Protein 7ESI (pdb70)

Secondary structure (DSSP, 8-state):
--GGGGG-S-HHHHHHHHHHH-HHHHGGGGTS-HHHHHHHT-HHHHHHHHHHHHHHHHH--SS--HHHHHHHHHHHHHHHHHHH-TT----TTHHHHHHHHHHHHHSSTTTT--SHHHHHHHHHHHHHHHHTT-TTT-HHHHHHHHHH--TTGGG-HHHHHHHHHHHHHHHHGGG-HHHHHHGGG-HHHHHHHHHHHT-GGGTTSTTHHHHHHHHHHHHHGGGS-STTHHHHHHHHHHHHHHS-SSSTTHHHHHHHHHHHHHHS-GGGTT-TTHHHHHHHHHS-EEEEEETTEEEEESS--HHHHHHHHHHHHHHHHHHHHHHT-TTPPPTT----SEEEEEESSHHHIIIIIHHHHT---SSS-EEE---TTSTT---EEEEEB-TTS-TTTTBTTHHHHHHHHHHHHHTS-SSTT--SS--HHHHHHHHHHHHHTT--HHHHHHHHTS----HHHHHT--STT--HIIIIIIHHHHHHHHHHH-HHHHHHHHHHHHHT-HHHHHHHHHHHHHHSHHHHHHHHHHHHHHH-/-PPPS---SSPPP-/------PPPPP-

Radius of gyration: 26.91 Å; Cα contacts (8 Å, |Δi|>4): 945; chains: 3; bounding box: 72×44×68 Å

InterPro domains:
  IPR000601 PKD domain [PF18911] (609-691)
  IPR000601 PKD domain [PS50093] (609-697)
  IPR002169 Peptidase M9A/M9B, collagenase, bacterial [PF01752] (318-600)
  IPR002169 Peptidase M9A/M9B, collagenase, bacterial [PR00931] (144-162)
  IPR002169 Peptidase M9A/M9B, collagenase, bacterial [PR00931] (415-429)
  IPR002169 Peptidase M9A/M9B, collagenase, bacterial [PR00931] (433-449)
  IPR002169 Peptidase M9A/M9B, collagenase, bacterial [PR00931] (476-494)
  IPR002169 Peptidase M9A/M9B, collagenase, bacterial [PR00931] (498-513)
  IPR013661 Peptidase M9, collagenase, N-terminal domain [PF08453] (78-258)
  IPR013783 Immunoglobulin-like fold [G3DSA:2.60.40.10] (613-691)
  IPR022409 PKD/Chitinase domain [SM00089] (611-693)
  IPR035986 PKD domain superfamily [SSF49299] (609-691)

Organism: Vibrio harveyi (NCBI:txid669)

B-factor: mean 21.67, std 7.65, range [10.56, 53.51]

Sequence (558 aa):
CDVEAFTSNSSNDVLNAIKTQGASCVNALFSAESRIQEAAFESGHMYNIAKHTTDLAKAYAGGGSDELEALFLYLRAGYYAEFYNSKVSFLSWVTPAVKEAVDAFVNNANFYENSDPHGKVLSEVIITMDSAGLQHAYLPQVTQWLTRWDSQYAQNWYMRNAVNGVFTILFGGQWNEQFVQTIGNQTELAKALGDFALRSSAIGASDEFMAANAGRELGRLTKYSGSASSTVKSKLTEIFAQYEMYGRGDAIWLGAADTVSYYADCSDYGICNFESQLKGLVLSQSYTCSPTIRILSQNMTQDQHVAACSKMGYEEGYFHTSLETGRQPVADDYNTQLQVNIFDSSDDYGKYAGPIFNISTNNGGMYLEGDPATPGNIPNFVAYEAPYANPDHFVWNLEHEYVHYLDGRFDLYGGFGHPTERIVWWSEGIAEYVSKENDNQAAIDTIKDGSTFTLSEIFETSYDGFDVDRIYRWGYLAVRFMFERHKDDVNQMLIETRQGNWANYKATINQWAILYQSEFEQWQQALVLEHHEPSQQVTEIYQHHADYAPTKLLPQQP

Foldseek 3Di:
DDLVQLQDPDLVSNLVCLQVVFQVVLVVLLPDDPNSLLRNQAQVNLLVLLQVLLVVLLVDDDDADRSLLSSLSNNLSNLSCCVVPVSRPHDPVRLVSNVSNLVSNCPHPHNPPQDQRSLSNLQSSLLSCLSSLVLLPQLVVLLCLLQVDDPSSLVHPSSLSNNLSNLVSLVSCVVRVNSLVCVQACQSSLLSLLVSLVPLVLWVGSNLVSSLSSLLSLLLSCLHHHPNNVSSLVSLLVLPVVDDCPDTSNSSVQSNVVSNVVRHPVVSNVCPPVLVVLQCQQQVDWAALDQAEIERERDFDPQLSVVLSVLLVVLLVLVCVLLVQVPDWFPLAPQRHEYEYEYADLVRCCRRVCSNPVDHSPDAWAWFRDWRNDPPDYTYTHWYADPPDDPPNRTHCSQLRSVLNVCDTRFAPTGPPLAPAQCLLPSQQVSQCSSQPLNDVLLLVVVVVVDDDALVRLRRDDPVVPPVCSRHNVSVLVVNCCSVPPVVLVNVLRVCRSHSVNVVNVVSSVVVRVPCRVVSVVVSVVSNVVVD/DDDDPDDDDDDDDD/DDDDDDDDDDDD

Nearest PDB structures (foldseek):
  7vlz-assembly1_A  TM=1.001E+00  e=5.757E-75  Vibrio harveyi VHJR7
  7xeb-assembly2_B  TM=9.608E-01  e=9.419E-58  Grimontia hollisae
  4are-assembly1_A  TM=6.124E-01  e=8.012E-16  Hathewaya histolytica
  2y6i-assembly1_A  TM=5.891E-01  e=4.489E-15  Hathewaya histolytica
  7ue2-assembly1_A  TM=4.596E-01  e=5.151E-01  synthetic construct

Structure (mmCIF, N/CA/C/O backbone):
data_7ESI
#
_entry.id   7ESI
#
_cell.length_a   74.444
_cell.length_b   50.068
_cell.length_c   90.681
_cell.angle_alpha   90.000
_cell.angle_beta   104.720
_cell.angle_gamma   90.000
#
_symmetry.space_group_name_H-M   'P 1 21 1'
#
loop_
_entity.id
_entity.type
_entity.pdbx_description
1 polymer 'Collagenase unit (CU)'
2 polymer 'Peptide P1'
3 polymer 'Peptide P2'
4 non-polymer 'ZINC ION'
5 non-polymer 'CALCIUM ION'
6 water water
#
loop_
_atom_site.group_PDB
_atom_site.id
_atom_site.type_symbol
_atom_site.label_atom_id
_atom_site.label_alt_id
_atom_site.label_comp_id
_atom_site.label_asym_id
_atom_site.label_entity_id
_atom_site.label_seq_id
_atom_site.pdbx_PDB_ins_code
_atom_site.Cartn_x
_atom_site.Cartn_y
_atom_site.Cartn_z
_atom_site.occupancy
_atom_site.B_iso_or_equiv
_atom_site.auth_seq_id
_atom_site.auth_comp_id
_atom_site.auth_asym_id
_atom_site.auth_atom_id
_atom_site.pdbx_PDB_model_num
ATOM 1 N N . CYS A 1 78 ? -9.925 22.016 134.936 1.00 36.44 78 CYS A N 1
ATOM 2 C CA . CYS A 1 78 ? -9.876 20.571 135.115 1.00 29.57 78 CYS A CA 1
ATOM 3 C C . CYS A 1 78 ? -8.807 20.184 136.125 1.00 33.03 78 CYS A C 1
ATOM 4 O O . CYS A 1 78 ? -7.741 20.791 136.178 1.00 37.15 78 CYS A O 1
ATOM 7 N N . ASP A 1 79 ? -9.093 19.159 136.922 1.00 30.50 79 ASP A N 1
ATOM 8 C CA . ASP A 1 79 ? -8.109 18.569 137.834 1.00 31.27 79 ASP A CA 1
ATOM 9 C C . ASP A 1 79 ? -8.342 17.060 137.805 1.00 27.41 79 ASP A C 1
ATOM 10 O O . ASP A 1 79 ? -9.183 16.537 138.540 1.00 29.08 79 ASP A O 1
ATOM 15 N N . VAL A 1 80 ? -7.580 16.371 136.954 1.00 28.67 80 VAL A N 1
ATOM 16 C CA . VAL A 1 80 ? -7.778 14.938 136.761 1.00 28.37 80 VAL A CA 1
ATOM 17 C C . VAL A 1 80 ? -7.497 14.167 138.042 1.00 30.05 80 VAL A C 1
ATOM 18 O O . VAL A 1 80 ? -8.040 13.075 138.248 1.00 29.95 80 VAL A O 1
ATOM 22 N N . GLU A 1 81 ? -6.660 14.713 138.927 1.00 28.57 81 GLU A N 1
ATOM 23 C CA . GLU A 1 81 ? -6.340 13.994 140.157 1.00 28.50 81 GLU A CA 1
ATOM 24 C C . GLU A 1 81 ? -7.544 13.893 141.083 1.00 25.95 81 GLU A C 1
ATOM 25 O O . GLU A 1 81 ? -7.606 12.977 141.908 1.00 27.00 81 GLU A O 1
ATOM 31 N N . ALA A 1 82 ? -8.505 14.816 140.970 1.00 24.88 82 ALA A N 1
ATOM 32 C CA . ALA A 1 82 ? -9.671 14.765 141.849 1.00 26.69 82 ALA A CA 1
ATOM 33 C C . ALA A 1 82 ? -10.489 13.494 141.632 1.00 29.65 82 ALA A C 1
ATOM 34 O O . ALA A 1 82 ? -11.177 13.037 142.554 1.00 27.04 82 ALA A O 1
ATOM 36 N N . PHE A 1 83 ? -10.417 12.904 140.435 1.00 27.79 83 PHE A N 1
ATOM 37 C CA . PHE A 1 83 ? -11.154 11.682 140.135 1.00 26.73 83 PHE A CA 1
ATOM 38 C C . PHE A 1 83 ? -10.539 10.435 140.762 1.00 26.98 83 PHE A C 1
ATOM 39 O O . PHE A 1 83 ? -11.096 9.344 140.588 1.00 24.75 83 PHE A O 1
ATOM 47 N N . THR A 1 84 ? -9.419 10.556 141.480 1.00 26.56 84 THR A N 1
ATOM 48 C CA . THR A 1 84 ? -8.701 9.400 142.005 1.00 26.34 84 THR A CA 1
ATOM 49 C C . THR A 1 84 ? -8.975 9.121 143.478 1.00 23.64 84 THR A C 1
ATOM 50 O O . THR A 1 84 ? -8.375 8.198 144.037 1.00 26.17 84 THR A O 1
ATOM 54 N N . SER A 1 85 ? -9.862 9.880 144.114 1.00 23.90 85 SER A N 1
ATOM 55 C CA . SER A 1 85 ? -10.134 9.693 145.532 1.00 23.52 85 SER A CA 1
ATOM 56 C C . SER A 1 85 ? -10.743 8.317 145.794 1.00 24.43 85 SER A C 1
ATOM 57 O O . SER A 1 85 ? -11.404 7.733 144.932 1.00 24.61 85 SER A O 1
ATOM 60 N N . ASN A 1 86 ? -10.497 7.784 146.999 1.00 22.46 86 ASN A N 1
ATOM 61 C CA . ASN A 1 86 ? -11.179 6.562 147.424 1.00 23.25 86 ASN A CA 1
ATOM 62 C C .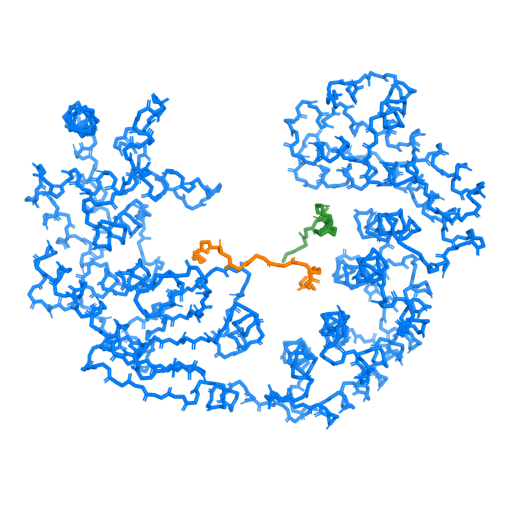 ASN A 1 86 ? -12.654 6.797 147.700 1.00 22.44 86 ASN A C 1
ATOM 63 O O . ASN A 1 86 ? -13.435 5.839 147.712 1.00 21.91 86 ASN A O 1
ATOM 68 N N . SER A 1 87 ? -13.047 8.039 147.964 1.00 20.22 87 SER A N 1
ATOM 69 C CA . SER A 1 87 ? -14.433 8.347 148.280 1.00 21.06 87 SER A CA 1
ATOM 70 C C . SER A 1 87 ? -15.222 8.497 146.987 1.00 21.17 87 SER A C 1
ATOM 71 O O . SER A 1 87 ? -14.889 9.346 146.157 1.00 22.28 87 SER A O 1
ATOM 74 N N . SER A 1 88 ? -16.278 7.696 146.822 1.00 20.17 88 SER A N 1
ATOM 75 C CA . SER A 1 88 ? -17.128 7.855 145.643 1.00 21.29 88 SER A CA 1
ATOM 76 C C . SER A 1 88 ? -17.810 9.217 145.609 1.00 22.06 88 SER A C 1
ATOM 77 O O . SER A 1 88 ? -18.000 9.791 144.530 1.00 20.48 88 SER A O 1
ATOM 80 N N . ASN A 1 89 ? -18.165 9.769 146.766 1.00 23.11 89 ASN A N 1
ATOM 81 C CA . ASN A 1 89 ? -18.763 11.102 146.763 1.00 22.64 89 ASN A CA 1
ATOM 82 C C . ASN A 1 89 ? -17.787 12.148 146.236 1.00 23.85 89 ASN A C 1
ATOM 83 O O . ASN A 1 89 ? -18.178 13.043 145.473 1.00 24.11 89 ASN A O 1
ATOM 88 N N . ASP A 1 90 ? -16.509 12.048 146.615 1.00 24.03 90 ASP A N 1
ATOM 89 C CA . ASP A 1 90 ? -15.489 12.929 146.045 1.00 21.61 90 ASP A CA 1
ATOM 90 C C . ASP A 1 90 ? -15.472 12.830 144.522 1.00 23.16 90 ASP A C 1
ATOM 91 O O . ASP A 1 90 ? -15.377 13.841 143.817 1.00 22.14 90 ASP A O 1
ATOM 96 N N . VAL A 1 91 ? -15.515 11.607 143.995 1.00 22.79 91 VAL A N 1
ATOM 97 C CA . VAL A 1 91 ? -15.467 11.443 142.547 1.00 21.34 91 VAL A CA 1
ATOM 98 C C . VAL A 1 91 ? -16.722 12.020 141.909 1.00 22.38 91 VAL A C 1
ATOM 99 O O . VAL A 1 91 ? -16.648 12.719 140.888 1.00 23.15 91 VAL A O 1
ATOM 103 N N . LEU A 1 92 ? -17.888 11.776 142.519 1.00 19.75 92 LEU A N 1
ATOM 104 C CA . LEU A 1 92 ? -19.138 12.340 142.013 1.00 23.40 92 LEU A CA 1
ATOM 105 C C . LEU A 1 92 ? -19.069 13.857 141.945 1.00 26.83 92 LEU A C 1
ATOM 106 O O . LEU A 1 92 ? -19.480 14.471 140.954 1.00 24.44 92 LEU A O 1
ATOM 111 N N . ASN A 1 93 ? -18.566 14.453 142.983 1.00 25.28 93 ASN A N 1
ATOM 112 C CA . ASN A 1 93 ? -18.438 15.870 143.010 1.00 25.37 93 ASN A CA 1
ATOM 113 C C . ASN A 1 93 ? -17.499 16.399 141.970 1.00 23.79 93 ASN A C 1
ATOM 114 O O . ASN A 1 93 ? -17.767 17.405 141.378 1.00 27.65 93 ASN A O 1
ATOM 119 N N . ALA A 1 94 ? -16.418 15.705 141.734 1.00 23.82 94 ALA A N 1
ATOM 120 C CA . ALA A 1 94 ? -15.496 16.102 140.673 1.00 26.21 94 ALA A CA 1
ATOM 121 C C . ALA A 1 94 ? -16.166 16.035 139.302 1.00 27.26 94 ALA A C 1
ATOM 122 O O . ALA A 1 94 ? -15.951 16.910 138.455 1.00 22.95 94 ALA A O 1
ATOM 124 N N . ILE A 1 95 ? -16.984 15.006 139.064 1.00 22.24 95 ILE A N 1
ATOM 125 C CA . ILE A 1 95 ? -17.705 14.917 137.795 1.00 19.11 95 ILE A CA 1
ATOM 126 C C . ILE A 1 95 ? -18.644 16.101 137.642 1.00 23.89 95 ILE A C 1
ATOM 127 O O . ILE A 1 95 ? -18.666 16.777 136.601 1.00 22.07 95 ILE A O 1
ATOM 132 N N . LYS A 1 96 ? -19.441 16.329 138.637 1.00 23.01 96 LYS A N 1
ATOM 133 C CA . LYS A 1 96 ? -20.383 17.388 138.588 1.00 27.51 96 LYS A CA 1
ATOM 134 C C . LYS A 1 96 ? -19.787 18.797 138.494 1.00 29.57 96 LYS A C 1
ATOM 135 O O . LYS A 1 96 ? -20.309 19.606 137.779 1.00 32.52 96 LYS A O 1
ATOM 141 N N . THR A 1 97 ? -18.714 19.053 139.212 1.00 28.33 97 THR A N 1
ATOM 142 C CA . THR A 1 97 ? -18.157 20.399 139.219 1.00 28.63 97 THR A CA 1
ATOM 143 C C . THR A 1 97 ? -17.269 20.645 138.006 1.00 27.86 97 THR A C 1
ATOM 144 O O . THR A 1 97 ? -17.245 21.758 137.472 1.00 31.13 97 THR A O 1
ATOM 148 N N . GLN A 1 98 ? -16.531 19.629 137.553 1.00 21.97 98 GLN A N 1
ATOM 149 C CA . GLN A 1 98 ? -15.618 19.842 136.439 1.00 25.22 98 GLN A CA 1
ATOM 150 C C . GLN A 1 98 ? -16.314 19.684 135.092 1.00 26.75 98 GLN A C 1
ATOM 151 O O . GLN A 1 98 ? -15.952 20.373 134.135 1.00 23.55 98 GLN A O 1
ATOM 157 N N . GLY A 1 99 ? -17.301 18.795 134.992 1.00 23.66 99 GLY A N 1
ATOM 158 C CA . GLY A 1 99 ? -18.095 18.700 133.781 1.00 19.33 99 GLY A CA 1
ATOM 159 C C . GLY A 1 99 ? -17.460 17.838 132.706 1.00 21.78 99 GLY A C 1
ATOM 160 O O . GLY A 1 99 ? -16.346 17.335 132.828 1.00 19.40 99 GLY A O 1
ATOM 161 N N . ALA A 1 100 ? -18.206 17.682 131.606 1.00 20.08 100 ALA A N 1
ATOM 162 C CA . ALA A 1 100 ? -17.832 16.701 130.593 1.00 19.55 100 ALA A CA 1
ATOM 163 C C . ALA A 1 100 ? -16.482 17.015 129.957 1.00 21.03 100 ALA A C 1
ATOM 164 O O . ALA A 1 100 ? -15.693 16.100 129.688 1.00 20.44 100 ALA A O 1
ATOM 166 N N . SER A 1 101 ? -16.187 18.298 129.704 1.00 22.03 101 SER A N 1
ATOM 167 C CA . SER A 1 101 ? -14.934 18.619 129.022 1.00 23.72 101 SER A CA 1
ATOM 168 C C . SER A 1 101 ? -13.724 18.175 129.836 1.00 23.53 101 SER A C 1
ATOM 169 O O . SER A 1 101 ? -12.662 17.893 129.269 1.00 25.65 101 SER A O 1
ATOM 172 N N . CYS A 1 102 ? -13.867 18.089 131.156 1.00 21.23 102 CYS A N 1
ATOM 173 C CA . CYS A 1 102 ? -12.791 17.607 132.012 1.00 23.54 102 CYS A CA 1
ATOM 174 C C . CYS A 1 102 ? -12.805 16.085 132.165 1.00 21.51 102 CYS A C 1
ATOM 175 O O . CYS A 1 102 ? -11.742 15.457 132.202 1.00 23.46 102 CYS A O 1
ATOM 178 N N . VAL A 1 103 ? -13.992 15.475 132.230 1.00 23.19 103 VAL A N 1
ATOM 179 C CA . VAL A 1 103 ? -14.093 14.016 132.212 1.00 19.80 103 VAL A CA 1
ATOM 180 C C . VAL A 1 103 ? -13.414 13.432 130.976 1.00 19.30 103 VAL A C 1
ATOM 181 O O . VAL A 1 103 ? -12.870 12.321 131.031 1.00 21.01 103 VAL A O 1
ATOM 185 N N . ASN A 1 104 ? -13.427 14.164 129.848 1.00 20.22 104 ASN A N 1
ATOM 186 C CA . ASN A 1 104 ? -12.741 13.719 128.632 1.00 20.47 104 ASN A CA 1
ATOM 187 C C . ASN A 1 104 ? -11.324 13.235 128.913 1.00 21.19 104 ASN A C 1
ATOM 188 O O . ASN A 1 104 ? -10.833 12.308 128.257 1.00 21.87 104 ASN A O 1
ATOM 193 N N . ALA A 1 105 ? -10.637 13.869 129.866 1.00 22.52 105 ALA A N 1
ATOM 194 C CA . ALA A 1 105 ? -9.241 13.516 130.104 1.00 23.44 105 ALA A CA 1
ATOM 195 C C . ALA A 1 105 ? -9.089 12.057 130.526 1.00 21.56 105 ALA A C 1
ATOM 196 O O . ALA A 1 105 ? -8.048 11.444 130.269 1.00 19.92 105 ALA A O 1
ATOM 198 N N . LEU A 1 106 ? -10.116 11.478 131.152 1.00 23.19 106 LEU A N 1
ATOM 199 C CA . LEU A 1 106 ? -9.962 10.134 131.703 1.00 21.05 106 LEU A CA 1
ATOM 200 C C . LEU A 1 106 ? -9.807 9.081 130.613 1.00 22.26 106 LEU A C 1
ATOM 201 O O . LEU A 1 106 ? -9.220 8.022 130.862 1.00 21.06 106 LEU A O 1
ATOM 206 N N . PHE A 1 107 ? -10.327 9.339 129.408 1.00 22.27 107 PHE A N 1
ATOM 207 C CA . PHE A 1 107 ? -10.142 8.387 128.317 1.00 18.97 107 PHE A CA 1
ATOM 208 C C . PHE A 1 107 ? -8.665 8.164 128.011 1.00 24.13 107 PHE A C 1
ATOM 209 O O . PHE A 1 107 ? -8.276 7.063 127.605 1.00 27.47 107 PHE A O 1
ATOM 217 N N . SER A 1 108 ? -7.841 9.199 128.174 1.00 22.68 108 SER A N 1
ATOM 218 C CA . SER A 1 108 ? -6.443 9.188 127.755 1.00 26.29 108 SER A CA 1
ATOM 219 C C . SER A 1 108 ? -5.464 9.185 128.920 1.00 27.43 108 SER A C 1
ATOM 220 O O . SER A 1 108 ? -4.249 9.141 128.689 1.00 28.49 108 SER A O 1
ATOM 223 N N . ALA A 1 109 ? -5.953 9.242 130.153 1.00 23.83 109 ALA A N 1
ATOM 224 C CA . ALA A 1 109 ? -5.093 9.478 131.307 1.00 26.21 109 ALA A CA 1
ATOM 225 C C . ALA A 1 109 ? -4.164 8.294 131.562 1.00 28.86 109 ALA A C 1
ATOM 226 O O . ALA A 1 109 ? -4.387 7.173 131.094 1.00 25.06 109 ALA A O 1
ATOM 228 N N . GLU A 1 110 ? -3.103 8.561 132.327 1.00 29.36 110 GLU A N 1
ATOM 229 C CA . GLU A 1 110 ? -2.175 7.508 132.704 1.00 25.69 110 GLU A CA 1
ATOM 230 C C . GLU A 1 110 ? -2.893 6.430 133.510 1.00 23.90 110 GLU A C 1
ATOM 231 O O . GLU A 1 110 ? -3.892 6.691 134.185 1.00 24.77 110 GLU A O 1
ATOM 237 N N . SER A 1 111 ? -2.353 5.212 133.447 1.00 22.73 111 SER A N 1
ATOM 238 C CA . SER A 1 111 ? -3.017 4.060 134.052 1.00 24.23 111 SER A CA 1
ATOM 239 C C . SER A 1 111 ? -3.354 4.299 135.520 1.00 27.58 111 SER A C 1
ATOM 240 O O . SER A 1 111 ? -4.452 3.958 135.972 1.00 25.90 111 SER A O 1
ATOM 243 N N . ARG A 1 112 ? -2.431 4.895 136.281 1.00 22.97 112 ARG A N 1
ATOM 244 C CA . ARG A 1 112 ? -2.701 5.135 137.699 1.00 25.85 112 ARG A CA 1
ATOM 245 C C . ARG A 1 112 ? -4.020 5.879 137.904 1.00 26.41 112 ARG A C 1
ATOM 246 O O . ARG A 1 112 ? -4.801 5.533 138.798 1.00 24.74 112 ARG A O 1
ATOM 254 N N . ILE A 1 113 ? -4.290 6.893 137.071 1.00 23.91 113 ILE A N 1
ATOM 255 C CA . ILE A 1 113 ? -5.521 7.673 137.191 1.00 22.70 113 ILE A CA 1
ATOM 256 C C . ILE A 1 113 ? -6.737 6.837 136.796 1.00 22.53 113 ILE A C 1
ATOM 257 O O . ILE A 1 113 ? -7.776 6.872 137.465 1.00 21.96 113 ILE A O 1
ATOM 262 N N . GLN A 1 114 ? -6.632 6.085 135.701 1.00 21.32 114 GLN A N 1
ATOM 263 C CA . GLN A 1 114 ? -7.755 5.261 135.258 1.00 23.11 114 GLN A CA 1
ATOM 264 C C . GLN A 1 114 ? -8.109 4.204 136.299 1.00 23.68 114 GLN A C 1
ATOM 265 O O . GLN A 1 114 ? -9.288 3.999 136.620 1.00 20.49 114 GLN A O 1
ATOM 271 N N . GLU A 1 115 ? -7.094 3.523 136.840 1.00 23.42 115 GLU A N 1
ATOM 272 C CA . GLU A 1 115 ? -7.334 2.491 137.845 1.00 21.44 115 GLU A CA 1
ATOM 273 C C . GLU A 1 115 ? -8.059 3.054 139.059 1.00 20.93 115 GLU A C 1
ATOM 274 O O . GLU A 1 115 ? -8.914 2.380 139.648 1.00 23.29 115 GLU A O 1
ATOM 280 N N . ALA A 1 116 ? -7.713 4.277 139.470 1.00 21.13 116 ALA A N 1
ATOM 281 C CA . ALA A 1 116 ? -8.341 4.861 140.649 1.00 21.25 116 ALA A CA 1
ATOM 282 C C . ALA A 1 116 ? -9.705 5.469 140.341 1.00 23.21 116 ALA A C 1
ATOM 283 O O . ALA A 1 116 ? -10.602 5.418 141.190 1.00 21.19 116 ALA A O 1
ATOM 285 N N . ALA A 1 117 ? -9.881 6.059 139.154 1.00 24.09 117 ALA A N 1
ATOM 286 C CA . ALA A 1 117 ? -11.159 6.691 138.838 1.00 20.15 117 ALA A CA 1
ATOM 287 C C . ALA A 1 117 ? -12.246 5.663 138.545 1.00 17.92 117 ALA A C 1
ATOM 288 O O . ALA A 1 117 ? -13.428 5.918 138.814 1.00 18.15 117 ALA A O 1
ATOM 290 N N . PHE A 1 118 ? -11.876 4.504 138.009 1.00 19.90 118 PHE A N 1
ATOM 291 C CA . PHE A 1 118 ? -12.838 3.509 137.544 1.00 19.72 118 PHE A CA 1
ATOM 292 C C . PHE A 1 118 ? -12.819 2.245 138.404 1.00 18.48 118 PHE A C 1
ATOM 293 O O . PHE A 1 118 ? -12.978 1.130 137.902 1.00 19.04 118 PHE A O 1
ATOM 301 N N . GLU A 1 119 ? -12.616 2.405 139.710 1.00 20.46 119 GLU A N 1
ATOM 302 C CA . GLU A 1 119 ? -12.865 1.303 140.628 1.00 18.08 119 GLU A CA 1
ATOM 303 C C . GLU A 1 119 ? -14.315 0.857 140.498 1.00 17.58 119 GLU A C 1
ATOM 304 O O . GLU A 1 119 ? -15.210 1.673 140.265 1.00 18.11 119 GLU A O 1
ATOM 310 N N . SER A 1 120 ? -14.545 -0.448 140.650 1.00 16.19 120 SER A N 1
ATOM 311 C CA . SER A 1 120 ? -15.907 -0.971 140.575 1.00 16.74 120 SER A CA 1
ATOM 312 C C . SER A 1 120 ? -16.849 -0.209 141.497 1.00 17.15 120 SER A C 1
ATOM 313 O O . SER A 1 120 ? -17.990 0.085 141.128 1.00 14.60 120 SER A O 1
ATOM 316 N N . GLY A 1 121 ? -16.394 0.115 142.712 1.00 16.88 121 GLY A N 1
ATOM 317 C CA . GLY A 1 121 ? -17.267 0.809 143.641 1.00 16.15 121 GLY A CA 1
ATOM 318 C C . GLY A 1 121 ? -17.648 2.198 143.157 1.00 16.98 121 GLY A C 1
ATOM 319 O O . GLY A 1 121 ? -18.770 2.659 143.382 1.00 15.75 121 GLY A O 1
ATOM 320 N N . HIS A 1 122 ? -16.723 2.884 142.492 1.00 16.94 122 HIS A N 1
ATOM 321 C CA . HIS A 1 122 ? -17.052 4.196 141.943 1.00 15.33 122 HIS A CA 1
ATOM 322 C C . HIS A 1 122 ? -18.075 4.070 140.824 1.00 14.88 122 HIS A C 1
ATOM 323 O O . HIS A 1 122 ? -19.048 4.826 140.780 1.00 17.73 122 HIS A O 1
ATOM 330 N N . MET A 1 123 ? -17.854 3.127 139.903 1.00 15.97 123 MET A N 1
ATOM 331 C CA . MET A 1 123 ? -18.797 2.932 138.798 1.00 15.75 123 MET A CA 1
ATOM 332 C C . MET A 1 123 ? -20.197 2.660 139.326 1.00 16.74 123 MET A C 1
ATOM 333 O O . MET A 1 123 ? -21.184 3.227 138.842 1.00 16.31 123 MET A O 1
ATOM 338 N N . TYR A 1 124 ? -20.297 1.802 140.339 1.00 14.58 124 TYR A N 1
ATOM 339 C CA . TYR A 1 124 ? -21.591 1.459 140.911 1.00 13.39 124 TYR A CA 1
ATOM 340 C C . TYR A 1 124 ? -22.234 2.662 141.596 1.00 16.81 124 TYR A C 1
ATOM 341 O O . TYR A 1 124 ? -23.413 2.967 141.368 1.00 14.88 124 TYR A O 1
ATOM 350 N N . ASN A 1 125 ? -21.486 3.344 142.466 1.00 17.45 125 ASN A N 1
ATOM 351 C CA . ASN A 1 125 ? -22.066 4.462 143.204 1.00 16.24 125 ASN A CA 1
ATOM 352 C C . ASN A 1 125 ? -22.458 5.602 142.270 1.00 17.46 125 ASN A C 1
ATOM 353 O O . ASN A 1 125 ? -23.480 6.267 142.479 1.00 15.59 125 ASN A O 1
ATOM 358 N N . ILE A 1 126 ? -21.650 5.852 141.246 1.00 15.68 126 ILE A N 1
ATOM 359 C CA . ILE A 1 126 ? -21.965 6.938 140.327 1.00 17.29 126 ILE A CA 1
ATOM 360 C C . ILE A 1 126 ? -23.175 6.572 139.477 1.00 18.04 126 ILE A C 1
ATOM 361 O O . ILE A 1 126 ? -24.058 7.403 139.242 1.00 17.50 126 ILE A O 1
ATOM 366 N N . ALA A 1 127 ? -23.258 5.313 139.038 1.00 15.22 127 ALA A N 1
ATOM 367 C CA . ALA A 1 127 ? -24.437 4.874 138.299 1.00 15.81 127 ALA A CA 1
ATOM 368 C C . ALA A 1 127 ? -25.704 5.017 139.139 1.00 16.05 127 ALA A C 1
ATOM 369 O O . ALA A 1 127 ? -26.749 5.430 138.629 1.00 15.53 127 ALA A O 1
ATOM 371 N N . LYS A 1 128 ? -25.635 4.670 140.431 1.00 16.45 128 LYS A N 1
ATOM 372 C CA . LYS A 1 128 ? -26.818 4.779 141.285 1.00 15.34 128 LYS A CA 1
ATOM 373 C C . LYS A 1 128 ? -27.257 6.232 141.435 1.00 13.52 128 LYS A C 1
ATOM 374 O O . LYS A 1 128 ? -28.460 6.533 141.450 1.00 16.50 128 LYS A O 1
ATOM 380 N N . HIS A 1 129 ? -26.295 7.144 141.546 1.00 16.38 129 HIS A N 1
ATOM 381 C CA . HIS A 1 129 ? -26.625 8.565 141.573 1.00 17.92 129 HIS A CA 1
ATOM 382 C C . HIS A 1 129 ? -27.231 8.999 140.247 1.00 16.75 129 HIS A C 1
ATOM 383 O O . HIS A 1 129 ? -28.198 9.767 140.219 1.00 17.38 129 HIS A O 1
ATOM 390 N N . THR A 1 130 ? -26.670 8.505 139.144 1.00 16.74 130 THR A N 1
ATOM 391 C CA . THR A 1 130 ? -27.163 8.858 137.817 1.00 13.03 130 THR A CA 1
ATOM 392 C C . THR A 1 130 ? -28.600 8.375 137.611 1.00 15.35 130 THR A C 1
ATOM 393 O O . THR A 1 130 ? -29.419 9.086 137.023 1.00 15.88 130 THR A O 1
ATOM 397 N N . THR A 1 131 ? -28.934 7.182 138.126 1.00 14.42 131 THR A N 1
ATOM 398 C CA . THR A 1 131 ? -30.304 6.678 138.043 1.00 14.90 131 THR A CA 1
ATOM 399 C C . THR A 1 131 ? -31.296 7.668 138.645 1.00 16.82 131 THR A C 1
ATOM 400 O O . THR A 1 131 ? -32.304 8.017 138.019 1.00 16.09 131 THR A O 1
ATOM 404 N N . ASP A 1 132 ? -31.018 8.142 139.862 1.00 15.93 132 ASP A N 1
ATOM 405 C CA . ASP A 1 132 ? -31.933 9.066 140.521 1.00 16.73 132 ASP A CA 1
ATOM 406 C C . ASP A 1 132 ? -32.047 10.371 139.740 1.00 14.48 132 ASP A C 1
ATOM 407 O O . ASP A 1 132 ? -33.146 10.889 139.516 1.00 15.39 132 ASP A O 1
ATOM 412 N N . LEU A 1 133 ? -30.914 10.905 139.298 1.00 15.69 133 LEU A N 1
ATOM 413 C CA . LEU A 1 133 ? -30.926 12.146 138.529 1.00 15.96 133 LEU A CA 1
ATOM 414 C C . LEU A 1 133 ? -31.660 11.977 137.204 1.00 18.27 133 LEU A C 1
ATOM 415 O O . LEU A 1 133 ? -32.408 12.867 136.778 1.00 18.98 133 LEU A O 1
ATOM 420 N N . ALA A 1 134 ? -31.441 10.847 136.526 1.00 17.22 134 ALA A N 1
ATOM 421 C CA . ALA A 1 134 ? -32.103 10.618 135.246 1.00 16.07 134 ALA A CA 1
ATOM 422 C C . ALA A 1 134 ? -33.609 10.471 135.411 1.00 14.27 134 ALA A C 1
ATOM 423 O O . ALA A 1 134 ? -34.375 10.891 134.539 1.00 15.61 134 ALA A O 1
ATOM 425 N N . LYS A 1 135 ? -34.057 9.856 136.504 1.00 13.84 135 LYS A N 1
ATOM 426 C CA . LYS A 1 135 ? -35.488 9.756 136.751 1.00 14.24 135 LYS A CA 1
ATOM 427 C C . LYS A 1 135 ? -36.109 11.137 136.921 1.00 15.54 135 LYS A C 1
ATOM 428 O O . LYS A 1 135 ? -37.247 11.373 136.501 1.00 16.36 135 LYS A O 1
ATOM 434 N N . ALA A 1 136 ? -35.368 12.061 137.525 1.00 16.42 136 ALA A N 1
ATOM 435 C CA . ALA A 1 136 ? -35.876 13.397 137.813 1.00 16.96 136 ALA A CA 1
ATOM 436 C C . ALA A 1 136 ? -35.755 14.350 136.636 1.00 17.90 136 ALA A C 1
ATOM 437 O O . ALA A 1 136 ? -36.309 15.454 136.699 1.00 16.61 136 ALA A O 1
ATOM 439 N N . TYR A 1 137 ? -35.038 13.951 135.592 1.00 17.36 137 TYR A N 1
ATOM 440 C CA . TYR A 1 137 ? -34.755 14.820 134.457 1.00 15.79 137 TYR A CA 1
ATOM 441 C C . TYR A 1 137 ? -36.043 15.364 133.850 1.00 16.55 137 TYR A C 1
ATOM 442 O O . TYR A 1 137 ? -37.019 14.633 133.664 1.00 17.16 137 TYR A O 1
ATOM 451 N N . ALA A 1 138 ? -36.041 16.666 133.542 1.00 15.85 138 ALA A N 1
ATOM 452 C CA . ALA A 1 138 ? -37.222 17.359 133.046 1.00 16.85 138 ALA A CA 1
ATOM 453 C C . ALA A 1 138 ? -37.065 17.859 131.615 1.00 17.30 138 ALA A C 1
ATOM 454 O O . ALA A 1 138 ? -37.867 18.691 131.168 1.00 18.64 138 ALA A O 1
ATOM 456 N N . GLY A 1 139 ? -36.053 17.393 130.892 1.00 15.19 139 GLY A N 1
ATOM 457 C CA . GLY A 1 139 ? -35.824 17.846 129.537 1.00 20.01 139 GLY A CA 1
ATOM 458 C C . GLY A 1 139 ? -34.966 19.098 129.492 1.00 19.27 139 GLY A C 1
ATOM 459 O O . GLY A 1 139 ? -34.614 19.691 130.514 1.00 16.84 139 GLY A O 1
ATOM 460 N N . GLY A 1 140 ? -34.622 19.505 128.269 1.00 19.59 140 GLY A N 1
ATOM 461 C CA . GLY A 1 140 ? -33.823 20.703 128.075 1.00 20.49 140 GLY A CA 1
ATOM 462 C C . GLY A 1 140 ? -32.331 20.553 128.278 1.00 21.90 140 GLY A C 1
ATOM 463 O O . GLY A 1 140 ? -31.633 21.572 128.371 1.00 21.02 140 GLY A O 1
ATOM 464 N N . GLY A 1 141 ? -31.807 19.322 128.337 1.00 17.24 141 GLY A N 1
ATOM 465 C CA . GLY A 1 141 ? -30.392 19.098 128.554 1.00 16.19 141 GLY A CA 1
ATOM 466 C C . GLY A 1 141 ? -30.037 19.045 130.034 1.00 18.69 141 GLY A C 1
ATOM 467 O O . GLY A 1 141 ? -30.808 19.443 130.909 1.00 20.87 141 GLY A O 1
ATOM 468 N N . SER A 1 142 ? -28.835 18.536 130.311 1.00 16.67 142 SER A N 1
ATOM 469 C CA . SER A 1 142 ? -28.334 18.453 131.689 1.00 20.25 142 SER A CA 1
ATOM 470 C C . SER A 1 142 ? -26.821 18.305 131.641 1.00 19.09 142 SER A C 1
ATOM 471 O O . SER A 1 142 ? -26.319 17.234 131.290 1.00 17.49 142 SER A O 1
ATOM 474 N N . ASP A 1 143 ? -26.094 19.367 132.003 1.00 18.87 143 ASP A N 1
ATOM 475 C CA . ASP A 1 143 ? -24.638 19.271 132.030 1.00 20.25 143 ASP A CA 1
ATOM 476 C C . ASP A 1 143 ? -24.175 18.126 132.924 1.00 17.09 143 ASP A C 1
ATOM 477 O O . ASP A 1 143 ? -23.222 17.414 132.590 1.00 18.57 143 ASP A O 1
ATOM 482 N N . GLU A 1 144 ? -24.833 17.942 134.067 1.00 17.28 144 GLU A N 1
ATOM 483 C CA . GLU A 1 144 ? -24.395 16.918 135.010 1.00 18.63 144 GLU A CA 1
ATOM 484 C C . GLU A 1 144 ? -24.597 15.517 134.436 1.00 19.27 144 GLU A C 1
ATOM 485 O O . GLU A 1 144 ? -23.695 14.677 134.499 1.00 18.42 144 GLU A O 1
ATOM 491 N N . LEU A 1 145 ? -25.776 15.250 133.870 1.00 18.40 145 LEU A N 1
ATOM 492 C CA . LEU A 1 145 ? -26.023 13.928 133.294 1.00 15.72 145 LEU A CA 1
ATOM 493 C C . LEU A 1 145 ? -25.121 13.661 132.094 1.00 19.30 145 LEU A C 1
ATOM 494 O O . LEU A 1 145 ? -24.690 12.522 131.887 1.00 17.47 145 LEU A O 1
ATOM 499 N N . GLU A 1 146 ? -24.845 14.685 131.270 1.00 14.62 146 GLU A N 1
ATOM 500 C CA . GLU A 1 146 ? -23.866 14.513 130.198 1.00 15.17 146 GLU A CA 1
ATOM 501 C C . GLU A 1 146 ? -22.538 14.010 130.749 1.00 18.72 146 GLU A C 1
ATOM 502 O O . GLU A 1 146 ? -21.960 13.047 130.237 1.00 16.28 146 GLU A O 1
ATOM 508 N N . ALA A 1 147 ? -22.044 14.649 131.809 1.00 17.75 147 ALA A N 1
ATOM 509 C CA . ALA A 1 147 ? -20.756 14.269 132.371 1.00 18.12 147 ALA A CA 1
ATOM 510 C C . ALA A 1 147 ? -20.809 12.908 133.049 1.00 17.93 147 ALA A C 1
ATOM 511 O O . ALA A 1 147 ? -19.817 12.168 133.024 1.00 16.08 147 ALA A O 1
ATOM 513 N N . LEU A 1 148 ? -21.942 12.569 133.670 1.00 15.44 148 LEU A N 1
ATOM 514 C CA . LEU A 1 148 ? -22.034 11.307 134.401 1.00 15.22 148 LEU A CA 1
ATOM 515 C C . LEU A 1 148 ? -22.064 10.126 133.443 1.00 15.46 148 LEU A C 1
ATOM 516 O O . LEU A 1 148 ? -21.355 9.134 133.643 1.00 15.23 148 LEU A O 1
ATOM 521 N N . PHE A 1 149 ? -22.880 10.212 132.390 1.00 14.27 149 PHE A N 1
ATOM 522 C CA . PHE A 1 149 ? -22.896 9.113 131.433 1.00 15.10 149 PHE A CA 1
ATOM 523 C C . PHE A 1 149 ? -21.569 9.024 130.685 1.00 15.18 149 PHE A C 1
ATOM 524 O O . PHE A 1 149 ? -21.077 7.923 130.419 1.00 12.92 149 PHE A O 1
ATOM 532 N N . LEU A 1 150 ? -20.953 10.170 130.376 1.00 15.01 150 LEU A N 1
ATOM 533 C CA . LEU A 1 150 ? -19.641 10.144 129.738 1.00 13.90 150 LEU A CA 1
ATOM 534 C C . LEU A 1 150 ? -18.632 9.418 130.607 1.00 16.39 150 LEU A C 1
ATOM 535 O O . LEU A 1 150 ? -17.840 8.611 130.108 1.00 17.47 150 LEU A O 1
ATOM 540 N N . TYR A 1 151 ? -18.655 9.696 131.912 1.00 17.10 151 TYR A N 1
ATOM 541 C CA . TYR A 1 151 ? -17.752 9.036 132.845 1.00 15.22 151 TYR A CA 1
ATOM 542 C C . TYR A 1 151 ? -17.980 7.529 132.859 1.00 15.85 151 TYR A C 1
ATOM 543 O O . TYR A 1 151 ? -17.024 6.748 132.841 1.00 15.18 151 TYR A O 1
ATOM 552 N N . LEU A 1 152 ? -19.246 7.099 132.915 1.00 15.22 152 LEU A N 1
ATOM 553 C CA . LEU A 1 152 ? -19.526 5.664 132.974 1.00 13.91 152 LEU A CA 1
ATOM 554 C C . LEU A 1 152 ? -19.010 4.945 131.734 1.00 15.76 152 LEU A C 1
ATOM 555 O O . LEU A 1 152 ? -18.389 3.882 131.838 1.00 16.02 152 LEU A O 1
ATOM 560 N N . ARG A 1 153 ? -19.252 5.503 130.546 1.00 14.82 153 ARG A N 1
ATOM 561 C CA . ARG A 1 153 ? -18.748 4.839 129.353 1.00 15.75 153 ARG A CA 1
ATOM 562 C C . ARG A 1 153 ? -17.248 5.042 129.174 1.00 17.23 153 ARG A C 1
ATOM 563 O O . ARG A 1 153 ? -16.599 4.220 128.516 1.00 17.19 153 ARG A O 1
ATOM 571 N N . ALA A 1 154 ? -16.673 6.085 129.781 1.00 15.21 154 ALA A N 1
ATOM 572 C CA . ALA A 1 154 ? -15.220 6.190 129.837 1.00 17.20 154 ALA A CA 1
ATOM 573 C C . ALA A 1 154 ? -14.631 5.037 130.637 1.00 16.51 154 ALA A C 1
ATOM 574 O O . ALA A 1 154 ? -13.564 4.512 130.294 1.00 18.87 154 ALA A O 1
ATOM 576 N N . GLY A 1 155 ? -15.335 4.610 131.688 1.00 16.65 155 GLY A N 1
ATOM 577 C CA . GLY A 1 155 ? -14.887 3.459 132.457 1.00 18.27 155 GLY A CA 1
ATOM 578 C C . GLY A 1 155 ? -14.838 2.192 131.630 1.00 17.51 155 GLY A C 1
ATOM 579 O O . GLY A 1 155 ? -13.885 1.412 131.727 1.00 16.74 155 GLY A O 1
ATOM 580 N N . TYR A 1 156 ? -15.859 1.971 130.791 1.00 14.83 156 TYR A N 1
ATOM 581 C CA . TYR A 1 156 ? -15.834 0.796 129.925 1.00 15.81 156 TYR A CA 1
ATOM 582 C C . TYR A 1 156 ? -14.751 0.909 128.867 1.00 17.74 156 TYR A C 1
ATOM 583 O O . TYR A 1 156 ? -14.189 -0.108 128.445 1.00 18.81 156 TYR A O 1
ATOM 592 N N . TYR A 1 157 ? -14.460 2.131 128.417 1.00 16.68 157 TYR A N 1
ATOM 593 C CA . TYR A 1 157 ? -13.338 2.345 127.517 1.00 17.11 157 TYR A CA 1
ATOM 594 C C . TYR A 1 157 ? -12.034 1.918 128.180 1.00 18.00 157 TYR A C 1
ATOM 595 O O . TYR A 1 157 ? -11.264 1.129 127.619 1.00 19.05 157 TYR A O 1
ATOM 604 N N . ALA A 1 158 ? -11.787 2.417 129.393 1.00 18.56 158 ALA A N 1
ATOM 605 C CA . ALA A 1 158 ? -10.576 2.053 130.123 1.00 19.83 158 ALA A CA 1
ATOM 606 C C . ALA A 1 158 ? -10.555 0.568 130.449 1.00 19.25 158 ALA A C 1
ATOM 607 O O . ALA A 1 158 ? -9.496 -0.070 130.408 1.00 20.96 158 ALA A O 1
ATOM 609 N N . GLU A 1 159 ? -11.711 -0.006 130.784 1.00 18.09 159 GLU A N 1
ATOM 610 C CA . GLU A 1 159 ? -11.734 -1.429 131.102 1.00 17.99 159 GLU A CA 1
ATOM 611 C C . GLU A 1 159 ? -11.320 -2.263 129.901 1.00 21.54 159 GLU A C 1
ATOM 612 O O . GLU A 1 159 ? -10.660 -3.299 130.045 1.00 19.91 159 GLU A O 1
ATOM 618 N N . PHE A 1 160 ? -11.698 -1.823 128.702 1.00 18.06 160 PHE A N 1
ATOM 619 C CA . PHE A 1 160 ? -11.340 -2.562 127.499 1.00 21.02 160 PHE A CA 1
ATOM 620 C C . PHE A 1 160 ? -9.834 -2.525 127.259 1.00 21.86 160 PHE A C 1
ATOM 621 O O . PHE A 1 160 ? -9.213 -3.558 126.983 1.00 24.44 160 PHE A O 1
ATOM 629 N N . TYR A 1 161 ? -9.228 -1.343 127.359 1.00 22.40 161 TYR A N 1
ATOM 630 C CA . TYR A 1 161 ? -7.840 -1.172 126.940 1.00 24.50 161 TYR A CA 1
ATOM 631 C C . TYR A 1 161 ? -6.830 -1.356 128.062 1.00 25.28 161 TYR A C 1
ATOM 632 O O . TYR A 1 161 ? -5.670 -1.667 127.780 1.00 25.04 161 TYR A O 1
ATOM 641 N N . ASN A 1 162 ? -7.229 -1.165 129.312 1.00 25.21 162 ASN A N 1
ATOM 642 C CA . ASN A 1 162 ? -6.298 -1.161 130.436 1.00 22.11 162 ASN A CA 1
ATOM 643 C C . ASN A 1 162 ? -6.441 -2.479 131.189 1.00 24.10 162 ASN A C 1
ATOM 644 O O . ASN A 1 162 ? -7.483 -2.748 131.793 1.00 24.14 162 ASN A O 1
ATOM 649 N N . SER A 1 163 ? -5.386 -3.297 131.161 1.00 24.93 163 SER A N 1
ATOM 650 C CA . SER A 1 163 ? -5.444 -4.598 131.818 1.00 25.74 163 SER A CA 1
ATOM 651 C C . SER A 1 163 ? -5.565 -4.480 133.334 1.00 24.95 163 SER A C 1
ATOM 652 O O . SER A 1 163 ? -5.882 -5.474 133.999 1.00 24.18 163 SER A O 1
ATOM 655 N N . LYS A 1 164 ? -5.313 -3.300 133.897 1.00 23.73 164 LYS A N 1
ATOM 656 C CA . LYS A 1 164 ? -5.437 -3.095 135.333 1.00 25.46 164 LYS A CA 1
ATOM 657 C C . LYS A 1 164 ? -6.794 -2.537 135.737 1.00 25.06 164 LYS A C 1
ATOM 658 O O . LYS A 1 164 ? -6.984 -2.202 136.911 1.00 23.74 164 LYS A O 1
ATOM 664 N N . VAL A 1 165 ? -7.734 -2.421 134.802 1.00 21.88 165 VAL A N 1
ATOM 665 C CA . VAL A 1 165 ? -9.099 -1.996 135.096 1.00 23.79 165 VAL A CA 1
ATOM 666 C C . VAL A 1 165 ? -10.010 -3.155 134.719 1.00 23.30 165 VAL A C 1
ATOM 667 O O . VAL A 1 165 ? -10.094 -3.529 133.541 1.00 22.75 165 VAL A O 1
ATOM 671 N N . SER A 1 166 ? -10.662 -3.751 135.716 1.00 23.06 166 SER A N 1
ATOM 672 C CA . SER A 1 166 ? -11.611 -4.836 135.489 1.00 22.67 166 SER A CA 1
ATOM 673 C C . SER A 1 166 ? -12.770 -4.655 136.452 1.00 22.09 166 SER A C 1
ATOM 674 O O . SER A 1 166 ? -12.552 -4.469 137.649 1.00 24.64 166 SER A O 1
ATOM 677 N N . PHE A 1 167 ? -13.993 -4.718 135.940 1.00 18.13 167 PHE A N 1
ATOM 678 C CA . PHE A 1 167 ? -15.177 -4.497 136.759 1.00 18.27 167 PHE A CA 1
ATOM 679 C C . PHE A 1 167 ? -15.674 -5.811 137.351 1.00 20.03 167 PHE A C 1
ATOM 680 O O . PHE A 1 167 ? -15.647 -6.854 136.692 1.00 22.14 167 PHE A O 1
ATOM 688 N N . LEU A 1 168 ? -16.144 -5.745 138.595 1.00 18.91 168 LEU A N 1
ATOM 689 C CA . LEU A 1 168 ? -16.884 -6.850 139.177 1.00 17.01 168 LEU A CA 1
ATOM 690 C C . LEU A 1 168 ? -18.271 -6.932 138.550 1.00 17.78 168 LEU A C 1
ATOM 691 O O . LEU A 1 168 ? -18.749 -5.993 137.909 1.00 17.83 168 LEU A O 1
ATOM 696 N N . SER A 1 169 ? -18.929 -8.075 138.750 1.00 17.80 169 SER A N 1
ATOM 697 C CA . SER A 1 169 ? -20.157 -8.358 138.011 1.00 19.98 169 SER A CA 1
ATOM 698 C C . SER A 1 169 ? -21.326 -7.465 138.421 1.00 18.91 169 SER A C 1
ATOM 699 O O . SER A 1 169 ? -22.314 -7.380 137.678 1.00 18.22 169 SER A O 1
ATOM 702 N N . TRP A 1 170 ? -21.247 -6.783 139.563 1.00 18.30 170 TRP A N 1
ATOM 703 C CA . TRP A 1 170 ? -22.354 -5.937 139.984 1.00 17.30 170 TRP A CA 1
ATOM 704 C C . TRP A 1 170 ? -22.279 -4.517 139.421 1.00 14.97 170 TRP A C 1
ATOM 705 O O . TRP A 1 170 ? -23.149 -3.700 139.736 1.00 18.17 170 TRP A O 1
ATOM 716 N N . VAL A 1 171 ? -21.296 -4.209 138.577 1.00 15.52 171 VAL A N 1
ATOM 717 C CA . VAL A 1 171 ? -21.202 -2.866 137.998 1.00 16.23 171 VAL A CA 1
ATOM 718 C C . VAL A 1 171 ? -22.233 -2.681 136.886 1.00 16.78 171 VAL A C 1
ATOM 719 O O . VAL A 1 171 ? -23.095 -1.794 136.946 1.00 16.54 171 VAL A O 1
ATOM 723 N N . THR A 1 172 ? -22.168 -3.520 135.859 1.00 14.88 172 THR A N 1
ATOM 724 C CA . THR A 1 172 ? -23.006 -3.291 134.683 1.00 13.25 172 THR A CA 1
ATOM 725 C C . THR A 1 172 ? -24.499 -3.269 134.995 1.00 15.64 172 THR A C 1
ATOM 726 O O . THR A 1 172 ? -25.196 -2.411 134.432 1.00 15.92 172 THR A O 1
ATOM 730 N N . PRO A 1 173 ? -25.048 -4.105 135.882 1.00 15.75 173 PRO A N 1
ATOM 731 C CA . PRO A 1 173 ? -26.473 -3.936 136.200 1.00 15.36 173 PRO A CA 1
ATOM 732 C C . PRO A 1 173 ? -26.804 -2.560 136.752 1.00 14.82 173 PRO A C 1
ATOM 733 O O . PRO A 1 173 ? -27.887 -2.040 136.459 1.00 16.85 173 PRO A O 1
ATOM 737 N N . ALA A 1 174 ? -25.905 -1.940 137.527 1.00 14.48 174 ALA A N 1
ATOM 738 C CA . ALA A 1 174 ? -26.187 -0.586 137.998 1.00 15.65 174 ALA A CA 1
ATOM 739 C C . ALA A 1 174 ? -26.173 0.408 136.840 1.00 15.72 174 ALA A C 1
ATOM 740 O O . ALA A 1 174 ? -26.989 1.336 136.801 1.00 15.04 174 ALA A O 1
ATOM 742 N N . VAL A 1 175 ? -25.252 0.224 135.893 1.00 15.59 175 VAL A N 1
ATOM 743 C CA . VAL A 1 175 ? -25.191 1.084 134.713 1.00 14.81 175 VAL A CA 1
ATOM 744 C C . VAL A 1 175 ? -26.436 0.905 133.857 1.00 15.15 175 VAL A C 1
ATOM 745 O O . VAL A 1 175 ? -27.002 1.878 133.352 1.00 13.81 175 VAL A O 1
ATOM 749 N N . LYS A 1 176 ? -26.876 -0.338 133.673 1.00 12.02 176 LYS A N 1
ATOM 750 C CA . LYS A 1 176 ? -28.100 -0.579 132.913 1.00 14.18 176 LYS A CA 1
ATOM 751 C C . LYS A 1 176 ? -29.295 0.099 133.577 1.00 14.95 176 LYS A C 1
ATOM 752 O O . LYS A 1 176 ? -30.174 0.642 132.898 1.00 15.16 176 LYS A O 1
ATOM 758 N N . GLU A 1 177 ? -29.337 0.085 134.912 1.00 15.60 177 GLU A N 1
ATOM 759 C CA . GLU A 1 177 ? -30.414 0.763 135.620 1.00 13.53 177 GLU A CA 1
ATOM 760 C C . GLU A 1 177 ? -30.423 2.255 135.308 1.00 12.94 177 GLU A C 1
ATOM 761 O O . GLU A 1 177 ? -31.494 2.869 135.175 1.00 13.86 177 GLU A O 1
ATOM 767 N N . ALA A 1 178 ? -29.239 2.861 135.216 1.00 14.12 178 ALA A N 1
ATOM 768 C CA . ALA A 1 178 ? -29.166 4.294 134.928 1.00 12.68 178 ALA A CA 1
ATOM 769 C C . ALA A 1 178 ? -29.597 4.595 133.501 1.00 13.73 178 ALA A C 1
ATOM 770 O O . ALA A 1 178 ? -30.304 5.579 133.258 1.00 14.41 178 ALA A O 1
ATOM 772 N N . VAL A 1 179 ? -29.167 3.775 132.542 1.00 12.88 179 VAL A N 1
ATOM 773 C CA . VAL A 1 179 ? -29.640 3.954 131.169 1.00 11.77 179 VAL A CA 1
ATOM 774 C C . VAL A 1 179 ? -31.152 3.789 131.107 1.00 11.40 179 VAL A C 1
ATOM 775 O O . VAL A 1 179 ? -31.853 4.588 130.469 1.00 13.21 179 VAL A O 1
ATOM 779 N N . ASP A 1 180 ? -31.682 2.753 131.770 1.00 12.46 180 ASP A N 1
ATOM 780 C CA . ASP A 1 180 ? -33.131 2.560 131.827 1.00 12.95 180 ASP A CA 1
ATOM 781 C C . ASP A 1 180 ? -33.835 3.820 132.312 1.00 14.32 180 ASP A C 1
ATOM 782 O O . ASP A 1 180 ? -34.882 4.201 131.781 1.00 13.73 180 ASP A O 1
ATOM 787 N N . ALA A 1 181 ? -33.287 4.457 133.348 1.00 13.80 181 ALA A N 1
ATOM 788 C CA . ALA A 1 181 ? -33.938 5.625 133.927 1.00 13.90 181 ALA A CA 1
ATOM 789 C C . ALA A 1 181 ? -34.036 6.751 132.913 1.00 13.15 181 ALA A C 1
ATOM 790 O O . ALA A 1 181 ? -35.051 7.456 132.855 1.00 15.90 181 ALA A O 1
ATOM 792 N N . PHE A 1 182 ? -32.992 6.934 132.103 1.00 12.58 182 PHE A N 1
ATOM 793 C CA . PHE A 1 182 ? -33.029 7.993 131.094 1.00 11.39 182 PHE A CA 1
ATOM 794 C C . PHE A 1 182 ? -33.934 7.610 129.926 1.00 14.55 182 PHE A C 1
ATOM 795 O O . PHE A 1 182 ? -34.665 8.456 129.388 1.00 13.29 182 PHE A O 1
ATOM 803 N N . VAL A 1 183 ? -33.918 6.328 129.550 1.00 12.49 183 VAL A N 1
ATOM 804 C CA . VAL A 1 183 ? -34.748 5.824 128.457 1.00 12.88 183 VAL A CA 1
ATOM 805 C C . VAL A 1 183 ? -36.229 5.914 128.809 1.00 14.86 183 VAL A C 1
ATOM 806 O O . VAL A 1 183 ? -37.061 6.271 127.965 1.00 15.04 183 VAL A O 1
ATOM 810 N N . ASN A 1 184 ? -36.588 5.580 130.050 1.00 12.47 184 ASN A N 1
ATOM 811 C CA . ASN A 1 184 ? -37.992 5.559 130.449 1.00 13.69 184 ASN A CA 1
ATOM 812 C C . ASN A 1 184 ? -38.517 6.940 130.816 1.00 17.93 184 ASN A C 1
ATOM 813 O O . ASN A 1 184 ? -39.719 7.090 131.060 1.00 15.47 184 ASN A O 1
ATOM 818 N N . ASN A 1 185 ? -37.646 7.938 130.854 1.00 14.40 185 ASN A N 1
ATOM 819 C CA . ASN A 1 185 ? -38.056 9.303 131.150 1.00 14.99 185 ASN A CA 1
ATOM 820 C C . ASN A 1 185 ? -38.926 9.841 130.018 1.00 15.49 185 ASN A C 1
ATOM 821 O O . ASN A 1 185 ? -38.660 9.600 128.836 1.00 14.24 185 ASN A O 1
ATOM 826 N N . ALA A 1 186 ? -39.993 10.555 130.386 1.00 14.09 186 ALA A N 1
ATOM 827 C CA . ALA A 1 186 ? -40.915 11.080 129.385 1.00 17.92 186 ALA A CA 1
ATOM 828 C C . ALA A 1 186 ? -40.223 12.003 128.389 1.00 15.88 186 ALA A C 1
ATOM 829 O O . ALA A 1 186 ? -40.763 12.244 127.304 1.00 17.87 186 ALA A O 1
ATOM 831 N N . ASN A 1 187 ? -39.037 12.510 128.719 1.00 16.29 187 ASN A N 1
ATOM 832 C CA . ASN A 1 187 ? -38.335 13.468 127.873 1.00 15.78 187 ASN A CA 1
ATOM 833 C C . ASN A 1 187 ? -37.351 12.819 126.909 1.00 15.68 187 ASN A C 1
ATOM 834 O O . ASN A 1 187 ? -36.624 13.537 126.213 1.00 14.46 187 ASN A O 1
ATOM 839 N N . PHE A 1 188 ? -37.345 11.486 126.821 1.00 13.96 188 PHE A N 1
ATOM 840 C CA . PHE A 1 188 ? -36.269 10.785 126.132 1.00 12.57 188 PHE A CA 1
ATOM 841 C C . PHE A 1 188 ? -36.151 11.198 124.665 1.00 12.66 188 PHE A C 1
ATOM 842 O O . PHE A 1 188 ? -35.034 11.291 124.141 1.00 14.40 188 PHE A O 1
ATOM 850 N N . TYR A 1 189 ? -37.279 11.448 123.985 1.00 12.47 189 TYR A N 1
ATOM 851 C CA . TYR A 1 189 ? -37.266 11.714 122.546 1.00 13.12 189 TYR A CA 1
ATOM 852 C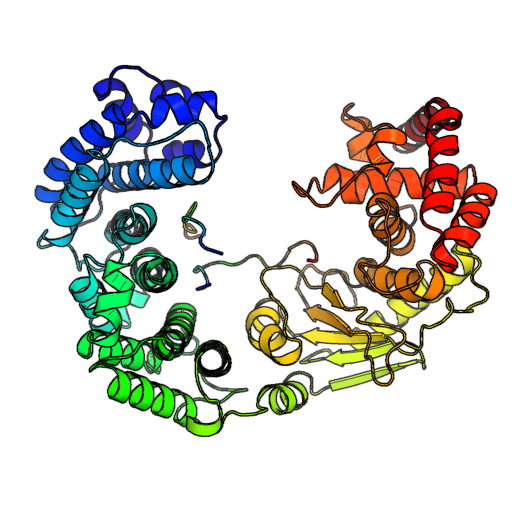 C . TYR A 1 189 ? -37.298 13.207 122.220 1.00 13.73 189 TYR A C 1
ATOM 853 O O . TYR A 1 189 ? -37.647 13.586 121.090 1.00 13.26 189 TYR A O 1
ATOM 862 N N . GLU A 1 190 ? -36.921 14.059 123.174 1.00 13.63 190 GLU A N 1
ATOM 863 C CA . GLU A 1 190 ? -36.861 15.499 122.922 1.00 14.46 190 GLU A CA 1
ATOM 864 C C . GLU A 1 190 ? -35.919 15.817 121.762 1.00 17.16 190 GLU A C 1
ATOM 865 O O . GLU A 1 190 ? -34.870 15.182 121.595 1.00 16.43 190 GLU A O 1
ATOM 871 N N . ASN A 1 191 ? -36.297 16.813 120.948 1.00 15.52 191 ASN A N 1
ATOM 872 C CA . ASN A 1 191 ? -35.434 17.326 119.883 1.00 14.84 191 ASN A CA 1
ATOM 873 C C . ASN A 1 191 ? -34.831 18.658 120.311 1.00 17.63 191 ASN A C 1
ATOM 874 O O . ASN A 1 191 ? -35.479 19.703 120.201 1.00 18.41 191 ASN A O 1
ATOM 879 N N . SER A 1 192 ? -33.578 18.631 120.759 1.00 15.96 192 SER A N 1
ATOM 880 C CA . SER A 1 192 ? -32.853 19.866 121.038 1.00 17.45 192 SER A CA 1
ATOM 881 C C . SER A 1 192 ? -31.371 19.551 121.110 1.00 17.64 192 SER A C 1
ATOM 882 O O . SER A 1 192 ? -30.981 18.426 121.425 1.00 15.78 192 SER A O 1
ATOM 885 N N . ASP A 1 193 ? -30.541 20.558 120.834 1.00 16.64 193 ASP A N 1
ATOM 886 C CA . ASP A 1 193 ? -29.104 20.355 121.002 1.00 15.08 193 ASP A CA 1
ATOM 887 C C . ASP A 1 193 ? -28.738 20.067 122.451 1.00 16.26 193 ASP A C 1
ATOM 888 O O . ASP A 1 193 ? -27.950 19.137 122.685 1.00 16.72 193 ASP A O 1
ATOM 893 N N . PRO A 1 194 ? -29.246 20.795 123.453 1.00 16.89 194 PRO A N 1
ATOM 894 C CA . PRO A 1 194 ? -28.871 20.448 124.841 1.00 17.09 194 PRO A CA 1
ATOM 895 C C . PRO A 1 194 ? -29.245 19.022 125.210 1.00 19.07 194 PRO A C 1
ATOM 896 O O . PRO A 1 194 ? -28.431 18.305 125.802 1.00 18.66 194 PRO A O 1
ATOM 900 N N . HIS A 1 195 ? -30.451 18.580 124.854 1.00 16.59 195 HIS A N 1
ATOM 901 C CA . HIS A 1 195 ? -30.813 17.193 125.115 1.00 17.68 195 HIS A CA 1
ATOM 902 C C . HIS A 1 195 ? -29.912 16.239 124.337 1.00 17.53 195 HIS A C 1
ATOM 903 O O . HIS A 1 195 ? -29.467 15.215 124.872 1.00 16.53 195 HIS A O 1
ATOM 910 N N . GLY A 1 196 ? -29.602 16.575 123.082 1.00 12.98 196 GLY A N 1
ATOM 911 C CA . GLY A 1 196 ? -28.709 15.737 122.296 1.00 12.81 196 GLY A CA 1
ATOM 912 C C . GLY A 1 196 ? -27.344 15.536 122.933 1.00 17.98 196 GLY A C 1
ATOM 913 O O . GLY A 1 196 ? -26.724 14.483 122.757 1.00 15.65 196 GLY A O 1
ATOM 914 N N . LYS A 1 197 ? -26.859 16.527 123.687 1.00 14.40 197 LYS A N 1
ATOM 915 C CA . LYS A 1 197 ? -25.540 16.390 124.299 1.00 13.97 197 LYS A CA 1
ATOM 916 C C . LYS A 1 197 ? -25.526 15.256 125.323 1.00 15.66 197 LYS A C 1
ATOM 917 O O . LYS A 1 197 ? -24.614 14.421 125.325 1.00 15.90 197 LYS A O 1
ATOM 923 N N . VAL A 1 198 ? -26.544 15.193 126.179 1.00 14.42 198 VAL A N 1
ATOM 924 C CA . VAL A 1 198 ? -26.619 14.106 127.161 1.00 15.38 198 VAL A CA 1
ATOM 925 C C . VAL A 1 198 ? -27.165 12.828 126.521 1.00 14.21 198 VAL A C 1
ATOM 926 O O . VAL A 1 198 ? -26.662 11.728 126.778 1.00 14.02 198 VAL A O 1
ATOM 930 N N . LEU A 1 199 ? -28.192 12.949 125.676 1.00 13.11 199 LEU A N 1
ATOM 931 C CA . LEU A 1 199 ? -28.726 11.777 124.987 1.00 15.83 199 LEU A CA 1
ATOM 932 C C . LEU A 1 199 ? -27.627 11.023 124.244 1.00 14.54 199 LEU A C 1
ATOM 933 O O . LEU A 1 199 ? -27.589 9.784 124.260 1.00 14.48 199 LEU A O 1
ATOM 938 N N . SER A 1 200 ? -26.723 11.757 123.590 1.00 13.39 200 SER A N 1
ATOM 939 C CA . SER A 1 200 ? -25.614 11.130 122.869 1.00 13.11 200 SER A CA 1
ATOM 940 C C . SER A 1 200 ? -24.822 10.191 123.765 1.00 13.61 200 SER A C 1
ATOM 941 O O . SER A 1 200 ? -24.491 9.063 123.375 1.00 13.15 200 SER A O 1
ATOM 944 N N . GLU A 1 201 ? -24.463 10.658 124.961 1.00 14.12 201 GLU A N 1
ATOM 945 C CA . GLU A 1 201 ? -23.639 9.836 125.828 1.00 14.07 201 GLU A CA 1
ATOM 946 C C . GLU A 1 201 ? -24.413 8.641 126.362 1.00 13.88 201 GLU A C 1
ATOM 947 O O . GLU A 1 201 ? -23.819 7.579 126.574 1.00 14.14 201 GLU A O 1
ATOM 953 N N . VAL A 1 202 ? -25.731 8.781 126.559 1.00 12.50 202 VAL A N 1
ATOM 954 C CA . VAL A 1 202 ? -26.541 7.632 126.971 1.00 14.53 202 VAL A CA 1
ATOM 955 C C . VAL A 1 202 ? -26.555 6.571 125.875 1.00 13.21 202 VAL A C 1
ATOM 956 O O . VAL A 1 202 ? -26.329 5.381 126.131 1.00 13.45 202 VAL A O 1
ATOM 960 N N . ILE A 1 203 ? -26.815 6.986 124.632 1.00 12.50 203 ILE A N 1
ATOM 961 C CA . ILE A 1 203 ? -26.892 6.022 123.535 1.00 12.44 203 ILE A CA 1
ATOM 962 C C . ILE A 1 203 ? -25.553 5.309 123.356 1.00 14.25 203 ILE A C 1
ATOM 963 O O . ILE A 1 203 ? -25.506 4.086 123.183 1.00 13.59 203 ILE A O 1
ATOM 968 N N . ILE A 1 204 ? -24.441 6.046 123.419 1.00 11.98 204 ILE A N 1
ATOM 969 C CA . ILE A 1 204 ? -23.161 5.358 123.265 1.00 13.11 204 ILE A CA 1
ATOM 970 C C . ILE A 1 204 ? -22.908 4.421 124.450 1.00 13.29 204 ILE A C 1
ATOM 971 O O . ILE A 1 204 ? -22.312 3.353 124.279 1.00 13.80 204 ILE A O 1
ATOM 976 N N . THR A 1 205 ? -23.385 4.771 125.649 1.00 11.92 205 THR A N 1
ATOM 977 C CA . THR A 1 205 ? -23.212 3.865 126.791 1.00 13.90 205 THR A CA 1
ATOM 978 C C . THR A 1 205 ? -23.894 2.524 126.549 1.00 14.33 205 THR A C 1
ATOM 979 O O . THR A 1 205 ? -23.410 1.492 127.028 1.00 13.74 205 THR A O 1
ATOM 983 N N . MET A 1 206 ? -25.016 2.518 125.813 1.00 13.96 206 MET A N 1
ATOM 984 C CA . MET A 1 206 ? -25.662 1.255 125.452 1.00 13.00 206 MET A CA 1
ATOM 985 C C . MET A 1 206 ? -24.700 0.324 124.734 1.00 15.35 206 MET A C 1
ATOM 986 O O . MET A 1 206 ? -24.779 -0.903 124.901 1.00 13.24 206 MET A O 1
ATOM 991 N N . ASP A 1 207 ? -23.788 0.876 123.929 1.00 10.85 207 ASP A N 1
ATOM 992 C CA . ASP A 1 207 ? -22.774 0.033 123.308 1.00 13.86 207 ASP A CA 1
ATOM 993 C C . ASP A 1 207 ? -21.607 -0.233 124.257 1.00 14.41 207 ASP A C 1
ATOM 994 O O . ASP A 1 207 ? -21.175 -1.381 124.415 1.00 15.75 207 ASP A O 1
ATOM 999 N N . SER A 1 208 ? -21.089 0.821 124.892 1.00 13.53 208 SER A N 1
ATOM 1000 C CA . SER A 1 208 ? -19.876 0.689 125.700 1.00 14.84 208 SER A CA 1
ATOM 1001 C C . SER A 1 208 ? -20.065 -0.319 126.826 1.00 15.88 208 SER A C 1
ATOM 1002 O O . SER A 1 208 ? -19.156 -1.098 127.129 1.00 15.98 208 SER A O 1
ATOM 1005 N N . ALA A 1 209 ? -21.248 -0.336 127.433 1.00 14.75 209 ALA A N 1
ATOM 1006 C CA . ALA A 1 209 ? -21.543 -1.208 128.558 1.00 13.86 209 ALA A CA 1
ATOM 1007 C C . ALA A 1 209 ? -22.012 -2.597 128.131 1.00 17.36 209 ALA A C 1
ATOM 1008 O O . ALA A 1 209 ? -22.376 -3.401 128.996 1.00 15.56 209 ALA A O 1
ATOM 1010 N N . GLY A 1 210 ? -22.033 -2.887 126.830 1.00 13.10 210 GLY A N 1
ATOM 1011 C CA . GLY A 1 210 ? -22.435 -4.204 126.364 1.00 17.05 210 GLY A CA 1
ATOM 1012 C C . GLY A 1 210 ? -23.926 -4.457 126.438 1.00 18.71 210 GLY A C 1
ATOM 1013 O O . GLY A 1 210 ? -24.354 -5.606 126.636 1.00 15.69 210 GLY A O 1
ATOM 1014 N N . LEU A 1 211 ? -24.732 -3.408 126.293 1.00 12.59 211 LEU A N 1
ATOM 1015 C CA . LEU A 1 211 ? -26.179 -3.494 126.412 1.00 12.41 211 LEU A CA 1
ATOM 1016 C C . LEU A 1 211 ? -26.865 -3.375 125.053 1.00 12.95 211 LEU A C 1
ATOM 1017 O O . LEU A 1 211 ? -27.997 -2.900 124.968 1.00 15.43 211 LEU A O 1
ATOM 1022 N N . GLN A 1 212 ? -26.198 -3.839 123.991 1.00 13.30 212 GLN A N 1
ATOM 1023 C CA . GLN A 1 212 ? -26.755 -3.723 122.642 1.00 13.21 212 GLN A CA 1
ATOM 1024 C C . GLN A 1 212 ? -28.058 -4.495 122.490 1.00 13.68 212 GLN A C 1
ATOM 1025 O O . GLN A 1 212 ? -28.887 -4.147 121.644 1.00 15.31 212 GLN A O 1
ATOM 1031 N N . HIS A 1 213 ? -28.258 -5.550 123.287 1.00 13.95 213 HIS A N 1
ATOM 1032 C CA . HIS A 1 213 ? -29.474 -6.356 123.218 1.00 12.21 213 HIS A CA 1
ATOM 1033 C C . HIS A 1 213 ? -30.652 -5.732 123.950 1.00 15.01 213 HIS A C 1
ATOM 1034 O O . HIS A 1 213 ? -31.776 -6.225 123.812 1.00 15.44 213 HIS A O 1
ATOM 1041 N N . ALA A 1 214 ? -30.434 -4.663 124.723 1.00 14.13 214 ALA A N 1
ATOM 1042 C CA . ALA A 1 214 ? -31.416 -4.257 125.720 1.00 14.04 214 ALA A CA 1
ATOM 1043 C C . ALA A 1 214 ? -32.362 -3.154 125.266 1.00 15.26 214 ALA A C 1
ATOM 1044 O O . ALA A 1 214 ? -33.423 -2.986 125.885 1.00 15.41 214 ALA A O 1
ATOM 1046 N N . TYR A 1 215 ? -32.033 -2.416 124.194 1.00 14.67 215 TYR A N 1
ATOM 1047 C CA . TYR A 1 215 ? -32.791 -1.223 123.818 1.00 14.23 215 TYR A CA 1
ATOM 1048 C C . TYR A 1 215 ? -33.186 -1.222 122.345 1.00 14.17 215 TYR A C 1
ATOM 1049 O O . TYR A 1 215 ? -33.255 -0.163 121.719 1.00 12.91 215 TYR A O 1
ATOM 1058 N N . LEU A 1 216 ? -33.442 -2.392 121.768 1.00 13.60 216 LEU A N 1
ATOM 1059 C CA . LEU A 1 216 ? -33.836 -2.414 120.362 1.00 12.31 216 LEU A CA 1
ATOM 1060 C C . LEU A 1 216 ? -35.164 -1.705 120.086 1.00 13.43 216 LEU A C 1
ATOM 1061 O O . LEU A 1 216 ? -35.278 -1.076 119.019 1.00 13.41 216 LEU A O 1
ATOM 1066 N N . PRO A 1 217 ? -36.177 -1.731 120.967 1.00 12.62 217 PRO A N 1
ATOM 1067 C CA . PRO A 1 217 ? -37.374 -0.920 120.686 1.00 13.85 217 PRO A CA 1
ATOM 1068 C C . PRO A 1 217 ? -37.067 0.563 120.618 1.00 13.05 217 PRO A C 1
ATOM 1069 O O . PRO A 1 217 ? -37.725 1.283 119.857 1.00 14.83 217 PRO A O 1
ATOM 1073 N N . GLN A 1 218 ? -36.071 1.028 121.376 1.00 14.55 218 GLN A N 1
ATOM 1074 C CA . GLN A 1 218 ? -35.670 2.434 121.347 1.00 14.07 218 GLN A CA 1
ATOM 1075 C C . GLN A 1 218 ? -34.879 2.764 120.092 1.00 14.71 218 GLN A C 1
ATOM 1076 O O . GLN A 1 218 ? -35.047 3.849 119.520 1.00 12.56 218 GLN A O 1
ATOM 1082 N N . VAL A 1 219 ? -33.986 1.860 119.677 1.00 12.94 219 VAL A N 1
ATOM 1083 C CA . VAL A 1 219 ? -33.330 2.018 118.383 1.00 14.84 219 VAL A CA 1
ATOM 1084 C C . VAL A 1 219 ? -34.374 2.139 117.282 1.00 13.18 219 VAL A C 1
ATOM 1085 O O . VAL A 1 219 ? -34.277 2.995 116.393 1.00 12.56 219 VAL A O 1
ATOM 1089 N N . THR A 1 220 ? -35.402 1.300 117.342 1.00 12.72 220 THR A N 1
ATOM 1090 C CA . THR A 1 220 ? -36.447 1.340 116.325 1.00 12.40 220 THR A CA 1
ATOM 1091 C C . THR A 1 220 ? -37.202 2.666 116.364 1.00 13.26 220 THR A C 1
ATOM 1092 O O . THR A 1 220 ? -37.457 3.272 115.315 1.00 13.27 220 THR A O 1
ATOM 1096 N N . GLN A 1 221 ? -37.546 3.148 117.561 1.00 13.01 221 GLN A N 1
ATOM 1097 C CA . GLN A 1 221 ? -38.264 4.418 117.644 1.00 12.93 221 GLN A CA 1
ATOM 1098 C C . GLN A 1 221 ? -37.416 5.569 117.121 1.00 13.94 221 GLN A C 1
ATOM 1099 O O . GLN A 1 221 ? -37.919 6.448 116.412 1.00 15.22 221 GLN A O 1
ATOM 1105 N N . TRP A 1 222 ? -36.124 5.588 117.449 1.00 13.15 222 TRP A N 1
ATOM 1106 C CA . TRP A 1 222 ? -35.292 6.679 116.952 1.00 13.64 222 TRP A CA 1
ATOM 1107 C C . TRP A 1 222 ? -35.212 6.649 115.431 1.00 12.98 222 TRP A C 1
ATOM 1108 O O . TRP A 1 222 ? -35.268 7.700 114.778 1.00 12.22 222 TRP A O 1
ATOM 1119 N N . LEU A 1 223 ? -35.113 5.450 114.847 1.00 12.07 223 LEU A N 1
ATOM 1120 C CA . LEU A 1 223 ? -35.043 5.347 113.389 1.00 13.30 223 LEU A CA 1
ATOM 1121 C C . LEU A 1 223 ? -36.324 5.846 112.732 1.00 14.85 223 LEU A C 1
ATOM 1122 O O . LEU A 1 223 ? -36.275 6.525 111.699 1.00 17.41 223 LEU A O 1
ATOM 1127 N N . THR A 1 224 ? -37.483 5.517 113.300 1.00 13.52 224 THR A N 1
ATOM 1128 C CA . THR A 1 224 ? -38.720 5.937 112.643 1.00 13.55 224 THR A CA 1
ATOM 1129 C C . THR A 1 224 ? -39.093 7.387 112.963 1.00 17.79 224 THR A C 1
ATOM 1130 O O . THR A 1 224 ? -39.723 8.054 112.129 1.00 17.98 224 THR A O 1
ATOM 1134 N N . ARG A 1 225 ? -38.716 7.902 114.143 1.00 13.84 225 ARG A N 1
ATOM 1135 C CA . ARG A 1 225 ? -39.060 9.274 114.505 1.00 14.93 225 ARG A CA 1
ATOM 1136 C C . ARG A 1 225 ? -38.196 10.303 113.793 1.00 17.31 225 ARG A C 1
ATOM 1137 O O . ARG A 1 225 ? -38.609 11.464 113.671 1.00 16.66 225 ARG A O 1
ATOM 1145 N N . TRP A 1 226 ? -37.004 9.913 113.349 1.00 14.85 226 TRP A N 1
ATOM 1146 C CA . TRP A 1 226 ? -36.069 10.868 112.771 1.00 16.67 226 TRP A CA 1
ATOM 1147 C C . TRP A 1 226 ? -36.710 11.602 111.600 1.00 16.79 226 TRP A C 1
ATOM 1148 O O . TRP A 1 226 ? -37.387 11.000 110.765 1.00 16.45 226 TRP A O 1
ATOM 1159 N N . ASP A 1 227 ? -36.502 12.914 111.546 1.00 15.83 227 ASP A N 1
ATOM 1160 C CA . ASP A 1 227 ? -37.058 13.717 110.459 1.00 17.05 227 ASP A CA 1
ATOM 1161 C C . ASP A 1 227 ? -36.185 14.951 110.265 1.00 19.38 227 ASP A C 1
ATOM 1162 O O . ASP A 1 227 ? -35.138 15.105 110.903 1.00 16.29 227 ASP A O 1
ATOM 1167 N N . SER A 1 228 ? -36.647 15.851 109.389 1.00 17.42 228 SER A N 1
ATOM 1168 C CA . SER A 1 228 ? -35.869 17.031 109.052 1.00 18.06 228 SER A CA 1
ATOM 1169 C C . SER A 1 228 ? -35.707 17.964 110.237 1.00 16.37 228 SER A C 1
ATOM 1170 O O . SER A 1 228 ? -34.728 18.715 110.297 1.00 20.72 228 SER A O 1
ATOM 1173 N N . GLN A 1 229 ? -36.658 17.958 111.172 1.00 18.49 229 GLN A N 1
ATOM 1174 C CA . GLN A 1 229 ? -36.544 18.831 112.339 1.00 17.68 229 GLN A CA 1
ATOM 1175 C C . GLN A 1 229 ? -35.439 18.362 113.283 1.00 18.45 229 GLN A C 1
ATOM 1176 O O . GLN A 1 229 ? -34.635 19.175 113.759 1.00 15.86 229 GLN A O 1
ATOM 1182 N N . TYR A 1 230 ? -35.395 17.054 113.583 1.00 16.83 230 TYR A N 1
ATOM 1183 C CA . TYR A 1 230 ? -34.273 16.520 114.358 1.00 14.93 230 TYR A CA 1
ATOM 1184 C C . TYR A 1 230 ? -32.955 16.812 113.663 1.00 14.29 230 TYR A C 1
ATOM 1185 O O . TYR A 1 230 ? -31.951 17.130 114.311 1.00 15.02 230 TYR A O 1
ATOM 1194 N N . ALA A 1 231 ? -32.935 16.688 112.336 1.00 13.37 231 ALA A N 1
ATOM 1195 C CA . ALA A 1 231 ? -31.697 16.789 111.578 1.00 15.05 231 ALA A CA 1
ATOM 1196 C C . ALA A 1 231 ? -31.094 18.192 111.596 1.00 17.19 231 ALA A C 1
ATOM 1197 O O . ALA A 1 231 ? -29.937 18.351 111.194 1.00 18.79 231 ALA A O 1
ATOM 1199 N N . GLN A 1 232 ? -31.837 19.196 112.064 1.00 19.24 232 GLN A N 1
ATOM 1200 C CA . GLN A 1 232 ? -31.292 20.539 112.226 1.00 20.90 232 GLN A CA 1
ATOM 1201 C C . GLN A 1 232 ? -30.254 20.622 113.342 1.00 22.09 232 GLN A C 1
ATOM 1202 O O . GLN A 1 232 ? -29.470 21.578 113.381 1.00 18.81 232 GLN A O 1
ATOM 1208 N N . ASN A 1 233 ? -30.231 19.659 114.257 1.00 16.96 233 ASN A N 1
ATOM 1209 C CA . ASN A 1 233 ? -29.477 19.811 115.497 1.00 14.92 233 ASN A CA 1
ATOM 1210 C C . ASN A 1 233 ? -28.247 18.910 115.500 1.00 18.57 233 ASN A C 1
ATOM 1211 O O . ASN A 1 233 ? -28.369 17.676 115.471 1.00 17.30 233 ASN A O 1
ATOM 1216 N N . TRP A 1 234 ? -27.069 19.542 115.530 1.00 16.67 234 TRP A N 1
ATOM 1217 C CA . TRP A 1 234 ? -25.793 18.828 115.502 1.00 17.89 234 TRP A CA 1
ATOM 1218 C C . TRP A 1 234 ? -25.761 17.673 116.494 1.00 16.06 234 TRP A C 1
ATOM 1219 O O . TRP A 1 234 ? -25.344 16.559 116.154 1.00 16.69 234 TRP A O 1
ATOM 1230 N N . TYR A 1 235 ? -26.159 17.927 117.737 1.00 15.86 235 TYR A N 1
ATOM 1231 C CA . TYR A 1 235 ? -25.993 16.904 118.764 1.00 15.21 235 TYR A CA 1
ATOM 1232 C C . TYR A 1 235 ? -27.091 15.855 118.720 1.00 16.59 235 TYR A C 1
ATOM 1233 O O . TYR A 1 235 ? -26.873 14.737 119.198 1.00 16.30 235 TYR A O 1
ATOM 1242 N N . MET A 1 236 ? -28.246 16.169 118.122 1.00 16.80 236 MET A N 1
ATOM 1243 C CA . MET A 1 236 ? -29.215 15.117 117.830 1.00 15.47 236 MET A CA 1
ATOM 1244 C C . MET A 1 236 ? -28.697 14.191 116.734 1.00 15.82 236 MET A C 1
ATOM 1245 O O . MET A 1 236 ? -28.909 12.974 116.794 1.00 16.29 236 MET A O 1
ATOM 1250 N N . ARG A 1 237 ? -28.016 14.745 115.723 1.00 13.94 237 ARG A N 1
ATOM 1251 C CA . ARG A 1 237 ? -27.358 13.906 114.724 1.00 14.72 237 ARG A CA 1
ATOM 1252 C C . ARG A 1 237 ? -26.320 12.992 115.369 1.00 15.02 237 ARG A C 1
ATOM 1253 O O . ARG A 1 237 ? -26.270 11.790 115.077 1.00 14.60 237 ARG A O 1
ATOM 1261 N N . ASN A 1 238 ? -25.471 13.550 116.242 1.00 14.71 238 ASN A N 1
ATOM 1262 C CA . ASN A 1 238 ? -24.521 12.728 116.990 1.00 16.38 238 ASN A CA 1
ATOM 1263 C C . ASN A 1 238 ? -25.242 11.605 117.719 1.00 15.28 238 ASN A C 1
ATOM 1264 O O . ASN A 1 238 ? -24.827 10.439 117.669 1.00 14.75 238 ASN A O 1
ATOM 1269 N N . ALA A 1 239 ? -26.342 11.946 118.392 1.00 16.13 239 ALA A N 1
ATOM 1270 C CA . ALA A 1 239 ? -26.975 10.993 119.299 1.00 16.57 239 ALA A CA 1
ATOM 1271 C C . ALA A 1 239 ? -27.585 9.832 118.532 1.00 14.81 239 ALA A C 1
ATOM 1272 O O . ALA A 1 239 ? -27.307 8.664 118.831 1.00 14.87 239 ALA A O 1
ATOM 1274 N N . VAL A 1 240 ? -28.414 10.134 117.532 1.00 15.63 240 VAL A N 1
ATOM 1275 C CA . VAL A 1 240 ? -29.116 9.059 116.841 1.00 13.89 240 VAL A CA 1
ATOM 1276 C C . VAL A 1 240 ? -28.154 8.268 115.968 1.00 14.83 240 VAL A C 1
ATOM 1277 O O . VAL A 1 240 ? -28.325 7.056 115.792 1.00 15.22 240 VAL A O 1
ATOM 1281 N N . ASN A 1 241 ? -27.097 8.909 115.450 1.00 14.15 241 ASN A N 1
ATOM 1282 C CA . ASN A 1 241 ? -26.065 8.156 114.745 1.00 14.01 241 ASN A CA 1
ATOM 1283 C C . ASN A 1 241 ? -25.453 7.073 115.635 1.00 14.06 241 ASN A C 1
ATOM 1284 O O . ASN A 1 241 ? -24.947 6.063 115.122 1.00 14.37 241 ASN A O 1
ATOM 1289 N N . GLY A 1 242 ? -25.502 7.261 116.959 1.00 14.63 242 GLY A N 1
ATOM 1290 C CA . GLY A 1 242 ? -25.069 6.237 117.889 1.00 14.55 242 GLY A CA 1
ATOM 1291 C C . GLY A 1 242 ? -25.789 4.904 117.766 1.00 13.95 242 GLY A C 1
ATOM 1292 O O . GLY A 1 242 ? -25.221 3.881 118.154 1.00 14.70 242 GLY A O 1
ATOM 1293 N N . VAL A 1 243 ? -27.025 4.878 117.246 1.00 14.49 243 VAL A N 1
ATOM 1294 C CA . VAL A 1 243 ? -27.693 3.575 117.152 1.00 13.67 243 VAL A CA 1
ATOM 1295 C C . VAL A 1 243 ? -26.965 2.660 116.176 1.00 13.96 243 VAL A C 1
ATOM 1296 O O . VAL A 1 243 ? -27.029 1.432 116.309 1.00 14.67 243 VAL A O 1
ATOM 1300 N N . PHE A 1 244 ? -26.253 3.220 115.192 1.00 14.79 244 PHE A N 1
ATOM 1301 C CA . PHE A 1 244 ? -25.473 2.373 114.293 1.00 12.69 244 PHE A CA 1
ATOM 1302 C C . PHE A 1 244 ? -24.245 1.801 114.986 1.00 13.86 244 PHE A C 1
ATOM 1303 O O . PHE A 1 244 ? -23.820 0.681 114.670 1.00 14.53 244 PHE A O 1
ATOM 1311 N N . THR A 1 245 ? -23.681 2.541 115.940 1.00 14.31 245 THR A N 1
ATOM 1312 C CA . THR A 1 245 ? -22.634 1.989 116.798 1.00 13.54 245 THR A CA 1
ATOM 1313 C C . THR A 1 245 ? -23.156 0.806 117.603 1.00 15.07 245 THR A C 1
ATOM 1314 O O . THR A 1 245 ? -22.463 -0.209 117.760 1.00 17.06 245 THR A O 1
ATOM 1318 N N . ILE A 1 246 ? -24.381 0.919 118.118 1.00 13.29 246 ILE A N 1
ATOM 1319 C CA . ILE A 1 246 ? -25.002 -0.182 118.854 1.00 13.73 246 ILE A CA 1
ATOM 1320 C C . ILE A 1 246 ? -25.158 -1.403 117.957 1.00 15.05 246 ILE A C 1
ATOM 1321 O O . ILE A 1 246 ? -24.821 -2.528 118.343 1.00 14.24 246 ILE A O 1
ATOM 1326 N N . LEU A 1 247 ? -25.701 -1.206 116.753 1.00 13.30 247 LEU A N 1
ATOM 1327 C CA . LEU A 1 247 ? -25.889 -2.341 115.857 1.00 14.22 247 LEU A CA 1
ATOM 1328 C C . LEU A 1 247 ? -24.556 -2.997 115.521 1.00 16.06 247 LEU A C 1
ATOM 1329 O O . LEU A 1 247 ? -24.443 -4.229 115.503 1.00 13.72 247 LEU A O 1
ATOM 1334 N N . PHE A 1 248 ? -23.530 -2.189 115.269 1.00 14.67 248 PHE A N 1
ATOM 1335 C CA . PHE A 1 248 ? -22.232 -2.751 114.923 1.00 14.96 248 PHE A CA 1
ATOM 1336 C C . PHE A 1 248 ? -21.636 -3.518 116.100 1.00 15.44 248 PHE A C 1
ATOM 1337 O O . PHE A 1 248 ? -21.173 -4.657 115.945 1.00 16.18 248 PHE A O 1
ATOM 1345 N N . GLY A 1 249 ? -21.627 -2.901 117.285 1.00 16.08 249 GLY A N 1
ATOM 1346 C CA . GLY A 1 249 ? -21.075 -3.576 118.453 1.00 17.06 249 GLY A CA 1
ATOM 1347 C C . GLY A 1 249 ? -21.860 -4.809 118.859 1.00 17.13 249 GLY A C 1
ATOM 1348 O O . GLY A 1 249 ? -21.306 -5.737 119.461 1.00 18.34 249 GLY A O 1
ATOM 1349 N N . GLY A 1 250 ? -23.158 -4.838 118.547 1.00 15.24 250 GLY A N 1
ATOM 1350 C CA . GLY A 1 250 ? -23.984 -5.984 118.886 1.00 13.60 250 GLY A CA 1
ATOM 1351 C C . GLY A 1 250 ? -23.504 -7.299 118.295 1.00 17.08 250 GLY A C 1
ATOM 1352 O O . GLY A 1 250 ? -23.898 -8.358 118.785 1.00 17.83 250 GLY A O 1
ATOM 1353 N N . GLN A 1 251 ? -22.640 -7.261 117.268 1.00 15.98 251 GLN A N 1
ATOM 1354 C CA . GLN A 1 251 ? -22.122 -8.505 116.697 1.00 16.03 251 GLN A CA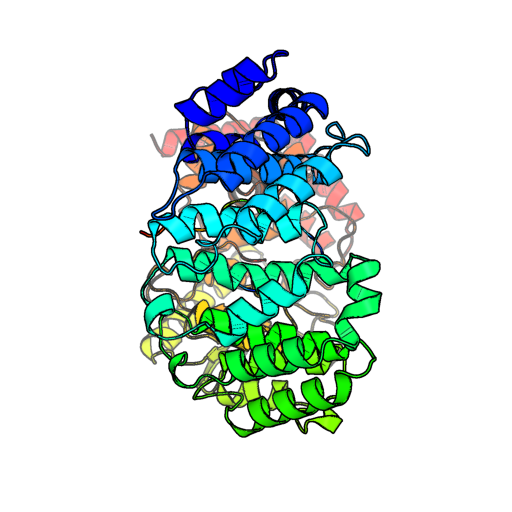 1
ATOM 1355 C C . GLN A 1 251 ? -21.395 -9.353 117.729 1.00 18.34 251 GLN A C 1
ATOM 1356 O O . GLN A 1 251 ? -21.277 -10.573 117.549 1.00 17.44 251 GLN A O 1
ATOM 1362 N N . TRP A 1 252 ? -20.888 -8.735 118.792 1.00 15.94 252 TRP A N 1
ATOM 1363 C CA . TRP A 1 252 ? -20.129 -9.431 119.820 1.00 17.48 252 TRP A CA 1
ATOM 1364 C C . TRP A 1 252 ? -20.965 -9.733 121.054 1.00 18.84 252 TRP A C 1
ATOM 1365 O O . TRP A 1 252 ? -20.416 -10.145 122.081 1.00 21.92 252 TRP A O 1
ATOM 1376 N N . ASN A 1 253 ? -22.278 -9.553 120.966 1.00 17.49 253 ASN A N 1
ATOM 1377 C CA . ASN A 1 253 ? -23.204 -9.669 122.089 1.00 18.28 253 ASN A CA 1
ATOM 1378 C C . ASN A 1 253 ? -24.117 -10.856 121.810 1.00 20.60 253 ASN A C 1
ATOM 1379 O O . ASN A 1 253 ? -24.960 -10.791 120.909 1.00 17.56 253 ASN A O 1
ATOM 1384 N N . GLU A 1 254 ? -23.960 -11.938 122.583 1.00 20.16 254 GLU A N 1
ATOM 1385 C CA . GLU A 1 254 ? -24.686 -13.172 122.268 1.00 19.57 254 GLU A CA 1
ATOM 1386 C C . GLU A 1 254 ? -26.197 -12.962 122.273 1.00 19.63 254 GLU A C 1
ATOM 1387 O O . GLU A 1 254 ? -26.896 -13.452 121.381 1.00 17.00 254 GLU A O 1
ATOM 1393 N N . GLN A 1 255 ? -26.729 -12.244 123.269 1.00 16.04 255 GLN A N 1
ATOM 1394 C CA . GLN A 1 255 ? -28.174 -12.032 123.296 1.00 17.24 255 GLN A CA 1
ATOM 1395 C C . GLN A 1 255 ? -28.632 -11.221 122.090 1.00 17.42 255 GLN A C 1
ATOM 1396 O O . GLN A 1 255 ? -29.729 -11.447 121.558 1.00 14.79 255 GLN A O 1
ATOM 1402 N N . PHE A 1 256 ? -27.803 -10.269 121.646 1.00 15.24 256 PHE A N 1
ATOM 1403 C CA . PHE A 1 256 ? -28.140 -9.483 120.460 1.00 15.98 256 PHE A CA 1
ATOM 1404 C C . PHE A 1 256 ? -28.173 -10.371 119.225 1.00 15.82 256 PHE A C 1
ATOM 1405 O O . PHE A 1 256 ? -29.129 -10.330 118.445 1.00 14.98 256 PHE A O 1
ATOM 1413 N N . VAL A 1 257 ? -27.122 -11.172 119.024 1.00 16.82 257 VAL A N 1
ATOM 1414 C CA . VAL A 1 257 ? -27.053 -12.034 117.845 1.00 18.42 257 VAL A CA 1
ATOM 1415 C C . VAL A 1 257 ? -28.222 -13.012 117.815 1.00 17.41 257 VAL A C 1
ATOM 1416 O O . VAL A 1 257 ? -28.717 -13.376 116.743 1.00 19.59 257 VAL A O 1
ATOM 1420 N N . GLN A 1 258 ? -28.695 -13.436 118.984 1.00 18.34 258 GLN A N 1
ATOM 1421 C CA . GLN A 1 258 ? -29.778 -14.400 119.042 1.00 21.14 258 GLN A CA 1
ATOM 1422 C C . GLN A 1 258 ? -31.136 -13.775 118.742 1.00 21.54 258 GLN A C 1
ATOM 1423 O O . GLN A 1 258 ? -32.038 -14.486 118.300 1.00 21.52 258 GLN A O 1
ATOM 1429 N N . THR A 1 259 ? -31.305 -12.462 118.942 1.00 18.50 259 THR A N 1
ATOM 1430 C CA . THR A 1 259 ? -32.618 -11.848 118.774 1.00 16.84 259 THR A CA 1
ATOM 1431 C C . THR A 1 259 ? -32.726 -10.921 117.571 1.00 18.78 259 THR A C 1
ATOM 1432 O O . THR A 1 259 ? -33.836 -10.726 117.074 1.00 16.95 259 THR A O 1
ATOM 1436 N N . ILE A 1 260 ? -31.609 -10.383 117.066 1.00 18.47 260 ILE A N 1
ATOM 1437 C CA . ILE A 1 260 ? -31.679 -9.311 116.069 1.00 14.94 260 ILE A CA 1
ATOM 1438 C C . ILE A 1 260 ? -32.339 -9.781 114.778 1.00 16.51 260 ILE A C 1
ATOM 1439 O O . ILE A 1 260 ? -33.050 -9.008 114.119 1.00 16.68 260 ILE A O 1
ATOM 1444 N N . GLY A 1 261 ? -32.147 -11.047 114.409 1.00 18.28 261 GLY A N 1
ATOM 1445 C CA . GLY A 1 261 ? -32.724 -11.569 113.181 1.00 19.06 261 GLY A CA 1
ATOM 1446 C C . GLY A 1 261 ? -34.235 -11.691 113.196 1.00 20.19 261 GLY A C 1
ATOM 1447 O O . GLY A 1 261 ? -34.828 -11.905 112.136 1.00 19.51 261 GLY A O 1
ATOM 1448 N N . ASN A 1 262 ? -34.860 -11.576 114.365 1.00 19.94 262 ASN A N 1
ATOM 1449 C CA . ASN A 1 262 ? -36.307 -11.606 114.504 1.00 19.00 262 ASN A CA 1
ATOM 1450 C C . ASN A 1 262 ? -36.918 -10.216 114.616 1.00 18.21 262 ASN A C 1
ATOM 1451 O O . ASN A 1 262 ? -38.131 -10.106 114.814 1.00 22.09 262 ASN A O 1
ATOM 1456 N N . GLN A 1 263 ? -36.116 -9.155 114.491 1.00 18.08 263 GLN A N 1
ATOM 1457 C CA . GLN A 1 263 ? -36.588 -7.795 114.765 1.00 16.99 263 GLN A CA 1
ATOM 1458 C C . GLN A 1 263 ? -37.109 -7.165 113.475 1.00 17.80 263 GLN A C 1
ATOM 1459 O O . GLN A 1 263 ? -36.463 -6.330 112.838 1.00 15.81 263 GLN A O 1
ATOM 1465 N N . THR A 1 264 ? -38.331 -7.562 113.106 1.00 16.11 264 THR A N 1
ATOM 1466 C CA . THR A 1 264 ? -38.898 -7.135 111.827 1.00 16.08 264 THR A CA 1
ATOM 1467 C C . THR A 1 264 ? -39.179 -5.632 111.801 1.00 16.78 264 THR A C 1
ATOM 1468 O O . THR A 1 264 ? -38.958 -4.976 110.773 1.00 14.82 264 THR A O 1
ATOM 1472 N N . GLU A 1 265 ? -39.682 -5.066 112.914 1.00 14.51 265 GLU A N 1
ATOM 1473 C CA . GLU A 1 265 ? -39.940 -3.627 112.950 1.00 17.09 265 GLU A CA 1
ATOM 1474 C C . GLU A 1 265 ? -38.639 -2.836 112.890 1.00 14.97 265 GLU A C 1
ATOM 1475 O O . GLU A 1 265 ? -38.568 -1.791 112.228 1.00 14.71 265 GLU A O 1
ATOM 1481 N N . LEU A 1 266 ? -37.604 -3.303 113.589 1.00 14.48 266 LEU A N 1
ATOM 1482 C CA . LEU A 1 266 ? -36.310 -2.635 113.491 1.00 14.92 266 LEU A CA 1
ATOM 1483 C C . LEU A 1 266 ? -35.802 -2.643 112.053 1.00 15.02 266 LEU A C 1
ATOM 1484 O O . LEU A 1 266 ? -35.326 -1.623 111.549 1.00 14.23 266 LEU A O 1
ATOM 1489 N N . ALA A 1 267 ? -35.885 -3.795 111.383 1.00 12.63 267 ALA A N 1
ATOM 1490 C CA . ALA A 1 267 ? -35.410 -3.885 110.005 1.00 13.03 267 ALA A CA 1
ATOM 1491 C C . ALA A 1 267 ? -36.179 -2.938 109.091 1.00 14.78 267 ALA A C 1
ATOM 1492 O O . ALA A 1 267 ? -35.583 -2.269 108.242 1.00 13.88 267 ALA A O 1
ATOM 1494 N N . LYS A 1 268 ? -37.504 -2.857 109.258 1.00 13.12 268 LYS A N 1
ATOM 1495 C CA . LYS A 1 268 ? -38.284 -1.949 108.419 1.00 12.30 268 LYS A CA 1
ATOM 1496 C C . LYS A 1 268 ? -37.888 -0.502 108.676 1.00 14.17 268 LYS A C 1
ATOM 1497 O O . LYS A 1 268 ? -37.681 0.272 107.734 1.00 14.01 268 LYS A O 1
ATOM 1503 N N . ALA A 1 269 ? -37.793 -0.115 109.954 1.00 12.78 269 ALA A N 1
ATOM 1504 C CA . ALA A 1 269 ? -37.426 1.257 110.289 1.00 12.78 269 ALA A CA 1
ATOM 1505 C C . ALA A 1 269 ? -36.017 1.589 109.811 1.00 12.45 269 ALA A C 1
ATOM 1506 O O . ALA A 1 269 ? -35.760 2.701 109.339 1.00 14.13 269 ALA A O 1
ATOM 1508 N N . LEU A 1 270 ? -35.085 0.645 109.949 1.00 11.16 270 LEU A N 1
ATOM 1509 C CA . LEU A 1 270 ? -33.718 0.881 109.486 1.00 12.36 270 LEU A CA 1
ATOM 1510 C C . LEU A 1 270 ? -33.672 1.068 107.972 1.00 13.86 270 LEU A C 1
ATOM 1511 O O . LEU A 1 270 ? -33.025 1.998 107.464 1.00 12.74 270 LEU A O 1
ATOM 1516 N N . GLY A 1 271 ? -34.352 0.184 107.234 1.00 13.12 271 GLY A N 1
ATOM 1517 C CA . GLY A 1 271 ? -34.433 0.346 105.782 1.00 13.16 271 GLY A CA 1
ATOM 1518 C C . GLY A 1 271 ? -35.074 1.661 105.374 1.00 15.46 271 GLY A C 1
ATOM 1519 O O . GLY A 1 271 ? -34.584 2.364 104.489 1.00 12.29 271 GLY A O 1
ATOM 1520 N N . ASP A 1 272 ? -36.192 2.012 106.010 1.00 14.37 272 ASP A N 1
ATOM 1521 C CA . ASP A 1 272 ? -36.869 3.256 105.661 1.00 13.51 272 ASP A CA 1
ATOM 1522 C C . ASP A 1 272 ? -36.054 4.482 106.053 1.00 16.26 272 ASP A C 1
ATOM 1523 O O . ASP A 1 272 ? -36.141 5.518 105.383 1.00 15.15 272 ASP A O 1
ATOM 1528 N N . PHE A 1 273 ? -35.258 4.386 107.120 1.00 13.51 273 PHE A N 1
ATOM 1529 C CA . PHE A 1 273 ? -34.333 5.469 107.462 1.00 13.85 273 PHE A CA 1
ATOM 1530 C C . PHE A 1 273 ? -33.314 5.677 106.344 1.00 14.91 273 PHE A C 1
ATOM 1531 O O . PHE A 1 273 ? -33.058 6.811 105.921 1.00 15.58 273 PHE A O 1
ATOM 1539 N N . ALA A 1 274 ? -32.745 4.581 105.835 1.00 13.43 274 ALA A N 1
ATOM 1540 C CA . ALA A 1 274 ? -31.776 4.657 104.750 1.00 14.38 274 ALA A CA 1
ATOM 1541 C C . ALA A 1 274 ? -32.404 5.189 103.468 1.00 15.17 274 ALA A C 1
ATOM 1542 O O . ALA A 1 274 ? -31.713 5.818 102.660 1.00 16.09 274 ALA A O 1
ATOM 1544 N N . LEU A 1 275 ? -33.700 4.950 103.266 1.00 13.10 275 LEU A N 1
ATOM 1545 C CA . LEU A 1 275 ? -34.402 5.359 102.053 1.00 15.65 275 LEU A CA 1
ATOM 1546 C C . LEU A 1 275 ? -34.960 6.774 102.114 1.00 21.69 275 LEU A C 1
ATOM 1547 O O . LEU A 1 275 ? -35.600 7.203 101.151 1.00 18.14 275 LEU A O 1
ATOM 1552 N N . ARG A 1 276 ? -34.752 7.500 103.214 1.00 15.75 276 ARG A N 1
ATOM 1553 C CA . ARG A 1 276 ? -35.248 8.868 103.338 1.00 20.16 276 ARG A CA 1
ATOM 1554 C C . ARG A 1 276 ? -34.599 9.773 102.300 1.00 20.35 276 ARG A C 1
ATOM 1555 O O . ARG A 1 276 ? -33.424 10.123 102.440 1.00 21.08 276 ARG A O 1
ATOM 1563 N N . SER A 1 277 ? -35.330 10.161 101.254 1.00 22.80 277 SER A N 1
ATOM 1564 C CA . SER A 1 277 ? -34.697 10.966 100.212 1.00 25.37 277 SER A CA 1
ATOM 1565 C C . SER A 1 277 ? -34.277 12.338 100.732 1.00 23.76 277 SER A C 1
ATOM 1566 O O . SER A 1 277 ? -33.338 12.936 100.197 1.00 25.35 277 SER A O 1
ATOM 1569 N N . SER A 1 278 ? -34.934 12.835 101.784 1.00 22.27 278 SER A N 1
ATOM 1570 C CA . SER A 1 278 ? -34.566 14.104 102.403 1.00 22.51 278 SER A CA 1
ATOM 1571 C C . SER A 1 278 ? -33.137 14.120 102.927 1.00 20.77 278 SER A C 1
ATOM 1572 O O . SER A 1 278 ? -32.583 15.206 103.124 1.00 21.11 278 SER A O 1
ATOM 1575 N N . ALA A 1 279 ? -32.539 12.957 103.195 1.00 20.19 279 ALA A N 1
ATOM 1576 C CA . ALA A 1 279 ? -31.182 12.940 103.722 1.00 17.92 279 ALA A CA 1
ATOM 1577 C C . ALA A 1 279 ? -30.132 13.260 102.667 1.00 20.52 279 ALA A C 1
ATOM 1578 O O . ALA A 1 279 ? -29.026 13.677 103.025 1.00 21.56 279 ALA A O 1
ATOM 1580 N N . ILE A 1 280 ? -30.442 13.061 101.385 1.00 23.87 280 ILE A N 1
ATOM 1581 C CA . ILE A 1 280 ? -29.425 13.207 100.351 1.00 24.70 280 ILE A CA 1
ATOM 1582 C C . ILE A 1 280 ? -29.003 14.665 100.258 1.00 20.76 280 ILE A C 1
ATOM 1583 O O . ILE A 1 280 ? -29.848 15.566 100.171 1.00 23.35 280 ILE A O 1
ATOM 1588 N N . GLY A 1 281 ? -27.691 14.902 100.279 1.00 24.02 281 GLY A N 1
ATOM 1589 C CA . GLY A 1 281 ? -27.149 16.244 100.243 1.00 25.22 281 GLY A CA 1
ATOM 1590 C C . GLY A 1 281 ? -27.364 17.044 101.504 1.00 27.78 281 GLY A C 1
ATOM 1591 O O . GLY A 1 281 ? -26.990 18.226 101.537 1.00 26.60 281 GLY A O 1
ATOM 1592 N N . ALA A 1 282 ? -27.934 16.438 102.547 1.00 21.24 282 ALA A N 1
ATOM 1593 C CA . ALA A 1 282 ? -28.268 17.124 103.784 1.00 19.41 282 ALA A CA 1
ATOM 1594 C C . ALA A 1 282 ? -27.276 16.751 104.880 1.00 19.46 282 ALA A C 1
ATOM 1595 O O . ALA A 1 282 ? -26.428 15.868 104.715 1.00 17.68 282 ALA A O 1
ATOM 1597 N N . SER A 1 283 ? -27.400 17.439 106.018 1.00 18.26 283 SER A N 1
ATOM 1598 C CA . SER A 1 283 ? -26.451 17.251 107.106 1.00 20.94 283 SER A CA 1
ATOM 1599 C C . SER A 1 283 ? -26.513 15.848 107.697 1.00 20.12 283 SER A C 1
ATOM 1600 O O . SER A 1 283 ? -25.563 15.441 108.374 1.00 17.26 283 SER A O 1
ATOM 1603 N N . ASP A 1 284 ? -27.600 15.109 107.469 1.00 17.99 284 ASP A N 1
ATOM 1604 C CA . ASP A 1 284 ? -27.733 13.753 107.994 1.00 16.38 284 ASP A CA 1
ATOM 1605 C C . ASP A 1 284 ? -27.504 12.672 106.942 1.00 19.02 284 ASP A C 1
ATOM 1606 O O . ASP A 1 284 ? -27.793 11.498 107.200 1.00 16.39 284 ASP A O 1
ATOM 1611 N N . GLU A 1 285 ? -26.973 13.024 105.763 1.00 17.15 285 GLU A N 1
ATOM 1612 C CA . GLU A 1 285 ? -26.703 11.985 104.771 1.00 18.05 285 GLU A CA 1
ATOM 1613 C C . GLU A 1 285 ? -25.794 10.901 105.337 1.00 16.72 285 GLU A C 1
ATOM 1614 O O . GLU A 1 285 ? -25.999 9.712 105.067 1.00 17.73 285 GLU A O 1
ATOM 1620 N N . PHE A 1 286 ? -24.785 11.290 106.129 1.00 18.61 286 PHE A N 1
ATOM 1621 C CA . PHE A 1 286 ? -23.862 10.293 106.669 1.00 18.85 286 PHE A CA 1
ATOM 1622 C C . PHE A 1 286 ? -24.593 9.266 107.521 1.00 16.07 286 PHE A C 1
ATOM 1623 O O . PHE A 1 286 ? -24.182 8.098 107.572 1.00 16.75 286 PHE A O 1
ATOM 1631 N N . MET A 1 287 ? -25.682 9.679 108.178 1.00 14.63 287 MET A N 1
ATOM 1632 C CA . MET A 1 287 ? -26.503 8.746 108.950 1.00 14.98 287 MET A CA 1
ATOM 1633 C C . MET A 1 287 ? -27.228 7.760 108.041 1.00 14.94 287 MET A C 1
ATOM 1634 O O . MET A 1 287 ? -27.291 6.557 108.332 1.00 13.72 287 MET A O 1
ATOM 1639 N N . ALA A 1 288 ? -27.815 8.253 106.955 1.00 12.40 288 ALA A N 1
ATOM 1640 C CA . ALA A 1 288 ? -28.506 7.341 106.050 1.00 14.22 288 ALA A CA 1
ATOM 1641 C C . ALA A 1 288 ? -27.534 6.336 105.454 1.00 12.93 288 ALA A C 1
ATOM 1642 O O . ALA A 1 288 ? -27.884 5.167 105.242 1.00 15.72 288 ALA A O 1
ATOM 1644 N N . ALA A 1 289 ? -26.303 6.771 105.171 1.00 13.09 289 ALA A N 1
ATOM 1645 C CA . ALA A 1 289 ? -25.311 5.839 104.650 1.00 14.20 289 ALA A CA 1
ATOM 1646 C C . ALA A 1 289 ? -24.966 4.782 105.691 1.00 15.74 289 ALA A C 1
ATOM 1647 O O . ALA A 1 289 ? -24.884 3.587 105.371 1.00 13.97 289 ALA A O 1
ATOM 1649 N N . ASN A 1 290 ? -24.764 5.207 106.941 1.00 12.39 290 ASN A N 1
ATOM 1650 C CA . ASN A 1 290 ? -24.540 4.257 108.030 1.00 13.67 290 ASN A CA 1
ATOM 1651 C C . ASN A 1 290 ? -25.700 3.270 108.154 1.00 14.28 290 ASN A C 1
ATOM 1652 O O . ASN A 1 290 ? -25.488 2.081 108.428 1.00 14.20 290 ASN A O 1
ATOM 1657 N N . ALA A 1 291 ? -26.932 3.748 107.969 1.00 14.07 291 ALA A N 1
ATOM 1658 C CA . ALA A 1 291 ? -28.094 2.863 108.064 1.00 13.98 291 ALA A CA 1
ATOM 1659 C C . ALA A 1 291 ? -28.092 1.824 106.952 1.00 13.17 291 ALA A C 1
ATOM 1660 O O . ALA A 1 291 ? -28.408 0.649 107.188 1.00 12.67 291 ALA A O 1
ATOM 1662 N N . GLY A 1 292 ? -27.743 2.232 105.730 1.00 13.94 292 GLY A N 1
ATOM 1663 C CA . GLY A 1 292 ? -27.670 1.264 104.650 1.00 13.84 292 GLY A CA 1
ATOM 1664 C C . GLY A 1 292 ? -26.623 0.200 104.914 1.00 16.00 292 GLY A C 1
ATOM 1665 O O . GLY A 1 292 ? -26.848 -0.986 104.657 1.00 14.55 292 GLY A O 1
ATOM 1666 N N . ARG A 1 293 ? -25.480 0.606 105.470 1.00 15.92 293 ARG A N 1
ATOM 1667 C CA . ARG A 1 293 ? -24.429 -0.352 105.790 1.00 13.51 293 ARG A CA 1
ATOM 1668 C C . ARG A 1 293 ? -24.878 -1.327 106.879 1.00 14.66 293 ARG A C 1
ATOM 1669 O O . ARG A 1 293 ? -24.701 -2.544 106.744 1.00 13.87 293 ARG A O 1
ATOM 1677 N N . GLU A 1 294 ? -25.484 -0.821 107.959 1.00 13.84 294 GLU A N 1
ATOM 1678 C CA . GLU A 1 294 ? -25.930 -1.729 109.016 1.00 13.79 294 GLU A CA 1
ATOM 1679 C C . GLU A 1 294 ? -27.086 -2.618 108.560 1.00 15.21 294 GLU A C 1
ATOM 1680 O O . GLU A 1 294 ? -27.211 -3.758 109.029 1.00 13.34 294 GLU A O 1
ATOM 1686 N N . LEU A 1 295 ? -27.929 -2.129 107.646 1.00 14.63 295 LEU A N 1
ATOM 1687 C CA . LEU A 1 295 ? -28.975 -2.981 107.085 1.00 14.95 295 LEU A CA 1
ATOM 1688 C C . LEU A 1 295 ? -28.372 -4.135 106.292 1.00 13.06 295 LEU A C 1
ATOM 1689 O O . LEU A 1 295 ? -28.792 -5.291 106.436 1.00 15.85 295 LEU A O 1
ATOM 1694 N N . GLY A 1 296 ? -27.375 -3.849 105.457 1.00 13.70 296 GLY A N 1
ATOM 1695 C CA . GLY A 1 296 ? -26.716 -4.932 104.745 1.00 14.31 296 GLY A CA 1
ATOM 1696 C C . GLY A 1 296 ? -26.053 -5.919 105.684 1.00 14.41 296 GLY A C 1
ATOM 1697 O O . GLY A 1 296 ? -26.013 -7.122 105.406 1.00 15.03 296 GLY A O 1
ATOM 1698 N N . ARG A 1 297 ? -25.543 -5.429 106.814 1.00 14.43 297 ARG A N 1
ATOM 1699 C CA . ARG A 1 297 ? -24.927 -6.315 107.794 1.00 13.28 297 ARG A CA 1
ATOM 1700 C C . ARG A 1 297 ? -25.941 -7.272 108.400 1.00 16.19 297 ARG A C 1
ATOM 1701 O O . ARG A 1 297 ? -25.579 -8.376 108.821 1.00 16.99 297 ARG A O 1
ATOM 1709 N N . LEU A 1 298 ? -27.216 -6.882 108.435 1.00 13.95 298 LEU A N 1
ATOM 1710 C CA . LEU A 1 298 ? -28.226 -7.750 109.029 1.00 15.88 298 LEU A CA 1
ATOM 1711 C C . LEU A 1 298 ? -28.431 -9.030 108.233 1.00 15.50 298 LEU A C 1
ATOM 1712 O O . LEU A 1 298 ? -28.984 -9.987 108.777 1.00 17.21 298 LEU A O 1
ATOM 1717 N N . THR A 1 299 ? -28.001 -9.076 106.967 1.00 16.33 299 THR A N 1
ATOM 1718 C CA . THR A 1 299 ? -28.098 -10.321 106.207 1.00 18.07 299 THR A CA 1
ATOM 1719 C C . THR A 1 299 ? -27.259 -11.443 106.811 1.00 18.96 299 THR A C 1
ATOM 1720 O O . THR A 1 299 ? -27.459 -12.607 106.451 1.00 22.17 299 THR A O 1
ATOM 1724 N N . LYS A 1 300 ? -26.336 -11.135 107.723 1.00 19.48 300 LYS A N 1
ATOM 1725 C CA . LYS A 1 300 ? -25.580 -12.203 108.370 1.00 23.26 300 LYS A CA 1
ATOM 1726 C C . LYS A 1 300 ? -26.428 -12.987 109.367 1.00 25.50 300 LYS A C 1
ATOM 1727 O O . LYS A 1 300 ? -26.028 -14.086 109.770 1.00 24.45 300 LYS A O 1
ATOM 1733 N N . TYR A 1 301 ? -27.586 -12.465 109.766 1.00 19.89 301 TYR A N 1
ATOM 1734 C CA . TYR A 1 301 ? -28.438 -13.135 110.737 1.00 22.65 301 TYR A CA 1
ATOM 1735 C C . TYR A 1 301 ? -29.627 -13.805 110.049 1.00 25.17 301 TYR A C 1
ATOM 1736 O O . TYR A 1 301 ? -30.028 -13.436 108.942 1.00 25.56 301 TYR A O 1
ATOM 1745 N N . SER A 1 302 ? -30.193 -14.804 110.726 1.00 25.16 302 SER A N 1
ATOM 1746 C CA . SER A 1 302 ? -31.401 -15.476 110.262 1.00 25.36 302 SER A CA 1
ATOM 1747 C C . SER A 1 302 ? -32.545 -15.222 111.234 1.00 24.51 302 SER A C 1
ATOM 1748 O O . SER A 1 302 ? -32.328 -14.978 112.426 1.00 28.85 302 SER A O 1
ATOM 1751 N N . GLY A 1 303 ? -33.761 -15.274 110.724 1.00 28.25 303 GLY A N 1
ATOM 1752 C CA . GLY A 1 303 ? -34.928 -15.118 111.563 1.00 22.74 303 GLY A CA 1
ATOM 1753 C C . GLY A 1 303 ? -36.086 -14.518 110.794 1.00 21.36 303 GLY A C 1
ATOM 1754 O O . GLY A 1 303 ? -36.059 -14.397 109.572 1.00 22.62 303 GLY A O 1
ATOM 1755 N N . SER A 1 304 ? -37.117 -14.140 111.554 1.00 19.87 304 SER A N 1
ATOM 1756 C CA . SER A 1 304 ? -38.361 -13.689 110.951 1.00 22.61 304 SER A CA 1
ATOM 1757 C C . SER A 1 304 ? -38.224 -12.345 110.243 1.00 20.15 304 SER A C 1
ATOM 1758 O O . SER A 1 304 ? -39.096 -11.996 109.447 1.00 22.34 304 SER A O 1
ATOM 1761 N N . ALA A 1 305 ? -37.155 -11.593 110.498 1.00 19.38 305 ALA A N 1
ATOM 1762 C CA . ALA A 1 305 ? -36.947 -10.313 109.829 1.00 17.72 305 ALA A CA 1
ATOM 1763 C C . ALA A 1 305 ? -36.253 -10.446 108.479 1.00 19.50 305 ALA A C 1
ATOM 1764 O O . ALA A 1 305 ? -36.115 -9.443 107.771 1.00 16.51 305 ALA A O 1
ATOM 1766 N N . SER A 1 306 ? -35.855 -11.662 108.089 1.00 19.21 306 SER A N 1
ATOM 1767 C CA . SER A 1 306 ? -34.989 -11.826 106.925 1.00 21.50 306 SER A CA 1
ATOM 1768 C C . SER A 1 306 ? -35.627 -11.274 105.661 1.00 19.42 306 SER A C 1
ATOM 1769 O O . SER A 1 306 ? -34.958 -10.599 104.867 1.00 19.77 306 SER A O 1
ATOM 1772 N N . SER A 1 307 ? -36.913 -11.559 105.439 1.00 20.58 307 SER A N 1
ATOM 1773 C CA . SER A 1 307 ? -37.540 -11.079 104.213 1.00 18.92 307 SER A CA 1
ATOM 1774 C C . SER A 1 307 ? -37.660 -9.562 104.204 1.00 17.19 307 SER A C 1
ATOM 1775 O O . SER A 1 307 ? -37.624 -8.951 103.133 1.00 17.00 307 SER A O 1
ATOM 1778 N N . THR A 1 308 ? -37.803 -8.935 105.375 1.00 15.97 308 THR A N 1
ATOM 1779 C CA . THR A 1 308 ? -37.872 -7.479 105.402 1.00 15.71 308 THR A CA 1
ATOM 1780 C C . THR A 1 308 ? -36.508 -6.865 105.095 1.00 16.22 308 THR A C 1
ATOM 1781 O O . THR A 1 308 ? -36.411 -5.889 104.347 1.00 14.25 308 THR A O 1
ATOM 1785 N N . VAL A 1 309 ? -35.447 -7.434 105.656 1.00 14.97 309 VAL A N 1
ATOM 1786 C CA . VAL A 1 309 ? -34.100 -6.954 105.348 1.00 16.51 309 VAL A CA 1
ATOM 1787 C C . VAL A 1 309 ? -33.848 -7.020 103.846 1.00 14.50 309 VAL A C 1
ATOM 1788 O O . VAL A 1 309 ? -33.402 -6.048 103.225 1.00 14.19 309 VAL A O 1
ATOM 1792 N N . LYS A 1 310 ? -34.149 -8.167 103.243 1.00 16.13 310 LYS A N 1
ATOM 1793 C CA . LYS A 1 310 ? -33.937 -8.343 101.811 1.00 14.91 310 LYS A CA 1
ATOM 1794 C C . LYS A 1 310 ? -34.783 -7.366 100.999 1.00 16.35 310 LYS A C 1
ATOM 1795 O O . LYS A 1 310 ? -34.299 -6.764 100.034 1.00 16.09 310 LYS A O 1
ATOM 1801 N N . SER A 1 311 ? -36.051 -7.195 101.377 1.00 15.89 311 SER A N 1
ATOM 1802 C CA . SER A 1 311 ? -36.921 -6.275 100.659 1.00 16.08 311 SER A CA 1
ATOM 1803 C C . SER A 1 311 ? -36.393 -4.847 100.712 1.00 16.83 311 SER A C 1
ATOM 1804 O O . SER A 1 311 ? -36.361 -4.151 99.690 1.00 15.29 311 SER A O 1
ATOM 1807 N N . LYS A 1 312 ? -35.973 -4.392 101.900 1.00 15.59 312 LYS A N 1
ATOM 1808 C CA . LYS A 1 312 ? -35.502 -3.017 102.033 1.00 14.98 312 LYS A CA 1
ATOM 1809 C C . LYS A 1 312 ? -34.179 -2.805 101.295 1.00 14.84 312 LYS A C 1
ATOM 1810 O O . LYS A 1 312 ? -33.968 -1.754 100.682 1.00 14.75 312 LYS A O 1
ATOM 1816 N N . LEU A 1 313 ? -33.272 -3.781 101.351 1.00 13.85 313 LEU A N 1
ATOM 1817 C CA . LEU A 1 313 ? -32.047 -3.664 100.566 1.00 14.63 313 LEU A CA 1
ATOM 1818 C C . LEU A 1 313 ? -32.352 -3.586 99.074 1.00 15.03 313 LEU A C 1
ATOM 1819 O O . LEU A 1 313 ? -31.776 -2.760 98.358 1.00 14.38 313 LEU A O 1
ATOM 1824 N N . THR A 1 314 ? -33.254 -4.445 98.587 1.00 16.49 314 THR A N 1
ATOM 1825 C CA . THR A 1 314 ? -33.648 -4.375 97.185 1.00 16.70 314 THR A CA 1
ATOM 1826 C C . THR A 1 314 ? -34.165 -2.984 96.829 1.00 15.69 314 THR A C 1
ATOM 1827 O O . THR A 1 314 ? -33.849 -2.456 95.756 1.00 16.75 314 THR A O 1
ATOM 1831 N N . GLU A 1 315 ? -34.920 -2.351 97.739 1.00 18.09 315 GLU A N 1
ATOM 1832 C CA . GLU A 1 315 ? -35.423 -1.001 97.472 1.00 17.82 315 GLU A CA 1
ATOM 1833 C C . GLU A 1 315 ? -34.286 0.014 97.428 1.00 17.48 315 GLU A C 1
ATOM 1834 O O . GLU A 1 315 ? -34.294 0.920 96.587 1.00 15.62 315 GLU A O 1
ATOM 1840 N N . ILE A 1 316 ? -33.286 -0.134 98.306 1.00 15.03 316 ILE A N 1
ATOM 1841 C CA . ILE A 1 316 ? -32.128 0.756 98.260 1.00 13.67 316 ILE A CA 1
ATOM 1842 C C . ILE A 1 316 ? -31.409 0.627 96.922 1.00 15.00 316 ILE A C 1
ATOM 1843 O O . ILE A 1 316 ? -31.083 1.626 96.277 1.00 16.03 316 ILE A O 1
ATOM 1848 N N . PHE A 1 317 ? -31.143 -0.605 96.485 1.00 16.30 317 PHE A N 1
ATOM 1849 C CA . PHE A 1 317 ? -30.392 -0.760 95.243 1.00 17.00 317 PHE A CA 1
ATOM 1850 C C . PHE A 1 317 ? -31.184 -0.258 94.042 1.00 19.75 317 PHE A C 1
ATOM 1851 O O . PHE A 1 317 ? -30.588 0.168 93.047 1.00 21.40 317 PHE A O 1
ATOM 1859 N N . ALA A 1 318 ? -32.518 -0.266 94.128 1.00 18.65 318 ALA A N 1
ATOM 1860 C CA . ALA A 1 318 ? -33.338 0.226 93.024 1.00 19.34 318 ALA A CA 1
ATOM 1861 C C . ALA A 1 318 ? -33.464 1.747 93.052 1.00 21.75 318 ALA A C 1
ATOM 1862 O O . ALA A 1 318 ? -33.392 2.401 92.007 1.00 21.97 318 ALA A O 1
ATOM 1864 N N . GLN A 1 319 ? -33.642 2.326 94.240 1.00 18.31 319 GLN A N 1
ATOM 1865 C CA . GLN A 1 319 ? -33.890 3.760 94.346 1.00 18.66 319 GLN A CA 1
ATOM 1866 C C . GLN A 1 319 ? -32.636 4.575 94.040 1.00 21.17 319 GLN A C 1
ATOM 1867 O O . GLN A 1 319 ? -32.712 5.621 93.385 1.00 21.55 319 GLN A O 1
ATOM 1873 N N . TYR A 1 320 ? -31.477 4.122 94.508 1.00 21.54 320 TYR A N 1
ATOM 1874 C CA . TYR A 1 320 ? -30.224 4.846 94.356 1.00 20.05 320 TYR A CA 1
ATOM 1875 C C . TYR A 1 320 ? -29.352 4.139 93.319 1.00 18.71 320 TYR A C 1
ATOM 1876 O O . TYR A 1 320 ? -29.794 3.204 92.646 1.00 21.16 320 TYR A O 1
ATOM 1885 N N . GLU A 1 321 ? -28.096 4.569 93.206 1.00 21.96 321 GLU A N 1
ATOM 1886 C CA . GLU A 1 321 ? -27.177 3.952 92.257 1.00 22.58 321 GLU A CA 1
ATOM 1887 C C . GLU A 1 321 ? -25.761 3.995 92.811 1.00 19.83 321 GLU A C 1
ATOM 1888 O O . GLU A 1 321 ? -25.468 4.711 93.772 1.00 19.08 321 GLU A O 1
ATOM 1894 N N . MET A 1 322 ? -24.873 3.230 92.169 1.00 18.30 322 MET A N 1
ATOM 1895 C CA . MET A 1 322 ? -23.508 3.092 92.671 1.00 18.75 322 MET A CA 1
ATOM 1896 C C . MET A 1 322 ? -22.677 4.348 92.445 1.00 20.11 322 MET A C 1
ATOM 1897 O O . MET A 1 322 ? -21.711 4.580 93.179 1.00 19.72 322 MET A O 1
ATOM 1902 N N . TYR A 1 323 ? -23.009 5.158 91.435 1.00 19.36 323 TYR A N 1
ATOM 1903 C CA . TYR A 1 323 ? -22.310 6.424 91.200 1.00 20.95 323 TYR A CA 1
ATOM 1904 C C . TYR A 1 323 ? -23.348 7.466 90.798 1.00 24.38 323 TYR A C 1
ATOM 1905 O O . TYR A 1 323 ? -23.812 7.480 89.654 1.00 25.21 323 TYR A O 1
ATOM 1914 N N . GLY A 1 324 ? -23.693 8.342 91.732 1.00 22.75 324 GLY A N 1
ATOM 1915 C CA . GLY A 1 324 ? -24.759 9.299 91.503 1.00 23.77 324 GLY A CA 1
ATOM 1916 C C . GLY A 1 324 ? -25.584 9.539 92.750 1.00 24.91 324 GLY A C 1
ATOM 1917 O O . GLY A 1 324 ? -25.093 9.364 93.869 1.00 22.55 324 GLY A O 1
ATOM 1918 N N . ARG A 1 325 ? -26.844 9.924 92.565 1.00 23.47 325 ARG A N 1
ATOM 1919 C CA . ARG A 1 325 ? -27.711 10.282 93.681 1.00 26.60 325 ARG A CA 1
ATOM 1920 C C . ARG A 1 325 ? -27.835 9.132 94.676 1.00 19.21 325 ARG A C 1
ATOM 1921 O O . ARG A 1 325 ? -28.208 8.012 94.310 1.00 20.43 325 ARG A O 1
ATOM 1929 N N . GLY A 1 326 ? -27.506 9.415 95.933 1.00 21.98 326 GLY A N 1
ATOM 1930 C CA . GLY A 1 326 ? -27.611 8.433 96.991 1.00 20.29 326 GLY A CA 1
ATOM 1931 C C . GLY A 1 326 ? -26.545 7.364 96.993 1.00 19.57 326 GLY A C 1
ATOM 1932 O O . GLY A 1 326 ? -26.748 6.322 97.625 1.00 17.06 326 GLY A O 1
ATOM 1933 N N . ASP A 1 327 ? -25.408 7.573 96.307 1.00 18.12 327 ASP A N 1
ATOM 1934 C CA . ASP A 1 327 ? -24.471 6.459 96.178 1.00 19.52 327 ASP A CA 1
ATOM 1935 C C . ASP A 1 327 ? -23.782 6.115 97.494 1.00 16.30 327 ASP A C 1
ATOM 1936 O O . ASP A 1 327 ? -23.340 4.975 97.651 1.00 16.46 327 ASP A O 1
ATOM 1941 N N . ALA A 1 328 ? -23.736 7.034 98.459 1.00 17.82 328 ALA A N 1
ATOM 1942 C CA . ALA A 1 328 ? -23.197 6.683 99.773 1.00 16.74 328 ALA A CA 1
ATOM 1943 C C . ALA A 1 328 ? -24.030 5.590 100.435 1.00 17.06 328 ALA A C 1
ATOM 1944 O O . ALA A 1 328 ? -23.488 4.692 101.099 1.00 15.50 328 ALA A O 1
ATOM 1946 N N . ILE A 1 329 ? -25.350 5.654 100.264 1.00 15.63 329 ILE A N 1
ATOM 1947 C CA . ILE A 1 329 ? -26.242 4.651 100.836 1.00 14.43 329 ILE A CA 1
ATOM 1948 C C . ILE A 1 329 ? -26.178 3.365 100.028 1.00 12.42 329 ILE A C 1
ATOM 1949 O O . ILE A 1 329 ? -26.082 2.269 100.593 1.00 13.53 329 ILE A O 1
ATOM 1954 N N . TRP A 1 330 ? -26.228 3.484 98.696 1.00 13.80 330 TRP A N 1
ATOM 1955 C CA . TRP A 1 330 ? -26.096 2.321 97.822 1.00 15.13 330 TRP A CA 1
ATOM 1956 C C . TRP A 1 330 ? -24.811 1.551 98.127 1.00 13.73 330 TRP A C 1
ATOM 1957 O O . TRP A 1 330 ? -24.833 0.333 98.336 1.00 15.10 330 TRP A O 1
ATOM 1968 N N . LEU A 1 331 ? -23.678 2.256 98.171 1.00 14.96 331 LEU A N 1
ATOM 1969 C CA . LEU A 1 331 ? -22.391 1.592 98.363 1.00 15.26 331 LEU A CA 1
ATOM 1970 C C . LEU A 1 331 ? -22.221 1.089 99.792 1.00 14.29 331 LEU A C 1
ATOM 1971 O O . LEU A 1 331 ? -21.605 0.037 100.012 1.00 18.76 331 LEU A O 1
ATOM 1976 N N . GLY A 1 332 ? -22.727 1.834 100.775 1.00 14.54 332 GLY A N 1
ATOM 1977 C CA . GLY A 1 332 ? -22.696 1.329 102.141 1.00 14.97 332 GLY A CA 1
ATOM 1978 C C . GLY A 1 332 ? -23.386 -0.016 102.252 1.00 18.70 332 GLY A C 1
ATOM 1979 O O . GLY A 1 332 ? -22.842 -0.971 102.813 1.00 15.78 332 GLY A O 1
ATOM 1980 N N . ALA A 1 333 ? -24.587 -0.119 101.674 1.00 13.72 333 ALA A N 1
ATOM 1981 C CA . ALA A 1 333 ? -25.317 -1.378 101.715 1.00 16.15 333 ALA A CA 1
ATOM 1982 C C . ALA A 1 333 ? -24.636 -2.444 100.862 1.00 14.48 333 ALA A C 1
ATOM 1983 O O . ALA A 1 333 ? -24.584 -3.612 101.252 1.00 17.19 333 ALA A O 1
ATOM 1985 N N . ALA A 1 334 ? -24.125 -2.067 99.687 1.00 17.05 334 ALA A N 1
ATOM 1986 C CA . ALA A 1 334 ? -23.473 -3.046 98.822 1.00 19.15 334 ALA A CA 1
ATOM 1987 C C . ALA A 1 334 ? -22.242 -3.642 99.490 1.00 19.92 334 ALA A C 1
ATOM 1988 O O . ALA A 1 334 ? -21.940 -4.826 99.292 1.00 20.49 334 ALA A O 1
ATOM 1990 N N . ASP A 1 335 ? -21.544 -2.838 100.298 1.00 18.42 335 ASP A N 1
ATOM 1991 C CA . ASP A 1 335 ? -20.359 -3.293 101.018 1.00 23.21 335 ASP A CA 1
ATOM 1992 C C . ASP A 1 335 ? -20.685 -4.493 101.897 1.00 21.16 335 ASP A C 1
ATOM 1993 O O . ASP A 1 335 ? -20.077 -5.562 101.765 1.00 23.43 335 ASP A O 1
ATOM 1998 N N . THR A 1 336 ? -21.660 -4.339 102.794 1.00 16.23 336 THR A N 1
ATOM 1999 C CA . THR A 1 336 ? -21.961 -5.432 103.709 1.00 15.49 336 THR A CA 1
ATOM 2000 C C . THR A 1 336 ? -22.751 -6.553 103.040 1.00 17.77 336 THR A C 1
ATOM 2001 O O . THR A 1 336 ? -22.575 -7.719 103.405 1.00 18.58 336 THR A O 1
ATOM 2005 N N . VAL A 1 337 ? -23.619 -6.242 102.074 1.00 17.80 337 VAL A N 1
ATOM 2006 C CA . VAL A 1 337 ? -24.314 -7.316 101.365 1.00 18.69 337 VAL A CA 1
ATOM 2007 C C . VAL A 1 337 ? -23.314 -8.217 100.645 1.00 19.16 337 VAL A C 1
ATOM 2008 O O . VAL A 1 337 ? -23.417 -9.449 100.693 1.00 17.37 337 VAL A O 1
ATOM 2012 N N . SER A 1 338 ? -22.332 -7.620 99.968 1.00 20.99 338 SER A N 1
ATOM 2013 C CA . SER A 1 338 ? -21.360 -8.428 99.236 1.00 20.49 338 SER A CA 1
ATOM 2014 C C . SER A 1 338 ? -20.564 -9.331 100.161 1.00 20.25 338 SER A C 1
ATOM 2015 O O . SER A 1 338 ? -20.212 -10.451 99.778 1.00 21.42 338 SER A O 1
ATOM 2018 N N . TYR A 1 339 ? -20.303 -8.882 101.385 1.00 20.38 339 TYR A N 1
ATOM 2019 C CA . TYR A 1 339 ? -19.481 -9.662 102.305 1.00 21.42 339 TYR A CA 1
ATOM 2020 C C . TYR A 1 339 ? -20.283 -10.758 103.002 1.00 24.44 339 TYR A C 1
ATOM 2021 O O . TYR A 1 339 ? -19.816 -11.899 103.116 1.00 25.36 339 TYR A O 1
ATOM 2030 N N . TYR A 1 340 ? -21.497 -10.443 103.457 1.00 20.81 340 TYR A N 1
ATOM 2031 C CA . TYR A 1 340 ? -22.256 -11.361 104.296 1.00 19.81 340 TYR A CA 1
ATOM 2032 C C . TYR A 1 340 ? -23.318 -12.146 103.543 1.00 23.25 340 TYR A C 1
ATOM 2033 O O . TYR A 1 340 ? -23.825 -13.140 104.077 1.00 26.82 340 TYR A O 1
ATOM 2042 N N . ALA A 1 341 ? -23.681 -11.722 102.338 1.00 21.61 341 ALA A N 1
ATOM 2043 C CA . ALA A 1 341 ? -24.749 -12.395 101.618 1.00 23.79 341 ALA A CA 1
ATOM 2044 C C . ALA A 1 341 ? -24.290 -12.769 100.219 1.00 24.38 341 ALA A C 1
ATOM 2045 O O . ALA A 1 341 ? -23.094 -12.740 99.916 1.00 22.23 341 ALA A O 1
ATOM 2047 N N . ASP A 1 342 ? -25.234 -13.130 99.365 1.00 22.36 342 ASP A N 1
ATOM 2048 C CA . ASP A 1 342 ? -24.953 -13.526 97.991 1.00 23.32 342 ASP A CA 1
ATOM 2049 C C . ASP A 1 342 ? -25.281 -12.341 97.093 1.00 23.23 342 ASP A C 1
ATOM 2050 O O . ASP A 1 342 ? -26.452 -11.973 96.959 1.00 21.16 342 ASP A O 1
ATOM 2055 N N . CYS A 1 343 ? -24.250 -11.741 96.478 1.00 19.97 343 CYS A N 1
ATOM 2056 C CA . CYS A 1 343 ? -24.478 -10.573 95.624 1.00 18.79 343 CYS A CA 1
ATOM 2057 C C . CYS A 1 343 ? -25.490 -10.852 94.522 1.00 23.82 343 CYS A C 1
ATOM 2058 O O . CYS A 1 343 ? -26.155 -9.926 94.042 1.00 21.07 343 CYS A O 1
ATOM 2061 N N . SER A 1 344 ? -25.614 -12.108 94.093 1.00 23.16 344 SER A N 1
ATOM 2062 C CA . SER A 1 344 ? -26.525 -12.405 92.999 1.00 24.88 344 SER A CA 1
ATOM 2063 C C . SER A 1 344 ? -27.983 -12.317 93.434 1.00 23.55 344 SER A C 1
ATOM 2064 O O . SER A 1 344 ? -28.860 -12.167 92.579 1.00 23.91 344 SER A O 1
ATOM 2067 N N . ASP A 1 345 ? -28.262 -12.382 94.739 1.00 22.25 345 ASP A N 1
ATOM 2068 C CA . ASP A 1 345 ? -29.629 -12.161 95.205 1.00 23.95 345 ASP A CA 1
ATOM 2069 C C . ASP A 1 345 ? -30.061 -10.709 95.069 1.00 24.11 345 ASP A C 1
ATOM 2070 O O . ASP A 1 345 ? -31.255 -10.418 95.212 1.00 23.24 345 ASP A O 1
ATOM 2075 N N . TYR A 1 346 ? -29.130 -9.800 94.779 1.00 20.35 346 TYR A N 1
ATOM 2076 C CA . TYR A 1 346 ? -29.415 -8.376 94.685 1.00 21.47 346 TYR A CA 1
ATOM 2077 C C . TYR A 1 346 ? -28.994 -7.778 93.351 1.00 21.12 346 TYR A C 1
ATOM 2078 O O . TYR A 1 346 ? -29.248 -6.591 93.105 1.00 19.65 346 TYR A O 1
ATOM 2087 N N . GLY A 1 347 ? -28.381 -8.568 92.474 1.00 22.37 347 GLY A N 1
ATOM 2088 C CA . GLY A 1 347 ? -27.936 -8.054 91.194 1.00 21.39 347 GLY A CA 1
ATOM 2089 C C . GLY A 1 347 ? -26.777 -7.085 91.254 1.00 23.02 347 GLY A C 1
ATOM 2090 O O . GLY A 1 347 ? -26.669 -6.215 90.381 1.00 24.45 347 GLY A O 1
ATOM 2091 N N . ILE A 1 348 ? -25.898 -7.204 92.256 1.00 20.72 348 ILE A N 1
ATOM 2092 C CA . ILE A 1 348 ? -24.794 -6.272 92.418 1.00 21.57 348 ILE A CA 1
ATOM 2093 C C . ILE A 1 348 ? -23.432 -6.945 92.268 1.00 24.63 348 ILE A C 1
ATOM 2094 O O . ILE A 1 348 ? -22.406 -6.334 92.580 1.00 24.75 348 ILE A O 1
ATOM 2099 N N . CYS A 1 349 ? -23.393 -8.195 91.797 1.00 23.23 349 CYS A N 1
ATOM 2100 C CA . CYS A 1 349 ? -22.111 -8.870 91.619 1.00 24.92 349 CYS A CA 1
ATOM 2101 C C . CYS A 1 349 ? -21.230 -8.098 90.644 1.00 24.08 349 CYS A C 1
ATOM 2102 O O . CYS A 1 349 ? -21.706 -7.579 89.632 1.00 27.39 349 CYS A O 1
ATOM 2105 N N . ASN A 1 350 ? -19.937 -8.014 90.968 1.00 28.84 350 ASN A N 1
ATOM 2106 C CA . ASN A 1 350 ? -18.926 -7.323 90.162 1.00 28.73 350 ASN A CA 1
ATOM 2107 C C . ASN A 1 350 ? -19.186 -5.826 90.024 1.00 26.04 350 ASN A C 1
ATOM 2108 O O . ASN A 1 350 ? -18.680 -5.194 89.091 1.00 27.33 350 ASN A O 1
ATOM 2113 N N . PHE A 1 351 ? -19.955 -5.218 90.932 1.00 24.78 351 PHE A N 1
ATOM 2114 C CA . PHE A 1 351 ? -20.184 -3.778 90.816 1.00 22.30 351 PHE A CA 1
ATOM 2115 C C . PHE A 1 351 ? -18.886 -2.987 90.947 1.00 23.45 351 PHE A C 1
ATOM 2116 O O . PHE A 1 351 ? -18.781 -1.883 90.403 1.00 24.16 351 PHE A O 1
ATOM 2124 N N . GLU A 1 352 ? -17.892 -3.532 91.655 1.00 23.66 352 GLU A N 1
ATOM 2125 C CA . GLU A 1 352 ? -16.678 -2.768 91.953 1.00 23.64 352 GLU A CA 1
ATOM 2126 C C . GLU A 1 352 ? -15.930 -2.377 90.681 1.00 24.55 352 GLU A C 1
ATOM 2127 O O . GLU A 1 352 ? -15.379 -1.270 90.589 1.00 24.34 352 GLU A O 1
ATOM 2133 N N . SER A 1 353 ? -15.889 -3.270 89.689 1.00 26.16 353 SER A N 1
ATOM 2134 C CA . SER A 1 353 ? -15.179 -2.943 88.457 1.00 26.75 353 SER A CA 1
ATOM 2135 C C . SER A 1 353 ? -15.950 -1.928 87.622 1.00 27.56 353 SER A C 1
ATOM 2136 O O . SER A 1 353 ? -15.343 -1.044 87.007 1.00 21.96 353 SER A O 1
ATOM 2139 N N . GLN A 1 354 ? -17.283 -2.040 87.572 1.00 21.08 354 GLN A N 1
ATOM 2140 C CA . GLN A 1 354 ? -18.059 -0.997 86.917 1.00 22.89 354 GLN A CA 1
ATOM 2141 C C . GLN A 1 354 ? -17.865 0.334 87.620 1.00 20.79 354 GLN A C 1
ATOM 2142 O O . GLN A 1 354 ? -17.692 1.372 86.968 1.00 21.61 354 GLN A O 1
ATOM 2148 N N . LEU A 1 355 ? -17.897 0.318 88.957 1.00 19.32 355 LEU A N 1
ATOM 2149 C CA . LEU A 1 355 ? -17.723 1.545 89.725 1.00 19.86 355 LEU A CA 1
ATOM 2150 C C . LEU A 1 355 ? -16.406 2.225 89.385 1.00 21.47 355 LEU A C 1
ATOM 2151 O O . LEU A 1 355 ? -16.348 3.456 89.263 1.00 20.19 355 LEU A O 1
ATOM 2156 N N . LYS A 1 356 ? -15.338 1.436 89.232 1.00 18.87 356 LYS A N 1
ATOM 2157 C CA . LYS A 1 356 ? -14.027 2.012 88.947 1.00 17.61 356 LYS A CA 1
ATOM 2158 C C . LYS A 1 356 ? -14.058 2.845 87.675 1.00 19.34 356 LYS A C 1
ATOM 2159 O O . LYS A 1 356 ? -13.600 3.992 87.665 1.00 19.57 356 LYS A O 1
ATOM 2165 N N . GLY A 1 357 ? -14.607 2.284 86.592 1.00 21.93 357 GLY A N 1
ATOM 2166 C CA . GLY A 1 357 ? -14.639 3.001 85.329 1.00 22.72 357 GLY A CA 1
ATOM 2167 C C . GLY A 1 357 ? -15.499 4.244 85.378 1.00 22.04 357 GLY A C 1
ATOM 2168 O O . GLY A 1 357 ? -15.249 5.207 84.646 1.00 22.14 357 GLY A O 1
ATOM 2169 N N . LEU A 1 358 ? -16.518 4.249 86.241 1.00 21.49 358 LEU A N 1
ATOM 2170 C CA . LEU A 1 358 ? -17.374 5.421 86.371 1.00 20.74 358 LEU A CA 1
ATOM 2171 C C . LEU A 1 358 ? -16.709 6.512 87.203 1.00 20.69 358 LEU A C 1
ATOM 2172 O O . LEU A 1 358 ? -16.727 7.689 86.820 1.00 20.67 358 LEU A O 1
ATOM 2177 N N . VAL A 1 359 ? -16.124 6.153 88.352 1.00 19.48 359 VAL A N 1
ATOM 2178 C CA . VAL A 1 359 ? -15.564 7.172 89.237 1.00 18.68 359 VAL A CA 1
ATOM 2179 C C . VAL A 1 359 ? -14.213 7.657 88.724 1.00 20.15 359 VAL A C 1
ATOM 2180 O O . VAL A 1 359 ? -13.978 8.863 88.609 1.00 18.81 359 VAL A O 1
ATOM 2184 N N . LEU A 1 360 ? -13.301 6.732 88.425 1.00 18.87 360 LEU A N 1
ATOM 2185 C CA . LEU A 1 360 ? -11.977 7.097 87.912 1.00 17.31 360 LEU A CA 1
ATOM 2186 C C . LEU A 1 360 ? -12.054 7.165 86.385 1.00 21.20 360 LEU A C 1
ATOM 2187 O O . LEU A 1 360 ? -11.498 6.346 85.651 1.00 22.22 360 LEU A O 1
ATOM 2192 N N . SER A 1 361 ? -12.789 8.171 85.918 1.00 19.38 361 SER A N 1
ATOM 2193 C CA . SER A 1 361 ? -13.135 8.255 84.505 1.00 24.23 361 SER A CA 1
ATOM 2194 C C . SER A 1 361 ? -12.062 8.940 83.673 1.00 25.98 361 SER A C 1
ATOM 2195 O O . SER A 1 361 ? -12.064 8.795 82.443 1.00 22.48 361 SER A O 1
ATOM 2198 N N . GLN A 1 362 ? -11.141 9.665 84.301 1.00 19.75 362 GLN A N 1
ATOM 2199 C CA . GLN A 1 362 ? -10.073 10.339 83.568 1.00 22.05 362 GLN A CA 1
ATOM 2200 C C . GLN A 1 362 ? -8.838 9.457 83.530 1.00 19.77 362 GLN A C 1
ATOM 2201 O O . GLN A 1 362 ? -8.495 8.814 84.525 1.00 20.04 362 GLN A O 1
ATOM 2207 N N . SER A 1 363 ? -8.161 9.431 82.382 1.00 18.37 363 SER A N 1
ATOM 2208 C CA . SER A 1 363 ? -6.899 8.715 82.280 1.00 19.98 363 SER A CA 1
ATOM 2209 C C . SER A 1 363 ? -5.871 9.659 81.673 1.00 24.95 363 SER A C 1
ATOM 2210 O O . SER A 1 363 ? -6.122 10.276 80.630 1.00 22.48 363 SER A O 1
ATOM 2213 N N . TYR A 1 364 ? -4.731 9.798 82.343 1.00 16.02 364 TYR A N 1
ATOM 2214 C CA . TYR A 1 364 ? -3.664 10.688 81.894 1.00 18.43 364 TYR A CA 1
ATOM 2215 C C . TYR A 1 364 ? -2.351 9.939 82.049 1.00 16.83 364 TYR A C 1
ATOM 2216 O O . TYR A 1 364 ? -1.909 9.677 83.171 1.00 17.91 364 TYR A O 1
ATOM 2225 N N . THR A 1 365 ? -1.739 9.561 80.931 1.00 19.25 365 THR A N 1
ATOM 2226 C CA . THR A 1 365 ? -0.495 8.803 80.968 1.00 15.52 365 THR A CA 1
ATOM 2227 C C . THR A 1 365 ? 0.658 9.796 81.023 1.00 19.50 365 THR A C 1
ATOM 2228 O O . THR A 1 365 ? 0.875 10.553 80.072 1.00 18.83 365 THR A O 1
ATOM 2232 N N . CYS A 1 366 ? 1.367 9.834 82.157 1.00 18.07 366 CYS A N 1
ATOM 2233 C CA . CYS A 1 366 ? 2.541 10.704 82.261 1.00 18.24 366 CYS A CA 1
ATOM 2234 C C . CYS A 1 366 ? 3.644 10.237 81.326 1.00 18.16 366 CYS A C 1
ATOM 2235 O O . CYS A 1 366 ? 4.279 11.044 80.635 1.00 21.30 366 CYS A O 1
ATOM 2238 N N . SER A 1 367 ? 3.849 8.939 81.267 1.00 16.98 367 SER A N 1
ATOM 2239 C CA . SER A 1 367 ? 5.050 8.325 80.736 1.00 18.87 367 SER A CA 1
ATOM 2240 C C . SER A 1 367 ? 4.872 6.815 80.770 1.00 17.33 367 SER A C 1
ATOM 2241 O O . SER A 1 367 ? 3.894 6.332 81.346 1.00 18.48 367 SER A O 1
ATOM 2244 N N . PRO A 1 368 ? 5.784 6.029 80.186 1.00 18.07 368 PRO A N 1
ATOM 2245 C CA . PRO A 1 368 ? 5.693 4.567 80.332 1.00 19.76 368 PRO A CA 1
ATOM 2246 C C . PRO A 1 368 ? 5.757 4.071 81.775 1.00 16.17 368 PRO A C 1
ATOM 2247 O O . PRO A 1 368 ? 5.426 2.904 82.015 1.00 16.89 368 PRO A O 1
ATOM 2251 N N . THR A 1 369 ? 6.167 4.901 82.740 1.00 16.08 369 THR A N 1
ATOM 2252 C CA . THR A 1 369 ? 6.322 4.433 84.114 1.00 15.97 369 THR A CA 1
ATOM 2253 C C . THR A 1 369 ? 5.305 5.015 85.092 1.00 14.66 369 THR A C 1
ATOM 2254 O O . THR A 1 369 ? 5.290 4.585 86.251 1.00 13.86 369 THR A O 1
ATOM 2258 N N . ILE A 1 370 ? 4.443 5.942 84.663 1.00 16.68 370 ILE A N 1
ATOM 2259 C CA . ILE A 1 370 ? 3.399 6.514 85.517 1.00 15.77 370 ILE A CA 1
ATOM 2260 C C . ILE A 1 370 ? 2.146 6.790 84.692 1.00 15.71 370 ILE A C 1
ATOM 2261 O O . ILE A 1 370 ? 2.203 7.529 83.701 1.00 16.73 370 ILE A O 1
ATOM 2266 N N . ARG A 1 371 ? 0.998 6.265 85.141 1.00 14.17 371 ARG A N 1
ATOM 2267 C CA . ARG A 1 371 ? -0.297 6.623 84.565 1.00 16.15 371 ARG A CA 1
ATOM 2268 C C . ARG A 1 371 ? -1.246 7.041 85.679 1.00 15.29 371 ARG A C 1
ATOM 2269 O O . ARG A 1 371 ? -1.306 6.387 86.722 1.00 15.69 371 ARG A O 1
ATOM 2277 N N . ILE A 1 372 ? -1.979 8.135 85.457 1.00 14.27 372 ILE A N 1
ATOM 2278 C CA . ILE A 1 372 ? -2.962 8.639 86.412 1.00 13.93 372 ILE A CA 1
ATOM 2279 C C . ILE A 1 372 ? -4.360 8.228 85.965 1.00 16.09 372 ILE A C 1
ATOM 2280 O O . ILE A 1 372 ? -4.726 8.409 84.800 1.00 17.32 372 ILE A O 1
ATOM 2285 N N . LEU A 1 373 ? -5.136 7.673 86.893 1.00 14.18 373 LEU A N 1
ATOM 2286 C CA . LEU A 1 373 ? -6.587 7.575 86.780 1.00 16.20 373 LEU A CA 1
ATOM 2287 C C . LEU A 1 373 ? -7.170 8.507 87.825 1.00 16.13 373 LEU A C 1
ATOM 2288 O O . LEU A 1 373 ? -6.768 8.446 88.991 1.00 16.85 373 LEU A O 1
ATOM 2293 N N . SER A 1 374 ? -8.099 9.375 87.429 1.00 16.16 374 SER A N 1
ATOM 2294 C CA . SER A 1 374 ? -8.593 10.343 88.396 1.00 16.12 374 SER A CA 1
ATOM 2295 C C . SER A 1 374 ? -10.070 10.628 88.177 1.00 18.98 374 SER A C 1
ATOM 2296 O O . SER A 1 374 ? -10.637 10.387 87.108 1.00 18.75 374 SER A O 1
ATOM 2299 N N . GLN A 1 375 ? -10.683 11.152 89.228 1.00 16.16 375 GLN A N 1
ATOM 2300 C CA . GLN A 1 375 ? -12.106 11.442 89.234 1.00 16.07 375 GLN A CA 1
ATOM 2301 C C . GLN A 1 375 ? -12.421 12.813 88.650 1.00 20.20 375 GLN A C 1
ATOM 2302 O O . GLN A 1 375 ? -13.350 12.947 87.842 1.00 18.33 375 GLN A O 1
ATOM 2308 N N . ASN A 1 376 ? -11.655 13.833 89.029 1.00 16.19 376 ASN A N 1
ATOM 2309 C CA . ASN A 1 376 ? -11.985 15.201 88.644 1.00 18.22 376 ASN A CA 1
ATOM 2310 C C . ASN A 1 376 ? -10.788 16.131 88.794 1.00 19.34 376 ASN A C 1
ATOM 2311 O O . ASN A 1 376 ? -10.825 17.074 89.593 1.00 21.80 376 ASN A O 1
ATOM 2316 N N . MET A 1 377 ? -9.722 15.883 88.036 1.00 18.88 377 MET A N 1
ATOM 2317 C CA . MET A 1 377 ? -8.564 16.763 88.037 1.00 16.27 377 MET A CA 1
ATOM 2318 C C . MET A 1 377 ? -8.538 17.622 86.774 1.00 19.98 377 MET A C 1
ATOM 2319 O O . MET A 1 377 ? -9.003 17.209 85.710 1.00 20.14 377 MET A O 1
ATOM 2324 N N . THR A 1 378 ? -7.996 18.830 86.908 1.00 19.85 378 THR A N 1
ATOM 2325 C CA . THR A 1 378 ? -7.761 19.676 85.749 1.00 18.45 378 THR A CA 1
ATOM 2326 C C . THR A 1 378 ? -6.529 19.212 84.980 1.00 19.63 378 THR A C 1
ATOM 2327 O O . THR A 1 378 ? -5.673 18.482 85.489 1.00 19.74 378 THR A O 1
ATOM 2331 N N . GLN A 1 379 ? -6.441 19.670 83.731 1.00 21.01 379 GLN A N 1
ATOM 2332 C CA . GLN A 1 379 ? -5.233 19.455 82.943 1.00 20.70 379 GLN A CA 1
ATOM 2333 C C . GLN A 1 379 ? -4.000 19.990 83.660 1.00 19.82 379 GLN A C 1
ATOM 2334 O O . GLN A 1 379 ? -2.949 19.337 83.687 1.00 22.01 379 GLN A O 1
ATOM 2340 N N . ASP A 1 380 ? -4.104 21.185 84.241 1.00 20.54 380 ASP A N 1
ATOM 2341 C CA . ASP A 1 380 ? -2.974 21.749 84.967 1.00 18.19 380 ASP A CA 1
ATOM 2342 C C . ASP A 1 380 ? -2.522 20.822 86.097 1.00 20.90 380 ASP A C 1
ATOM 2343 O O . ASP A 1 380 ? -1.316 20.622 86.296 1.00 18.05 380 ASP A O 1
ATOM 2348 N N . GLN A 1 381 ? -3.474 20.222 86.821 1.00 19.03 381 GLN A N 1
ATOM 2349 C CA . GLN A 1 381 ? -3.114 19.302 87.899 1.00 18.69 381 GLN A CA 1
ATOM 2350 C C . GLN A 1 381 ? -2.425 18.057 87.363 1.00 17.46 381 GLN A C 1
ATOM 2351 O O . GLN A 1 381 ? -1.438 17.596 87.944 1.00 16.92 381 GLN A O 1
ATOM 2357 N N . HIS A 1 382 ? -2.949 17.475 86.280 1.00 17.60 382 HIS A N 1
ATOM 2358 C CA . HIS A 1 382 ? -2.298 16.316 85.677 1.00 16.29 382 HIS A CA 1
ATOM 2359 C C . HIS A 1 382 ? -0.867 16.655 85.278 1.00 18.11 382 HIS A C 1
ATOM 2360 O O . HIS A 1 382 ? 0.068 15.910 85.584 1.00 16.57 382 HIS A O 1
ATOM 2367 N N . VAL A 1 383 ? -0.679 17.796 84.609 1.00 16.81 383 VAL A N 1
ATOM 2368 C CA . VAL A 1 383 ? 0.659 18.210 84.191 1.00 18.37 383 VAL A CA 1
ATOM 2369 C C . VAL A 1 383 ? 1.573 18.373 85.402 1.00 16.85 383 VAL A C 1
ATOM 2370 O O . VAL A 1 383 ? 2.722 17.922 85.391 1.00 17.63 383 VAL A O 1
ATOM 2374 N N . ALA A 1 384 ? 1.077 19.023 86.457 1.00 18.70 384 ALA A N 1
ATOM 2375 C CA . ALA A 1 384 ? 1.902 19.261 87.639 1.00 18.65 384 ALA A CA 1
ATOM 2376 C C . ALA A 1 384 ? 2.255 17.960 88.344 1.00 18.33 384 ALA A C 1
ATOM 2377 O O . ALA A 1 384 ? 3.390 17.785 88.803 1.00 18.32 384 ALA A O 1
ATOM 2379 N N . ALA A 1 385 ? 1.288 17.050 88.465 1.00 17.12 385 ALA A N 1
ATOM 2380 C CA . ALA A 1 385 ? 1.557 15.773 89.120 1.00 17.41 385 ALA A CA 1
ATOM 2381 C C . ALA A 1 385 ? 2.593 14.973 88.349 1.00 17.58 385 ALA A C 1
ATOM 2382 O O . ALA A 1 385 ? 3.523 14.404 88.937 1.00 15.70 385 ALA A O 1
ATOM 2384 N N . CYS A 1 386 ? 2.450 14.921 87.025 1.00 17.86 386 CYS A N 1
ATOM 2385 C CA . CYS A 1 386 ? 3.389 14.156 86.216 1.00 17.91 386 CYS A CA 1
ATOM 2386 C C . CYS A 1 386 ? 4.796 14.739 86.285 1.00 18.91 386 CYS A C 1
ATOM 2387 O O . CYS A 1 386 ? 5.773 13.991 86.358 1.00 17.11 386 CYS A O 1
ATOM 2390 N N . SER A 1 387 ? 4.928 16.066 86.291 1.00 18.41 387 SER A N 1
ATOM 2391 C CA . SER A 1 387 ? 6.274 16.628 86.279 1.00 17.58 387 SER A CA 1
ATOM 2392 C C . SER A 1 387 ? 6.928 16.563 87.655 1.00 21.63 387 SER A C 1
ATOM 2393 O O . SER A 1 387 ? 8.153 16.409 87.747 1.00 18.36 387 SER A O 1
ATOM 2396 N N . LYS A 1 388 ? 6.136 16.665 88.723 1.00 17.03 388 LYS A N 1
ATOM 2397 C CA . LYS A 1 388 ? 6.688 16.491 90.066 1.00 17.99 388 LYS A CA 1
ATOM 2398 C C . LYS A 1 388 ? 7.174 15.059 90.265 1.00 18.46 388 LYS A C 1
ATOM 2399 O O . LYS A 1 388 ? 8.312 14.824 90.690 1.00 16.12 388 LYS A O 1
ATOM 2405 N N . MET A 1 389 ? 6.322 14.085 89.953 1.00 18.49 389 MET A N 1
ATOM 2406 C CA . MET A 1 389 ? 6.743 12.690 90.032 1.00 15.52 389 MET A CA 1
ATOM 2407 C C . MET A 1 389 ? 7.931 12.420 89.115 1.00 18.10 389 MET A C 1
ATOM 2408 O O . MET A 1 389 ? 8.860 11.696 89.491 1.00 16.62 389 MET A O 1
ATOM 2413 N N . GLY A 1 390 ? 7.922 12.988 87.905 1.00 17.85 390 GLY A N 1
ATOM 2414 C CA . GLY A 1 390 ? 9.043 12.769 87.001 1.00 16.01 390 GLY A CA 1
ATOM 2415 C C . GLY A 1 390 ? 10.349 13.298 87.564 1.00 17.14 390 GLY A C 1
ATOM 2416 O O . GLY A 1 390 ? 11.404 12.681 87.406 1.00 17.15 390 GLY A O 1
ATOM 2417 N N . TYR A 1 391 ? 10.293 14.444 88.238 1.00 17.22 391 TYR A N 1
ATOM 2418 C CA . TYR A 1 391 ? 11.497 14.955 88.883 1.00 16.81 391 TYR A CA 1
ATOM 2419 C C . TYR A 1 391 ? 11.945 14.034 90.011 1.00 16.97 391 TYR A C 1
ATOM 2420 O O . TYR A 1 391 ? 13.142 13.726 90.136 1.00 15.92 391 TYR A O 1
ATOM 2429 N N . GLU A 1 392 ? 11.005 13.599 90.854 1.00 17.47 392 GLU A N 1
ATOM 2430 C CA . GLU A 1 392 ? 11.365 12.695 91.947 1.00 19.75 392 GLU A CA 1
ATOM 2431 C C . GLU A 1 392 ? 11.910 11.389 91.405 1.00 15.16 392 GLU A C 1
ATOM 2432 O O . GLU A 1 392 ? 12.825 10.796 91.986 1.00 15.11 392 GLU A O 1
ATOM 2438 N N . GLU A 1 393 ? 11.337 10.922 90.295 1.00 14.97 393 GLU A N 1
ATOM 2439 C CA . GLU A 1 393 ? 11.763 9.673 89.686 1.00 14.08 393 GLU A CA 1
ATOM 2440 C C . GLU A 1 393 ? 13.222 9.749 89.267 1.00 15.58 393 GLU A C 1
ATOM 2441 O O . GLU A 1 393 ? 14.009 8.838 89.536 1.00 14.77 393 GLU A O 1
ATOM 2447 N N . GLY A 1 394 ? 13.607 10.846 88.622 1.00 16.93 394 GLY A N 1
ATOM 2448 C CA . GLY A 1 394 ? 14.998 10.996 88.231 1.00 17.88 394 GLY A CA 1
ATOM 2449 C C . GLY A 1 394 ? 15.921 11.155 89.422 1.00 16.76 394 GLY A C 1
ATOM 2450 O O . GLY A 1 394 ? 16.995 10.554 89.467 1.00 16.17 394 GLY A O 1
ATOM 2451 N N . TYR A 1 395 ? 15.520 11.978 90.393 1.00 16.76 395 TYR A N 1
ATOM 2452 C CA . TYR A 1 395 ? 16.325 12.156 91.601 1.00 16.39 395 TYR A CA 1
ATOM 2453 C C . TYR A 1 395 ? 16.510 10.837 92.336 1.00 16.52 395 TYR A C 1
ATOM 2454 O O . TYR A 1 395 ? 17.606 10.534 92.823 1.00 16.39 395 TYR A O 1
ATOM 2463 N N . PHE A 1 396 ? 15.445 10.034 92.416 1.00 13.62 396 PHE A N 1
ATOM 2464 C CA . PHE A 1 396 ? 15.540 8.713 93.028 1.00 13.34 396 PHE A CA 1
ATOM 2465 C C . PHE A 1 396 ? 16.567 7.833 92.313 1.00 15.10 396 PHE A C 1
ATOM 2466 O O . PHE A 1 396 ? 17.421 7.207 92.951 1.00 15.56 396 PHE A O 1
ATOM 2474 N N . HIS A 1 397 ? 16.471 7.731 90.987 1.00 14.51 397 HIS A N 1
ATOM 2475 C CA . HIS A 1 397 ? 17.333 6.786 90.283 1.00 13.71 397 HIS A CA 1
ATOM 2476 C C . HIS A 1 397 ? 18.790 7.220 90.356 1.00 12.36 397 HIS A C 1
ATOM 2477 O O . HIS A 1 397 ? 19.690 6.382 90.505 1.00 15.09 397 HIS A O 1
ATOM 2484 N N . THR A 1 398 ? 19.035 8.527 90.302 1.00 15.01 398 THR A N 1
ATOM 2485 C CA . THR A 1 398 ? 20.395 9.023 90.476 1.00 14.94 398 THR A CA 1
ATOM 2486 C C . THR A 1 398 ? 20.883 8.782 91.899 1.00 17.27 398 THR A C 1
ATOM 2487 O O . THR A 1 398 ? 21.998 8.285 92.110 1.00 16.94 398 THR A O 1
ATOM 2491 N N . SER A 1 399 ? 20.060 9.131 92.889 1.00 16.20 399 SER A N 1
ATOM 2492 C CA . SER A 1 399 ? 20.489 9.006 94.281 1.00 15.63 399 SER A CA 1
ATOM 2493 C C . SER A 1 399 ? 20.678 7.554 94.686 1.00 15.77 399 SER A C 1
ATOM 2494 O O . SER A 1 399 ? 21.625 7.229 95.412 1.00 13.81 399 SER A O 1
ATOM 2497 N N . LEU A 1 400 ? 19.808 6.660 94.220 1.00 14.73 400 LEU A N 1
ATOM 2498 C CA . LEU A 1 400 ? 19.908 5.261 94.608 1.00 14.55 400 LEU A CA 1
ATOM 2499 C C . LEU A 1 400 ? 20.786 4.454 93.660 1.00 15.68 400 LEU A C 1
ATOM 2500 O O . LEU A 1 400 ? 20.932 3.247 93.858 1.00 14.99 400 LEU A O 1
ATOM 2505 N N . GLU A 1 401 ? 21.376 5.101 92.651 1.00 17.14 401 GLU A N 1
ATOM 2506 C CA . GLU A 1 401 ? 22.342 4.474 91.746 1.00 16.93 401 GLU A CA 1
ATOM 2507 C C . GLU A 1 401 ? 21.786 3.180 91.156 1.00 17.12 401 GLU A C 1
ATOM 2508 O O . GLU A 1 401 ? 22.440 2.135 91.150 1.00 17.63 401 GLU A O 1
ATOM 2514 N N . THR A 1 402 ? 20.547 3.254 90.673 1.00 15.55 402 THR A N 1
ATOM 2515 C CA . THR A 1 402 ? 19.825 2.058 90.256 1.00 18.67 402 THR A CA 1
ATOM 2516 C C . THR A 1 402 ? 20.178 1.597 88.849 1.00 17.42 402 THR A C 1
ATOM 2517 O O . THR A 1 402 ? 19.945 0.429 88.522 1.00 17.91 402 THR A O 1
ATOM 2521 N N . GLY A 1 403 ? 20.687 2.487 88.001 1.00 17.76 403 GLY A N 1
ATOM 2522 C CA . GLY A 1 403 ? 20.770 2.161 86.588 1.00 18.65 403 GLY A CA 1
ATOM 2523 C C . GLY A 1 403 ? 19.427 1.904 85.952 1.00 22.96 403 GLY A C 1
ATOM 2524 O O . GLY A 1 403 ? 19.361 1.353 84.846 1.00 22.28 403 GLY A O 1
ATOM 2525 N N . ARG A 1 404 ? 18.349 2.292 86.636 1.00 18.74 404 ARG A N 1
ATOM 2526 C CA . ARG A 1 404 ? 16.970 2.036 86.222 1.00 16.96 404 ARG A CA 1
ATOM 2527 C C . ARG A 1 404 ? 16.702 0.547 86.029 1.00 19.62 404 ARG A C 1
ATOM 2528 O O . ARG A 1 404 ? 15.800 0.160 85.282 1.00 18.14 404 ARG A O 1
ATOM 2536 N N . GLN A 1 405 ? 17.441 -0.292 86.763 1.00 18.10 405 GLN A N 1
ATOM 2537 C CA . GLN A 1 405 ? 17.243 -1.734 86.710 1.00 20.54 405 GLN A CA 1
ATOM 2538 C C . GLN A 1 405 ? 16.422 -2.190 87.906 1.00 19.52 405 GLN A C 1
ATOM 2539 O O . GLN A 1 405 ? 16.870 -2.028 89.054 1.00 18.55 405 GLN A O 1
ATOM 2545 N N . PRO A 1 406 ? 15.247 -2.772 87.707 1.00 18.99 406 PRO A N 1
ATOM 2546 C CA . PRO A 1 406 ? 14.449 -3.206 88.859 1.00 14.92 406 PRO A CA 1
ATOM 2547 C C . PRO A 1 406 ? 15.034 -4.448 89.511 1.00 17.24 406 PRO A C 1
ATOM 2548 O O . PRO A 1 406 ? 15.815 -5.195 88.916 1.00 18.14 406 PRO A O 1
ATOM 2552 N N . VAL A 1 407 ? 14.636 -4.663 90.767 1.00 15.87 407 VAL A N 1
ATOM 2553 C CA . VAL A 1 407 ? 14.960 -5.917 91.437 1.00 14.33 407 VAL A CA 1
ATOM 2554 C C . VAL A 1 407 ? 14.357 -7.072 90.640 1.00 19.19 407 VAL A C 1
ATOM 2555 O O . VAL A 1 407 ? 13.440 -6.893 89.831 1.00 16.22 407 VAL A O 1
ATOM 2559 N N . ALA A 1 408 ? 14.881 -8.271 90.879 1.00 19.81 408 ALA A N 1
ATOM 2560 C CA . ALA A 1 408 ? 14.376 -9.441 90.175 1.00 19.43 408 ALA A CA 1
ATOM 2561 C C . ALA A 1 408 ? 12.953 -9.762 90.628 1.00 19.19 408 ALA A C 1
ATOM 2562 O O . ALA A 1 408 ? 12.532 -9.409 91.732 1.00 16.88 408 ALA A O 1
ATOM 2564 N N . ASP A 1 409 ? 12.216 -10.451 89.752 1.00 19.11 409 ASP A N 1
ATOM 2565 C CA . ASP A 1 409 ? 10.873 -10.951 90.060 1.00 18.76 409 ASP A CA 1
ATOM 2566 C C . ASP A 1 409 ? 9.896 -9.804 90.300 1.00 16.59 409 ASP A C 1
ATOM 2567 O O . ASP A 1 409 ? 8.994 -9.904 91.127 1.00 19.52 409 ASP A O 1
ATOM 2572 N N . ASP A 1 410 ? 10.063 -8.717 89.551 1.00 17.08 410 ASP A N 1
ATOM 2573 C CA . ASP A 1 410 ? 9.248 -7.516 89.721 1.00 18.55 410 ASP A CA 1
ATOM 2574 C C . ASP A 1 410 ? 8.884 -6.989 88.343 1.00 19.43 410 ASP A C 1
ATOM 2575 O O . ASP A 1 410 ? 9.754 -6.495 87.619 1.00 20.04 410 ASP A O 1
ATOM 2580 N N . TYR A 1 411 ? 7.595 -7.061 87.996 1.00 17.10 411 TYR A N 1
ATOM 2581 C CA . TYR A 1 411 ? 7.092 -6.597 86.705 1.00 19.74 411 TYR A CA 1
ATOM 2582 C C . TYR A 1 411 ? 6.058 -5.489 86.895 1.00 21.76 411 TYR A C 1
ATOM 2583 O O . TYR A 1 411 ? 5.160 -5.307 86.072 1.00 18.06 411 TYR A O 1
ATOM 2592 N N . ASN A 1 412 ? 6.215 -4.714 87.977 1.00 18.17 412 ASN A N 1
ATOM 2593 C CA . ASN A 1 412 ? 5.389 -3.537 88.262 1.00 16.40 412 ASN A CA 1
ATOM 2594 C C . ASN A 1 412 ? 5.894 -2.350 87.439 1.00 18.10 412 ASN A C 1
ATOM 2595 O O . ASN A 1 412 ? 6.336 -1.321 87.959 1.00 17.93 412 ASN A O 1
ATOM 2600 N N . THR A 1 413 ? 5.761 -2.493 86.121 1.00 14.74 413 THR A N 1
ATOM 2601 C CA . THR A 1 413 ? 6.432 -1.614 85.170 1.00 16.25 413 THR A CA 1
ATOM 2602 C C . THR A 1 413 ? 5.908 -0.183 85.210 1.00 19.10 413 THR A C 1
ATOM 2603 O O . THR A 1 413 ? 6.675 0.767 85.006 1.00 18.94 413 THR A O 1
ATOM 2607 N N . GLN A 1 414 ? 4.609 0.006 85.428 1.00 14.44 414 GLN A N 1
ATOM 2608 C CA . GLN A 1 414 ? 4.018 1.337 85.391 1.00 15.85 414 GLN A CA 1
ATOM 2609 C C . GLN A 1 414 ? 3.157 1.529 86.627 1.00 17.30 414 GLN A C 1
ATOM 2610 O O . GLN A 1 414 ? 2.148 0.833 86.797 1.00 15.46 414 GLN A O 1
ATOM 2616 N N . LEU A 1 415 ? 3.543 2.482 87.476 1.00 14.96 415 LEU A N 1
ATOM 2617 C CA . LEU A 1 415 ? 2.702 2.835 88.609 1.00 14.18 415 LEU A CA 1
ATOM 2618 C C . LEU A 1 415 ? 1.376 3.403 88.123 1.00 14.36 415 LEU A C 1
ATOM 2619 O O . LEU A 1 415 ? 1.339 4.295 87.274 1.00 15.36 415 LEU A O 1
ATOM 2624 N N . GLN A 1 416 ? 0.291 2.905 88.696 1.00 15.17 416 GLN A N 1
ATOM 2625 C CA . GLN A 1 416 ? -1.029 3.493 88.517 1.00 13.47 416 GLN A CA 1
ATOM 2626 C C . GLN A 1 416 ? -1.306 4.395 89.714 1.00 14.98 416 GLN A C 1
ATOM 2627 O O . GLN A 1 416 ? -1.264 3.940 90.864 1.00 15.58 416 GLN A O 1
ATOM 2633 N N . VAL A 1 417 ? -1.552 5.670 89.442 1.00 13.84 417 VAL A N 1
ATOM 2634 C CA . VAL A 1 417 ? -1.824 6.681 90.461 1.00 13.49 417 VAL A CA 1
ATOM 2635 C C . VAL A 1 417 ? -3.311 7.003 90.362 1.00 14.53 417 VAL A C 1
ATOM 2636 O O . VAL A 1 417 ? -3.753 7.617 89.384 1.00 13.51 417 VAL A O 1
ATOM 2640 N N . ASN A 1 418 ? -4.087 6.589 91.373 1.00 14.33 418 ASN A N 1
ATOM 2641 C CA . ASN A 1 418 ? -5.557 6.652 91.358 1.00 13.63 418 ASN A CA 1
ATOM 2642 C C . ASN A 1 418 ? -6.007 7.737 92.330 1.00 16.80 418 ASN A C 1
ATOM 2643 O O . ASN A 1 418 ? -5.868 7.572 93.545 1.00 15.20 418 ASN A O 1
ATOM 2648 N N . ILE A 1 419 ? -6.549 8.836 91.809 1.00 14.36 419 ILE A N 1
ATOM 2649 C CA . ILE A 1 419 ? -6.753 10.052 92.597 1.00 15.12 419 ILE A CA 1
ATOM 2650 C C . ILE A 1 419 ? -8.231 10.415 92.605 1.00 16.14 419 ILE A C 1
ATOM 2651 O O . ILE A 1 419 ? -8.788 10.815 91.573 1.00 16.27 419 ILE A O 1
ATOM 2656 N N . PHE A 1 420 ? -8.852 10.325 93.774 1.00 15.22 420 PHE A N 1
ATOM 2657 C CA . PHE A 1 420 ? -10.234 10.738 93.945 1.00 17.73 420 PHE A CA 1
ATOM 2658 C C . PHE A 1 420 ? -10.302 12.235 94.225 1.00 17.12 420 PHE A C 1
ATOM 2659 O O . PHE A 1 420 ? -9.296 12.890 94.502 1.00 18.91 420 PHE A O 1
ATOM 2667 N N . ASP A 1 421 ? -11.513 12.783 94.122 1.00 16.29 421 ASP A N 1
ATOM 2668 C CA . ASP A 1 421 ? -11.697 14.229 94.140 1.00 18.35 421 ASP A CA 1
ATOM 2669 C C . ASP A 1 421 ? -11.562 14.822 95.538 1.00 20.38 421 ASP A C 1
ATOM 2670 O O . ASP A 1 421 ? -11.280 16.024 95.670 1.00 20.43 421 ASP A O 1
ATOM 2675 N N . SER A 1 422 ? -11.735 14.004 96.572 1.00 19.42 422 SER A N 1
ATOM 2676 C CA . SER A 1 422 ? -11.678 14.459 97.954 1.00 20.46 422 SER A CA 1
ATOM 2677 C C . SER A 1 422 ? -11.559 13.246 98.867 1.00 18.34 422 SER A C 1
ATOM 2678 O O . SER A 1 422 ? -11.822 12.111 98.466 1.00 19.45 422 SER A O 1
ATOM 2681 N N . SER A 1 423 ? -11.198 13.514 100.125 1.00 19.87 423 SER A N 1
ATOM 2682 C CA . SER A 1 423 ? -11.202 12.467 101.141 1.00 22.22 423 SER A CA 1
ATOM 2683 C C . SER A 1 423 ? -12.577 11.834 101.274 1.00 20.88 423 SER A C 1
ATOM 2684 O O . SER A 1 423 ? -12.693 10.616 101.451 1.00 20.66 423 SER A O 1
ATOM 2687 N N . ASP A 1 424 ? -13.637 12.643 101.169 1.00 25.51 424 ASP A N 1
ATOM 2688 C CA . ASP A 1 424 ? -14.981 12.086 101.219 1.00 23.50 424 ASP A CA 1
ATOM 2689 C C . ASP A 1 424 ? -15.197 11.081 100.098 1.00 22.13 424 ASP A C 1
ATOM 2690 O O . ASP A 1 424 ? -15.729 9.993 100.331 1.00 20.62 424 ASP A O 1
ATOM 2695 N N . ASP A 1 425 ? -14.784 11.428 98.872 1.00 20.27 425 ASP A N 1
ATOM 2696 C CA . ASP A 1 425 ? -14.935 10.513 97.745 1.00 20.79 425 ASP A CA 1
ATOM 2697 C C . ASP A 1 425 ? -14.095 9.257 97.936 1.00 20.72 425 ASP A C 1
ATOM 2698 O O . ASP A 1 425 ? -14.550 8.145 97.646 1.00 20.15 425 ASP A O 1
ATOM 2703 N N . TYR A 1 426 ? -12.855 9.425 98.398 1.00 19.25 426 TYR A N 1
ATOM 2704 C CA . TYR A 1 426 ? -11.992 8.287 98.704 1.00 17.64 426 TYR A CA 1
ATOM 2705 C C . TYR A 1 426 ? -12.662 7.336 99.693 1.00 20.86 426 TYR A C 1
ATOM 2706 O O . TYR A 1 426 ? -12.700 6.116 99.476 1.00 17.40 426 TYR A O 1
ATOM 2715 N N . GLY A 1 427 ? -13.230 7.883 100.771 1.00 23.34 427 GLY A N 1
ATOM 2716 C CA . GLY A 1 427 ? -13.900 7.053 101.760 1.00 23.95 427 GLY A CA 1
ATOM 2717 C C . GLY A 1 427 ? -15.140 6.354 101.239 1.00 25.74 427 GLY A C 1
ATOM 2718 O O . GLY A 1 427 ? -15.576 5.356 101.820 1.00 30.32 427 GLY A O 1
ATOM 2719 N N . LYS A 1 428 ? -15.715 6.849 100.151 1.00 25.31 428 LYS A N 1
ATOM 2720 C CA . LYS A 1 428 ? -16.927 6.281 99.585 1.00 24.18 428 LYS A CA 1
ATOM 2721 C C . LYS A 1 428 ? -16.630 5.257 98.494 1.00 25.29 428 LYS A C 1
ATOM 2722 O O . LYS A 1 428 ? -17.249 4.184 98.459 1.00 23.44 428 LYS A O 1
ATOM 2728 N N . TYR A 1 429 ? -15.664 5.551 97.622 1.00 20.62 429 TYR A N 1
ATOM 2729 C CA . TYR A 1 429 ? -15.431 4.757 96.423 1.00 18.54 429 TYR A CA 1
ATOM 2730 C C . TYR A 1 429 ? -14.198 3.873 96.484 1.00 18.09 429 TYR A C 1
ATOM 2731 O O . TYR A 1 429 ? -14.202 2.798 95.879 1.00 19.97 429 TYR A O 1
ATOM 2740 N N . ALA A 1 430 ? -13.132 4.302 97.168 1.00 19.91 430 ALA A N 1
ATOM 2741 C CA . ALA A 1 430 ? -11.876 3.561 97.077 1.00 19.07 430 ALA A CA 1
ATOM 2742 C C . ALA A 1 430 ? -11.976 2.187 97.726 1.00 20.31 430 ALA A C 1
ATOM 2743 O O . ALA A 1 430 ? -11.330 1.242 97.260 1.00 19.93 430 ALA A O 1
ATOM 2745 N N . GLY A 1 431 ? -12.769 2.054 98.792 1.00 19.81 431 GLY A N 1
ATOM 2746 C CA . GLY A 1 431 ? -12.927 0.795 99.484 1.00 20.37 431 GLY A CA 1
ATOM 2747 C C . GLY A 1 431 ? -13.327 -0.356 98.580 1.00 22.74 431 GLY A C 1
ATOM 2748 O O . GLY A 1 431 ? -12.615 -1.356 98.463 1.00 23.91 431 GLY A O 1
ATOM 2749 N N . PRO A 1 432 ? -14.483 -0.241 97.918 1.00 23.71 432 PRO A N 1
ATOM 2750 C CA . PRO A 1 432 ? -14.899 -1.329 97.015 1.00 24.62 432 PRO A CA 1
ATOM 2751 C C . PRO A 1 432 ? -13.993 -1.499 95.804 1.00 21.35 432 PRO A C 1
ATOM 2752 O O . PRO A 1 432 ? -13.739 -2.639 95.384 1.00 24.94 432 PRO A O 1
ATOM 2756 N N . ILE A 1 433 ? -13.489 -0.405 95.233 1.00 22.07 433 ILE A N 1
ATOM 2757 C CA . ILE A 1 433 ? -12.697 -0.507 94.008 1.00 22.57 433 ILE A CA 1
ATOM 2758 C C . ILE A 1 433 ? -11.405 -1.275 94.271 1.00 21.45 433 ILE A C 1
ATOM 2759 O O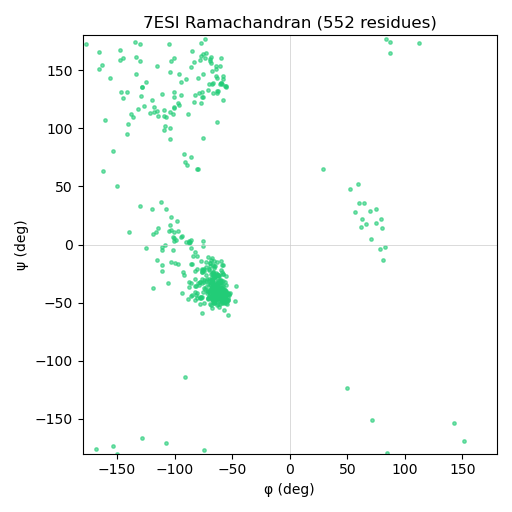 . ILE A 1 433 ? -11.029 -2.174 93.508 1.00 22.19 433 ILE A O 1
ATOM 2764 N N . PHE A 1 434 ? -10.716 -0.947 95.359 1.00 20.14 434 PHE A N 1
ATOM 2765 C CA . PHE A 1 434 ? -9.395 -1.502 95.619 1.00 19.07 434 PHE A CA 1
ATOM 2766 C C . PHE A 1 434 ? -9.371 -2.514 96.756 1.00 24.08 434 PHE A C 1
ATOM 2767 O O . PHE A 1 434 ? -8.308 -3.080 97.034 1.00 23.26 434 PHE A O 1
ATOM 2775 N N . ASN A 1 435 ? -10.513 -2.781 97.398 1.00 23.04 435 ASN A N 1
ATOM 2776 C CA . ASN A 1 435 ? -10.586 -3.716 98.522 1.00 25.94 435 ASN A CA 1
ATOM 2777 C C . ASN A 1 435 ? -9.666 -3.268 99.659 1.00 23.56 435 ASN A C 1
ATOM 2778 O O . ASN A 1 435 ? -8.825 -4.026 100.150 1.00 28.08 435 ASN A O 1
ATOM 2783 N N . ILE A 1 436 ? -9.822 -2.008 100.074 1.00 22.17 436 ILE A N 1
ATOM 2784 C CA . ILE A 1 436 ? -8.989 -1.429 101.117 1.00 22.75 436 ILE A CA 1
ATOM 2785 C C . ILE A 1 436 ? -9.860 -0.755 102.168 1.00 25.22 436 ILE A C 1
ATOM 2786 O O . ILE A 1 436 ? -11.008 -0.378 101.919 1.00 24.78 436 ILE A O 1
ATOM 2791 N N . SER A 1 437 ? -9.286 -0.609 103.358 1.00 25.31 437 SER A N 1
ATOM 2792 C CA . SER A 1 437 ? -9.818 0.318 104.341 1.00 24.64 437 SER A CA 1
ATOM 2793 C C . SER A 1 437 ? -9.456 1.738 103.935 1.00 23.95 437 SER A C 1
ATOM 2794 O O . SER A 1 437 ? -8.396 1.988 103.352 1.00 23.91 437 SER A O 1
ATOM 2797 N N . THR A 1 438 ? -10.352 2.675 104.242 1.00 23.72 438 THR A N 1
ATOM 2798 C CA . THR A 1 438 ? -10.170 4.068 103.855 1.00 23.11 438 THR A CA 1
ATOM 2799 C C . THR A 1 438 ? -10.094 5.011 105.049 1.00 23.62 438 THR A C 1
ATOM 2800 O O . THR A 1 438 ? -10.092 6.237 104.864 1.00 24.34 438 THR A O 1
ATOM 2804 N N . ASN A 1 439 ? -10.016 4.484 106.271 1.00 23.21 439 ASN A N 1
ATOM 2805 C CA . ASN A 1 439 ? -9.814 5.325 107.452 1.00 28.34 439 ASN A CA 1
ATOM 2806 C C . ASN A 1 439 ? -8.328 5.685 107.566 1.00 27.08 439 ASN A C 1
ATOM 2807 O O . ASN A 1 439 ? -7.627 5.305 108.504 1.00 27.46 439 ASN A O 1
ATOM 2812 N N . ASN A 1 440 ? -7.852 6.447 106.584 1.00 25.88 440 ASN A N 1
ATOM 2813 C CA . ASN A 1 440 ? -6.434 6.778 106.464 1.00 23.41 440 ASN A CA 1
ATOM 2814 C C . ASN A 1 440 ? -6.277 7.879 105.416 1.00 23.61 440 ASN A C 1
ATOM 2815 O O . ASN A 1 440 ? -7.260 8.360 104.843 1.00 22.94 440 ASN A O 1
ATOM 2820 N N . GLY A 1 441 ? -5.023 8.233 105.132 1.00 19.49 441 GLY A N 1
ATOM 2821 C CA . GLY A 1 441 ? -4.712 9.284 104.181 1.00 20.89 441 GLY A CA 1
ATOM 2822 C C . GLY A 1 441 ? -4.239 8.802 102.821 1.00 20.48 441 GLY A C 1
ATOM 2823 O O . GLY A 1 441 ? -3.581 9.545 102.088 1.00 20.71 441 GLY A O 1
ATOM 2824 N N . GLY A 1 442 ? -4.598 7.578 102.464 1.00 19.60 442 GLY A N 1
ATOM 2825 C CA . GLY A 1 442 ? -4.195 6.964 101.216 1.00 19.49 442 GLY A CA 1
ATOM 2826 C C . GLY A 1 442 ? -3.252 5.798 101.458 1.00 19.81 442 GLY A C 1
ATOM 2827 O O . GLY A 1 442 ? -2.810 5.533 102.576 1.00 20.23 442 GLY A O 1
ATOM 2828 N N . MET A 1 443 ? -2.936 5.092 100.376 1.00 18.25 443 MET A N 1
ATOM 2829 C CA . MET A 1 443 ? -1.982 4.002 100.523 1.00 19.62 443 MET A CA 1
ATOM 2830 C C . MET A 1 443 ? -1.464 3.544 99.165 1.00 18.66 443 MET A C 1
ATOM 2831 O O . MET A 1 443 ? -2.151 3.648 98.146 1.00 17.29 443 MET A O 1
ATOM 2836 N N . TYR A 1 444 ? -0.235 3.043 99.177 1.00 20.05 444 TYR A N 1
ATOM 2837 C CA . TYR A 1 444 ? 0.366 2.402 98.020 1.00 17.60 444 TYR A CA 1
ATOM 2838 C C . TYR A 1 444 ? 0.274 0.891 98.193 1.00 18.73 444 TYR A C 1
ATOM 2839 O O . TYR A 1 444 ? 0.701 0.356 99.222 1.00 20.25 444 TYR A O 1
ATOM 2848 N N . LEU A 1 445 ? -0.275 0.211 97.185 1.00 15.36 445 LEU A N 1
ATOM 2849 C CA . LEU A 1 445 ? -0.441 -1.241 97.168 1.00 16.26 445 LEU A CA 1
ATOM 2850 C C . LEU A 1 445 ? 0.531 -1.832 96.154 1.00 15.97 445 LEU A C 1
ATOM 2851 O O . LEU A 1 445 ? 0.251 -1.849 94.954 1.00 15.28 445 LEU A O 1
ATOM 2856 N N . GLU A 1 446 ? 1.665 -2.332 96.645 1.00 16.19 446 GLU A N 1
ATOM 2857 C CA . GLU A 1 446 ? 2.639 -2.964 95.764 1.00 14.61 446 GLU A CA 1
ATOM 2858 C C . GLU A 1 446 ? 2.135 -4.301 95.226 1.00 16.91 446 GLU A C 1
ATOM 2859 O O . GLU A 1 446 ? 2.503 -4.706 94.114 1.00 16.62 446 GLU A O 1
ATOM 2865 N N . GLY A 1 447 ? 1.299 -4.995 95.993 1.00 17.64 447 GLY A N 1
ATOM 2866 C CA . GLY A 1 447 ? 0.816 -6.283 95.541 1.00 21.66 447 GLY A CA 1
ATOM 2867 C C . GLY A 1 447 ? 1.918 -7.328 95.581 1.00 19.47 447 GLY A C 1
ATOM 2868 O O . GLY A 1 447 ? 2.833 -7.281 96.410 1.00 19.74 447 GLY A O 1
ATOM 2869 N N . ASP A 1 448 ? 1.811 -8.308 94.684 1.00 22.88 448 ASP A N 1
ATOM 2870 C CA . ASP A 1 448 ? 2.843 -9.330 94.529 1.00 23.92 448 ASP A CA 1
ATOM 2871 C C . ASP A 1 448 ? 3.558 -9.074 93.213 1.00 19.24 448 ASP A C 1
ATOM 2872 O O . ASP A 1 448 ? 3.022 -9.405 92.144 1.00 20.82 448 ASP A O 1
ATOM 2877 N N . PRO A 1 449 ? 4.754 -8.479 93.225 1.00 17.89 449 PRO A N 1
ATOM 2878 C CA . PRO A 1 449 ? 5.346 -8.003 91.963 1.00 18.37 449 PRO A CA 1
ATOM 2879 C C . PRO A 1 449 ? 5.690 -9.117 90.984 1.00 19.52 449 PRO A C 1
ATOM 2880 O O . PRO A 1 449 ? 5.857 -8.831 89.795 1.00 20.76 449 PRO A O 1
ATOM 2884 N N . ALA A 1 450 ? 5.791 -10.369 91.441 1.00 19.43 450 ALA A N 1
ATOM 2885 C CA . ALA A 1 450 ? 6.129 -11.470 90.543 1.00 21.09 450 ALA A CA 1
ATOM 2886 C C . ALA A 1 450 ? 4.920 -12.045 89.816 1.00 28.47 450 ALA A C 1
ATOM 2887 O O . ALA A 1 450 ? 5.097 -12.741 88.807 1.00 23.63 450 ALA A O 1
ATOM 2889 N N . THR A 1 451 ? 3.703 -11.769 90.288 1.00 24.76 451 THR A N 1
ATOM 2890 C CA . THR A 1 451 ? 2.533 -12.442 89.723 1.00 30.33 451 THR A CA 1
ATOM 2891 C C . THR A 1 451 ? 2.089 -11.747 88.439 1.00 29.94 451 THR A C 1
ATOM 2892 O O . THR A 1 451 ? 1.930 -10.523 88.426 1.00 29.67 451 THR A O 1
ATOM 2896 N N . PRO A 1 452 ? 1.907 -12.486 87.341 1.00 34.34 452 PRO A N 1
ATOM 2897 C CA . PRO A 1 452 ? 1.454 -11.846 86.098 1.00 34.77 452 PRO A CA 1
ATOM 2898 C C . PRO A 1 452 ? 0.111 -11.155 86.291 1.00 29.11 452 PRO A C 1
ATOM 2899 O O . PRO A 1 452 ? -0.781 -11.662 86.972 1.00 32.09 452 PRO A O 1
ATOM 2903 N N . GLY A 1 453 ? -0.010 -9.962 85.714 1.00 31.18 453 GLY A N 1
ATOM 2904 C CA . GLY A 1 453 ? -1.203 -9.165 85.896 1.00 30.93 453 GLY A CA 1
ATOM 2905 C C . GLY A 1 453 ? -1.258 -8.351 87.174 1.00 29.49 453 GLY A C 1
ATOM 2906 O O . GLY A 1 453 ? -2.236 -7.621 87.379 1.00 26.95 453 GLY A O 1
ATOM 2907 N N . ASN A 1 454 ? -0.254 -8.451 88.042 1.00 23.68 454 ASN A N 1
ATOM 2908 C CA . ASN A 1 454 ? -0.230 -7.615 89.237 1.00 25.20 454 ASN A CA 1
ATOM 2909 C C . ASN A 1 454 ? -0.196 -6.150 88.830 1.00 22.08 454 ASN A C 1
ATOM 2910 O O . ASN A 1 454 ? 0.504 -5.774 87.890 1.00 23.06 454 ASN A O 1
ATOM 2915 N N . ILE A 1 455 ? -0.971 -5.315 89.524 1.00 19.75 455 ILE A N 1
ATOM 2916 C CA . ILE A 1 455 ? -1.046 -3.895 89.221 1.00 19.35 455 ILE A CA 1
ATOM 2917 C C . ILE A 1 455 ? -0.549 -3.108 90.436 1.00 19.11 455 ILE A C 1
ATOM 2918 O O . ILE A 1 455 ? -1.154 -3.202 91.506 1.00 17.75 455 ILE A O 1
ATOM 2923 N N . PRO A 1 456 ? 0.526 -2.329 90.320 1.00 18.43 456 PRO A N 1
ATOM 2924 C CA . PRO A 1 456 ? 0.917 -1.435 91.429 1.00 18.44 456 PRO A CA 1
ATOM 2925 C C . PRO A 1 456 ? 0.019 -0.216 91.460 1.00 15.11 456 PRO A C 1
ATOM 2926 O O . PRO A 1 456 ? -0.076 0.536 90.478 1.00 16.92 456 PRO A O 1
ATOM 2930 N N . ASN A 1 457 ? -0.662 0.001 92.589 1.00 15.82 457 ASN A N 1
ATOM 2931 C CA . ASN A 1 457 ? -1.685 1.033 92.707 1.00 16.61 457 ASN A CA 1
ATOM 2932 C C . ASN A 1 457 ? -1.373 1.920 93.896 1.00 15.56 457 ASN A C 1
ATOM 2933 O O . ASN A 1 457 ? -1.337 1.438 95.032 1.00 16.94 457 ASN A O 1
ATOM 2938 N N . PHE A 1 458 ? -1.167 3.209 93.639 1.00 12.32 458 PHE A N 1
ATOM 2939 C CA . PHE A 1 458 ? -1.228 4.225 94.682 1.00 15.12 458 PHE A CA 1
ATOM 2940 C C . PHE A 1 458 ? -2.638 4.789 94.669 1.00 14.83 458 PHE A C 1
ATOM 2941 O O . PHE A 1 458 ? -3.141 5.164 93.605 1.00 13.95 458 PHE A O 1
ATOM 2949 N N . VAL A 1 459 ? -3.280 4.832 95.836 1.00 15.54 459 VAL A N 1
ATOM 2950 C CA . VAL A 1 459 ? -4.669 5.281 95.953 1.00 14.97 459 VAL A CA 1
ATOM 2951 C C . VAL A 1 459 ? -4.704 6.499 96.864 1.00 16.14 459 VAL A C 1
ATOM 2952 O O . VAL A 1 459 ? -4.253 6.439 98.018 1.00 15.17 459 VAL A O 1
ATOM 2956 N N . ALA A 1 460 ? -5.257 7.596 96.354 1.00 14.98 460 ALA A N 1
ATOM 2957 C CA . ALA A 1 460 ? -5.078 8.901 96.965 1.00 14.16 460 ALA A CA 1
ATOM 2958 C C . ALA A 1 460 ? -6.295 9.770 96.688 1.00 16.69 460 ALA A C 1
ATOM 2959 O O . ALA A 1 460 ? -7.229 9.367 95.992 1.00 16.85 460 ALA A O 1
ATOM 2961 N N . TYR A 1 461 ? -6.249 10.999 97.200 1.00 16.20 461 TYR A N 1
ATOM 2962 C CA . TYR A 1 461 ? -7.305 11.961 96.946 1.00 20.40 461 TYR A CA 1
ATOM 2963 C C . TYR A 1 461 ? -6.719 13.363 96.907 1.00 19.95 461 TYR A C 1
ATOM 2964 O O . TYR A 1 461 ? -5.622 13.618 97.417 1.00 17.20 461 TYR A O 1
ATOM 2973 N N . GLU A 1 462 ? -7.454 14.268 96.256 1.00 17.36 462 GLU A N 1
ATOM 2974 C CA . GLU A 1 462 ? -7.110 15.676 96.317 1.00 15.60 462 GLU A CA 1
ATOM 2975 C C . GLU A 1 462 ? -7.562 16.272 97.643 1.00 16.29 462 GLU A C 1
ATOM 2976 O O . GLU A 1 462 ? -8.485 15.775 98.296 1.00 20.16 462 GLU A O 1
ATOM 2982 N N . ALA A 1 463 ? -6.934 17.388 98.004 1.00 18.67 463 ALA A N 1
ATOM 2983 C CA . ALA A 1 463 ? -7.260 18.099 99.235 1.00 22.26 463 ALA A CA 1
ATOM 2984 C C . ALA A 1 463 ? -6.854 19.558 99.092 1.00 24.79 463 ALA A C 1
ATOM 2985 O O . ALA A 1 463 ? -5.821 19.849 98.473 1.00 24.97 463 ALA A O 1
ATOM 2987 N N . PRO A 1 464 ? -7.632 20.487 99.652 1.00 28.93 464 PRO A N 1
ATOM 2988 C CA . PRO A 1 464 ? -7.308 21.913 99.476 1.00 31.99 464 PRO A CA 1
ATOM 2989 C C . PRO A 1 464 ? -5.949 22.305 100.022 1.00 28.99 464 PRO A C 1
ATOM 2990 O O . PRO A 1 464 ? -5.321 23.223 99.482 1.00 33.18 464 PRO A O 1
ATOM 2994 N N . TYR A 1 465 ? -5.460 21.637 101.067 1.00 29.40 465 TYR A N 1
ATOM 2995 C CA . TYR A 1 465 ? -4.178 21.984 101.661 1.00 31.62 465 TYR A CA 1
ATOM 2996 C C . TYR A 1 465 ? -3.066 21.006 101.288 1.00 27.51 465 TYR A C 1
ATOM 2997 O O . TYR A 1 465 ? -2.015 20.997 101.938 1.00 26.63 465 TYR A O 1
ATOM 3006 N N . ALA A 1 466 ? -3.269 20.198 100.246 1.00 26.41 466 ALA A N 1
ATOM 3007 C CA . ALA A 1 466 ? -2.184 19.418 99.668 1.00 23.66 466 ALA A CA 1
ATOM 3008 C C . ALA A 1 466 ? -1.242 20.331 98.875 1.00 23.83 466 ALA A C 1
ATOM 3009 O O . ALA A 1 466 ? -1.469 21.538 98.729 1.00 25.77 466 ALA A O 1
ATOM 3011 N N . ASN A 1 467 ? -0.164 19.752 98.355 1.00 21.43 467 ASN A N 1
ATOM 3012 C CA . ASN A 1 467 ? 0.895 20.564 97.764 1.00 20.86 467 ASN A CA 1
ATOM 3013 C C . ASN A 1 467 ? 0.479 21.071 96.389 1.00 24.12 467 ASN A C 1
ATOM 3014 O O . ASN A 1 467 ? 0.136 20.265 95.522 1.00 21.92 467 ASN A O 1
ATOM 3019 N N . PRO A 1 468 ? 0.550 22.380 96.135 1.00 26.51 468 PRO A N 1
ATOM 3020 C CA . PRO A 1 468 ? 0.434 22.864 94.751 1.00 26.45 468 PRO A CA 1
ATOM 3021 C C . PRO A 1 468 ? 1.603 22.345 93.925 1.00 27.54 468 PRO A C 1
ATOM 3022 O O . PRO A 1 468 ? 2.674 22.053 94.462 1.00 26.86 468 PRO A O 1
ATOM 3026 N N . ASP A 1 469 ? 1.402 22.217 92.611 1.00 25.91 469 ASP A N 1
ATOM 3027 C CA . ASP A 1 469 ? 0.167 22.581 91.908 1.00 22.99 469 ASP A CA 1
ATOM 3028 C C . ASP A 1 469 ? -0.746 21.401 91.583 1.00 22.11 469 ASP A C 1
ATOM 3029 O O . ASP A 1 469 ? -1.748 21.568 90.888 1.00 21.82 469 ASP A O 1
ATOM 3034 N N . HIS A 1 470 ? -0.398 20.207 92.064 1.00 22.19 470 HIS A N 1
ATOM 3035 C CA . HIS A 1 470 ? -1.234 19.038 91.823 1.00 18.64 470 HIS A CA 1
ATOM 3036 C C . HIS A 1 470 ? -2.327 18.866 92.875 1.00 20.03 470 HIS A C 1
ATOM 3037 O O . HIS A 1 470 ? -3.415 18.372 92.547 1.00 18.97 470 HIS A O 1
ATOM 3044 N N . PHE A 1 471 ? -2.060 19.271 94.124 1.00 18.12 471 PHE A N 1
ATOM 3045 C CA . PHE A 1 471 ? -3.025 19.204 95.228 1.00 18.27 471 PHE A CA 1
ATOM 3046 C C . PHE A 1 471 ? -3.473 17.774 95.504 1.00 16.53 471 PHE A C 1
ATOM 3047 O O . PHE A 1 471 ? -4.620 17.521 95.869 1.00 19.17 471 PHE A O 1
ATOM 3055 N N . VAL A 1 472 ? -2.556 16.831 95.346 1.00 18.09 472 VAL A N 1
ATOM 3056 C CA . VAL A 1 472 ? -2.802 15.432 95.671 1.00 15.67 472 VAL A CA 1
ATOM 3057 C C . VAL A 1 472 ? -2.163 15.146 97.025 1.00 16.32 472 VAL A C 1
ATOM 3058 O O . VAL A 1 472 ? -0.940 15.246 97.173 1.00 17.04 472 VAL A O 1
ATOM 3062 N N . TRP A 1 473 ? -2.987 14.786 98.001 1.00 17.78 473 TRP A N 1
ATOM 3063 C CA . TRP A 1 473 ? -2.502 14.571 99.361 1.00 17.80 473 TRP A CA 1
ATOM 3064 C C . TRP A 1 473 ? -1.506 13.415 99.405 1.00 20.28 473 TRP A C 1
ATOM 3065 O O . TRP A 1 473 ? -1.766 12.334 98.870 1.00 20.03 473 TRP A O 1
ATOM 3076 N N . ASN A 1 474 ? -0.348 13.660 100.030 1.00 19.86 474 ASN A N 1
ATOM 3077 C CA . ASN A 1 474 ? 0.679 12.647 100.267 1.00 21.91 474 ASN A CA 1
ATOM 3078 C C . ASN A 1 474 ? 1.338 12.134 98.990 1.00 20.66 474 ASN A C 1
ATOM 3079 O O . ASN A 1 474 ? 1.978 11.081 99.018 1.00 19.21 474 ASN A O 1
ATOM 3084 N N . LEU A 1 475 ? 1.215 12.845 97.865 1.00 19.16 475 LEU A N 1
ATOM 3085 C CA . LEU A 1 475 ? 1.680 12.290 96.593 1.00 19.52 475 LEU A CA 1
ATOM 3086 C C . LEU A 1 475 ? 3.197 12.127 96.564 1.00 18.46 475 LEU A C 1
ATOM 3087 O O . LEU A 1 475 ? 3.710 11.067 96.184 1.00 17.54 475 LEU A O 1
ATOM 3092 N N . GLU A 1 476 ? 3.936 13.171 96.939 1.00 17.35 476 GLU A N 1
ATOM 3093 C CA . GLU A 1 476 ? 5.382 13.125 96.756 1.00 17.61 476 GLU A CA 1
ATOM 3094 C C . GLU A 1 476 ? 6.017 12.053 97.634 1.00 17.41 476 GLU A C 1
ATOM 3095 O O . GLU A 1 476 ? 6.913 11.330 97.186 1.00 15.33 476 GLU A O 1
ATOM 3101 N N . HIS A 1 477 ? 5.544 11.915 98.873 1.00 15.55 477 HIS A N 1
ATOM 3102 C CA . HIS A 1 477 ? 6.093 10.894 99.760 1.00 14.25 477 HIS A CA 1
ATOM 3103 C C . HIS A 1 477 ? 5.714 9.499 99.274 1.00 14.92 477 HIS A C 1
ATOM 3104 O O . HIS A 1 477 ? 6.578 8.632 99.110 1.00 14.61 477 HIS A O 1
ATOM 3111 N N . GLU A 1 478 ? 4.419 9.272 99.022 1.00 14.02 478 GLU A N 1
ATOM 3112 C CA . GLU A 1 478 ? 3.964 7.933 98.662 1.00 14.36 478 GLU A CA 1
ATOM 3113 C C . GLU A 1 478 ? 4.565 7.452 97.355 1.00 15.24 478 GLU A C 1
ATOM 3114 O O . GLU A 1 478 ? 4.815 6.251 97.198 1.00 15.17 478 GLU A O 1
ATOM 3120 N N . TYR A 1 479 ? 4.780 8.360 96.401 1.00 14.20 479 TYR A N 1
ATOM 3121 C CA . TYR A 1 479 ? 5.345 7.956 95.121 1.00 15.40 479 TYR A CA 1
ATOM 3122 C C . TYR A 1 479 ? 6.697 7.267 95.308 1.00 14.80 479 TYR A C 1
ATOM 3123 O O . TYR A 1 479 ? 7.011 6.304 94.601 1.00 14.59 479 TYR A O 1
ATOM 3132 N N . VAL A 1 480 ? 7.493 7.711 96.291 1.00 12.71 480 VAL A N 1
ATOM 3133 C CA . VAL A 1 480 ? 8.802 7.092 96.495 1.00 14.80 480 VAL A CA 1
ATOM 3134 C C . VAL A 1 480 ? 8.657 5.644 96.953 1.00 13.76 480 VAL A C 1
ATOM 3135 O O . VAL A 1 480 ? 9.538 4.814 96.695 1.00 12.93 480 VAL A O 1
ATOM 3139 N N . HIS A 1 481 ? 7.557 5.303 97.631 1.00 13.20 481 HIS A N 1
ATOM 3140 C CA . HIS A 1 481 ? 7.373 3.916 98.056 1.00 14.80 481 HIS A CA 1
ATOM 3141 C C . HIS A 1 481 ? 7.296 2.979 96.851 1.00 13.69 481 HIS A C 1
ATOM 3142 O O . HIS A 1 481 ? 7.826 1.861 96.886 1.00 12.34 481 HIS A O 1
ATOM 3149 N N . TYR A 1 482 ? 6.651 3.415 95.772 1.00 12.96 482 TYR A N 1
ATOM 3150 C CA . TYR A 1 482 ? 6.656 2.603 94.559 1.00 12.18 482 TYR A CA 1
ATOM 3151 C C . TYR A 1 482 ? 8.080 2.395 94.053 1.00 12.31 482 TYR A C 1
ATOM 3152 O O . TYR A 1 482 ? 8.487 1.267 93.746 1.00 14.31 482 TYR A O 1
ATOM 3161 N N . LEU A 1 483 ? 8.865 3.474 93.989 1.00 12.39 483 LEU A N 1
ATOM 3162 C CA . LEU A 1 483 ? 10.226 3.377 93.467 1.00 12.29 483 LEU A CA 1
ATOM 3163 C C . LEU A 1 483 ? 11.103 2.525 94.369 1.00 13.26 483 LEU A C 1
ATOM 3164 O O . LEU A 1 483 ? 11.835 1.647 93.894 1.00 14.46 483 LEU A O 1
ATOM 3169 N N . ASP A 1 484 ? 11.059 2.787 95.679 1.00 11.82 484 ASP A N 1
ATOM 3170 C CA . ASP A 1 484 ? 11.813 1.983 96.636 1.00 13.44 484 ASP A CA 1
ATOM 3171 C C . ASP A 1 484 ? 11.408 0.516 96.543 1.00 13.27 484 ASP A C 1
ATOM 3172 O O . ASP A 1 484 ? 12.260 -0.381 96.583 1.00 13.38 484 ASP A O 1
ATOM 3177 N N . GLY A 1 485 ? 10.108 0.255 96.378 1.00 13.31 485 GLY A N 1
ATOM 3178 C CA . GLY A 1 485 ? 9.637 -1.117 96.293 1.00 12.24 485 GLY A CA 1
ATOM 3179 C C . GLY A 1 485 ? 10.093 -1.841 95.041 1.00 14.62 485 GLY A C 1
ATOM 3180 O O . GLY A 1 485 ? 10.331 -3.045 95.081 1.00 14.55 485 GLY A O 1
ATOM 3181 N N . ARG A 1 486 ? 10.235 -1.127 93.923 1.00 12.11 486 ARG A N 1
ATOM 3182 C CA . ARG A 1 486 ? 10.589 -1.779 92.663 1.00 13.28 486 ARG A CA 1
ATOM 3183 C C . ARG A 1 486 ? 12.091 -1.819 92.431 1.00 13.86 486 ARG A C 1
ATOM 3184 O O . ARG A 1 486 ? 12.587 -2.722 91.744 1.00 15.74 486 ARG A O 1
ATOM 3192 N N . PHE A 1 487 ? 12.839 -0.884 93.005 1.00 14.96 487 PHE A N 1
ATOM 3193 C CA . PHE A 1 487 ? 14.260 -0.797 92.699 1.00 14.01 487 PHE A CA 1
ATOM 3194 C C . PHE A 1 487 ? 15.183 -1.077 93.876 1.00 14.92 487 PHE A C 1
ATOM 3195 O O . PHE A 1 487 ? 16.375 -1.327 93.643 1.00 13.65 487 PHE A O 1
ATOM 3203 N N . ASP A 1 488 ? 14.677 -1.100 95.112 1.00 13.97 488 ASP A N 1
ATOM 3204 C CA . ASP A 1 488 ? 15.532 -1.308 96.281 1.00 14.57 488 ASP A CA 1
ATOM 3205 C C . ASP A 1 488 ? 15.200 -2.549 97.093 1.00 13.42 488 ASP A C 1
ATOM 3206 O O . ASP A 1 488 ? 16.111 -3.178 97.629 1.00 15.53 488 ASP A O 1
ATOM 3211 N N . LEU A 1 489 ? 13.924 -2.907 97.244 1.00 14.94 489 LEU A N 1
ATOM 3212 C CA . LEU A 1 489 ? 13.507 -3.923 98.210 1.00 14.16 489 LEU A CA 1
ATOM 3213 C C . LEU A 1 489 ? 12.925 -5.129 97.485 1.00 16.63 489 LEU A C 1
ATOM 3214 O O . LEU A 1 489 ? 11.883 -5.025 96.828 1.00 17.19 489 LEU A O 1
ATOM 3219 N N . TYR A 1 490 ? 13.597 -6.268 97.600 1.00 16.59 490 TYR A N 1
ATOM 3220 C CA . TYR A 1 490 ? 13.088 -7.472 96.958 1.00 17.83 490 TYR A CA 1
ATOM 3221 C C . TYR A 1 490 ? 11.734 -7.867 97.543 1.00 15.84 490 TYR A C 1
ATOM 3222 O O . TYR A 1 490 ? 11.492 -7.731 98.747 1.00 17.57 490 TYR A O 1
ATOM 3231 N N . GLY A 1 491 ? 10.855 -8.375 96.680 1.00 16.81 491 GLY A N 1
ATOM 3232 C CA . GLY A 1 491 ? 9.625 -8.996 97.133 1.00 18.18 491 GLY A CA 1
ATOM 3233 C C . GLY A 1 491 ? 8.509 -8.001 97.382 1.00 18.36 491 GLY A C 1
ATOM 3234 O O . GLY A 1 491 ? 8.647 -6.792 97.200 1.00 15.89 491 GLY A O 1
ATOM 3235 N N . GLY A 1 492 ? 7.368 -8.537 97.813 1.00 20.23 492 GLY A N 1
ATOM 3236 C CA . GLY A 1 492 ? 6.250 -7.707 98.204 1.00 21.03 492 GLY A CA 1
ATOM 3237 C C . GLY A 1 492 ? 6.495 -7.054 99.550 1.00 19.60 492 GLY A C 1
ATOM 3238 O O . GLY A 1 492 ? 7.548 -7.209 100.171 1.00 20.91 492 GLY A O 1
ATOM 3239 N N . PHE A 1 493 ? 5.479 -6.318 100.014 1.00 20.39 493 PHE A N 1
ATOM 3240 C CA . PHE A 1 493 ? 5.656 -5.486 101.202 1.00 22.25 493 PHE A CA 1
ATOM 3241 C C . PHE A 1 493 ? 6.066 -6.314 102.413 1.00 21.75 493 PHE A C 1
ATOM 3242 O O . PHE A 1 493 ? 6.875 -5.868 103.235 1.00 22.32 493 PHE A O 1
ATOM 3250 N N . GLY A 1 494 ? 5.515 -7.514 102.549 1.00 19.89 494 GLY A N 1
ATOM 3251 C CA . GLY A 1 494 ? 5.809 -8.325 103.712 1.00 21.94 494 GLY A CA 1
ATOM 3252 C C . GLY A 1 494 ? 7.025 -9.217 103.616 1.00 23.01 494 GLY A C 1
ATOM 3253 O O . GLY A 1 494 ? 7.308 -9.958 104.560 1.00 24.19 494 GLY A O 1
ATOM 3254 N N . HIS A 1 495 ? 7.763 -9.166 102.508 1.00 20.45 495 HIS A N 1
ATOM 3255 C CA . HIS A 1 495 ? 8.900 -10.070 102.339 1.00 24.10 495 HIS A CA 1
ATOM 3256 C C . HIS A 1 495 ? 9.999 -9.908 103.390 1.00 20.50 495 HIS A C 1
ATOM 3257 O O . HIS A 1 495 ? 10.535 -10.942 103.840 1.00 18.73 495 HIS A O 1
ATOM 3264 N N . PRO A 1 496 ? 10.391 -8.697 103.810 1.00 17.05 496 PRO A N 1
ATOM 3265 C CA . PRO A 1 496 ? 11.495 -8.571 104.770 1.00 21.19 496 PRO A CA 1
ATOM 3266 C C . PRO A 1 496 ? 11.268 -9.379 106.038 1.00 21.30 496 PRO A C 1
ATOM 3267 O O . PRO A 1 496 ? 10.174 -9.389 106.610 1.00 21.87 496 PRO A O 1
ATOM 3271 N N . THR A 1 497 ? 12.330 -10.049 106.478 1.00 17.88 497 THR A N 1
ATOM 3272 C CA . THR A 1 497 ? 12.348 -10.760 107.748 1.00 17.20 497 THR A CA 1
ATOM 3273 C C . THR A 1 497 ? 13.146 -10.010 108.810 1.00 23.44 497 THR A C 1
ATOM 3274 O O . THR A 1 497 ? 13.454 -10.571 109.867 1.00 19.53 497 THR A O 1
ATOM 3278 N N . GLU A 1 498 ? 13.504 -8.758 108.537 1.00 20.10 498 GLU A N 1
ATOM 3279 C CA . GLU A 1 498 ? 14.101 -7.859 109.508 1.00 18.72 498 GLU A CA 1
ATOM 3280 C C . GLU A 1 498 ? 13.382 -6.519 109.410 1.00 17.68 498 GLU A C 1
ATOM 3281 O O . GLU A 1 498 ? 12.739 -6.219 108.405 1.00 17.63 498 GLU A O 1
ATOM 3287 N N . ARG A 1 499 ? 13.513 -5.705 110.455 1.00 18.64 499 ARG A N 1
ATOM 3288 C CA . ARG A 1 499 ? 12.787 -4.440 110.498 1.00 15.51 499 ARG A CA 1
ATOM 3289 C C . ARG A 1 499 ? 13.368 -3.456 109.489 1.00 13.93 499 ARG A C 1
ATOM 3290 O O . ARG A 1 499 ? 14.586 -3.287 109.393 1.00 16.12 499 ARG A O 1
ATOM 3298 N N . ILE A 1 500 ? 12.494 -2.816 108.717 1.00 17.39 500 ILE A N 1
ATOM 3299 C CA . ILE A 1 500 ? 12.977 -1.997 107.613 1.00 15.98 500 ILE A CA 1
ATOM 3300 C C . ILE A 1 500 ? 12.166 -0.708 107.528 1.00 14.49 500 ILE A C 1
ATOM 3301 O O . ILE A 1 500 ? 12.291 0.051 106.561 1.00 15.89 500 ILE A O 1
ATOM 3306 N N . VAL A 1 501 ? 11.350 -0.439 108.557 1.00 13.71 501 VAL A N 1
ATOM 3307 C CA . VAL A 1 501 ? 10.500 0.756 108.555 1.00 14.71 501 VAL A CA 1
ATOM 3308 C C . VAL A 1 501 ? 11.344 2.024 108.472 1.00 15.02 501 VAL A C 1
ATOM 3309 O O . VAL A 1 501 ? 10.995 2.972 107.756 1.00 15.02 501 VAL A O 1
ATOM 3313 N N . TRP A 1 502 ? 12.443 2.079 109.234 1.00 14.07 502 TRP A N 1
ATOM 3314 C CA . TRP A 1 502 ? 13.302 3.262 109.226 1.00 14.66 502 TRP A CA 1
ATOM 3315 C C . TRP A 1 502 ? 13.764 3.599 107.815 1.00 14.15 502 TRP A C 1
ATOM 3316 O O . TRP A 1 502 ? 13.812 4.773 107.435 1.00 12.65 502 TRP A O 1
ATOM 3327 N N . TRP A 1 503 ? 14.104 2.580 107.022 1.00 12.80 503 TRP A N 1
ATOM 3328 C CA . TRP A 1 503 ? 14.582 2.809 105.663 1.00 12.72 503 TRP A CA 1
ATOM 3329 C C . TRP A 1 503 ? 13.439 3.193 104.734 1.00 13.85 503 TRP A C 1
ATOM 3330 O O . TRP A 1 503 ? 13.535 4.176 103.992 1.00 13.79 503 TRP A O 1
ATOM 3341 N N . SER A 1 504 ? 12.358 2.411 104.750 1.00 12.95 504 SER A N 1
ATOM 3342 C CA . SER A 1 504 ? 11.239 2.663 103.850 1.00 13.21 504 SER A CA 1
ATOM 3343 C C . SER A 1 504 ? 10.685 4.071 104.034 1.00 15.00 504 SER A C 1
ATOM 3344 O O . SER A 1 504 ? 10.502 4.810 103.060 1.00 13.07 504 SER A O 1
ATOM 3347 N N . GLU A 1 505 ? 10.399 4.457 105.279 1.00 13.90 505 GLU A N 1
ATOM 3348 C CA . GLU A 1 505 ? 9.840 5.784 105.496 1.00 12.08 505 GLU A CA 1
ATOM 3349 C C . GLU A 1 505 ? 10.912 6.858 105.415 1.00 13.4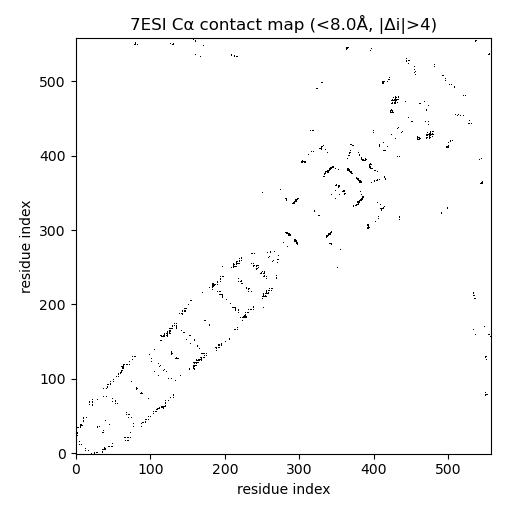3 505 GLU A C 1
ATOM 3350 O O . GLU A 1 505 ? 10.636 7.978 104.966 1.00 12.47 505 GLU A O 1
ATOM 3356 N N . GLY A 1 506 ? 12.137 6.533 105.812 1.00 13.58 506 GLY A N 1
ATOM 3357 C CA . GLY A 1 506 ? 13.204 7.519 105.741 1.00 12.80 506 GLY A CA 1
ATOM 3358 C C . GLY A 1 506 ? 13.564 7.883 104.313 1.00 12.90 506 GLY A C 1
ATOM 3359 O O . GLY A 1 506 ? 13.818 9.051 104.005 1.00 13.05 506 GLY A O 1
ATOM 3360 N N . ILE A 1 507 ? 13.595 6.891 103.417 1.00 12.32 507 ILE A N 1
ATOM 3361 C CA . ILE A 1 507 ? 13.934 7.202 102.031 1.00 12.59 507 ILE A CA 1
ATOM 3362 C C . ILE A 1 507 ? 12.770 7.899 101.337 1.00 12.87 507 ILE A C 1
ATOM 3363 O O . ILE A 1 507 ? 12.983 8.761 100.478 1.00 12.65 507 ILE A O 1
ATOM 3368 N N . ALA A 1 508 ? 11.529 7.569 101.708 1.00 10.99 508 ALA A N 1
ATOM 3369 C CA . ALA A 1 508 ? 10.383 8.282 101.149 1.00 12.16 508 ALA A CA 1
ATOM 3370 C C . ALA A 1 508 ? 10.426 9.757 101.535 1.00 13.23 508 ALA A C 1
ATOM 3371 O O . ALA A 1 508 ? 10.172 10.632 100.701 1.00 13.01 508 ALA A O 1
ATOM 3373 N N . GLU A 1 509 ? 10.795 10.050 102.785 1.00 11.91 509 GLU A N 1
ATOM 3374 C CA . GLU A 1 509 ? 10.946 11.435 103.208 1.00 13.17 509 GLU A CA 1
ATOM 3375 C C . GLU A 1 509 ? 12.160 12.097 102.564 1.00 12.22 509 GLU A C 1
ATOM 3376 O O . GLU A 1 509 ? 12.079 13.253 102.138 1.00 13.95 509 GLU A O 1
ATOM 3382 N N . TYR A 1 510 ? 13.302 11.403 102.520 1.00 12.48 510 TYR A N 1
ATOM 3383 C CA . TYR A 1 510 ? 14.526 12.037 102.031 1.00 12.83 510 TYR A CA 1
ATOM 3384 C C . TYR A 1 510 ? 14.443 12.348 100.537 1.00 15.23 510 TYR A C 1
ATOM 3385 O O . TYR A 1 510 ? 14.828 13.439 100.098 1.00 13.56 510 TYR A O 1
ATOM 3394 N N . VAL A 1 511 ? 13.948 11.406 99.734 1.00 13.24 511 VAL A N 1
ATOM 3395 C CA . VAL A 1 511 ? 13.820 11.663 98.301 1.00 12.14 511 VAL A CA 1
ATOM 3396 C C . VAL A 1 511 ? 12.778 12.749 98.031 1.00 13.79 511 VAL A C 1
ATOM 3397 O O . VAL A 1 511 ? 12.972 13.614 97.167 1.00 17.82 511 VAL A O 1
ATOM 3401 N N . SER A 1 512 ? 11.664 12.740 98.767 1.00 12.96 512 SER A N 1
ATOM 3402 C CA . SER A 1 512 ? 10.593 13.678 98.447 1.00 15.15 512 SER A CA 1
ATOM 3403 C C . SER A 1 512 ? 10.865 15.079 98.985 1.00 17.09 512 SER A C 1
ATOM 3404 O O . SER A 1 512 ? 10.477 16.065 98.347 1.00 17.16 512 SER A O 1
ATOM 3407 N N . LYS A 1 513 ? 11.538 15.194 100.134 1.00 12.93 513 LYS A N 1
ATOM 3408 C CA . LYS A 1 513 ? 11.760 16.488 100.761 1.00 16.47 513 LYS A CA 1
ATOM 3409 C C . LYS A 1 513 ? 13.175 17.015 100.569 1.00 14.84 513 LYS A C 1
ATOM 3410 O O . LYS A 1 513 ? 13.405 18.212 100.780 1.00 16.01 513 LYS A O 1
ATOM 3416 N N . GLU A 1 514 ? 14.108 16.155 100.151 1.00 15.35 514 GLU A N 1
ATOM 3417 C CA . GLU A 1 514 ? 15.524 16.489 100.045 1.00 13.64 514 GLU A CA 1
ATOM 3418 C C . GLU A 1 514 ? 15.997 17.128 101.350 1.00 18.51 514 GLU A C 1
ATOM 3419 O O . GLU A 1 514 ? 15.849 16.517 102.417 1.00 16.88 514 GLU A O 1
ATOM 3425 N N . ASN A 1 515 ? 16.558 18.336 101.296 1.00 18.58 515 ASN A N 1
ATOM 3426 C CA . ASN A 1 515 ? 17.115 18.970 102.487 1.00 18.69 515 ASN A CA 1
ATOM 3427 C C . ASN A 1 515 ? 16.155 19.945 103.153 1.00 19.61 515 ASN A C 1
ATOM 3428 O O . ASN A 1 515 ? 16.569 20.686 104.056 1.00 23.16 515 ASN A O 1
ATOM 3433 N N . ASP A 1 516 ? 14.885 19.948 102.753 1.00 17.61 516 ASP A N 1
ATOM 3434 C CA . ASP A 1 516 ? 13.886 20.873 103.290 1.00 18.37 516 ASP A CA 1
ATOM 3435 C C . ASP A 1 516 ? 12.999 20.105 104.263 1.00 21.05 516 ASP A C 1
ATOM 3436 O O . ASP A 1 516 ? 11.969 19.535 103.887 1.00 19.57 516 ASP A O 1
ATOM 3441 N N . ASN A 1 517 ? 13.396 20.108 105.544 1.00 18.87 517 ASN A N 1
ATOM 3442 C CA . ASN A 1 517 ? 12.664 19.316 106.529 1.00 16.18 517 ASN A CA 1
ATOM 3443 C C . ASN A 1 517 ? 12.858 19.968 107.905 1.00 18.70 517 ASN A C 1
ATOM 3444 O O . ASN A 1 517 ? 13.662 19.537 108.735 1.00 17.63 517 ASN A O 1
ATOM 3449 N N . GLN A 1 518 ? 12.078 21.024 108.156 1.00 17.70 518 GLN A N 1
ATOM 3450 C CA . GLN A 1 518 ? 12.215 21.752 109.414 1.00 19.50 518 GLN A CA 1
ATOM 3451 C C . GLN A 1 518 ? 11.804 20.904 110.608 1.00 21.08 518 GLN A C 1
ATOM 3452 O O . GLN A 1 518 ? 12.376 21.051 111.699 1.00 20.26 518 GLN A O 1
ATOM 3458 N N . ALA A 1 519 ? 10.807 20.034 110.436 1.00 17.35 519 ALA A N 1
ATOM 3459 C CA . ALA A 1 519 ? 10.392 19.182 111.544 1.00 20.85 519 ALA A CA 1
ATOM 3460 C C . ALA A 1 519 ? 11.515 18.253 111.976 1.00 18.72 519 ALA A C 1
ATOM 3461 O O . ALA A 1 519 ? 11.628 17.930 113.167 1.00 18.26 519 ALA A O 1
ATOM 3463 N N . ALA A 1 520 ? 12.357 17.818 111.029 1.00 16.93 520 ALA A N 1
ATOM 3464 C CA . ALA A 1 520 ? 13.484 16.960 111.385 1.00 17.40 520 ALA A CA 1
ATOM 3465 C C . ALA A 1 520 ? 14.536 17.728 112.174 1.00 18.59 520 ALA A C 1
ATOM 3466 O O . ALA A 1 520 ? 15.118 17.191 113.123 1.00 19.22 520 ALA A O 1
ATOM 3468 N N . ILE A 1 521 ? 14.818 18.973 111.782 1.00 17.05 521 ILE A N 1
ATOM 3469 C CA . ILE A 1 521 ? 15.715 19.800 112.592 1.00 17.91 521 ILE A CA 1
ATOM 3470 C C . ILE A 1 521 ? 15.128 19.995 113.980 1.00 18.73 521 ILE A C 1
ATOM 3471 O O . ILE A 1 521 ? 15.831 19.889 114.999 1.00 16.54 521 ILE A O 1
ATOM 3476 N N . ASP A 1 522 ? 13.822 20.263 114.043 1.00 18.59 522 ASP A N 1
ATOM 3477 C CA . ASP A 1 522 ? 13.185 20.570 115.316 1.00 19.98 522 ASP A CA 1
ATOM 3478 C C . ASP A 1 522 ? 13.251 19.396 116.282 1.00 20.56 522 ASP A C 1
ATOM 3479 O O . ASP A 1 522 ? 13.374 19.600 117.495 1.00 19.40 522 ASP A O 1
ATOM 3484 N N . THR A 1 523 ? 13.168 18.160 115.786 1.00 17.53 523 THR A N 1
ATOM 3485 C CA . THR A 1 523 ? 13.186 17.059 116.740 1.00 16.98 523 THR A CA 1
ATOM 3486 C C . THR A 1 523 ? 14.576 16.812 117.320 1.00 17.97 523 THR A C 1
ATOM 3487 O O . THR A 1 523 ? 14.686 16.205 118.393 1.00 18.58 523 THR A O 1
ATOM 3491 N N . ILE A 1 524 ? 15.632 17.267 116.646 1.00 17.35 524 ILE A N 1
ATOM 3492 C CA . ILE A 1 524 ? 16.947 17.286 117.281 1.00 16.25 524 ILE A CA 1
ATOM 3493 C C . ILE A 1 524 ? 16.980 18.356 118.363 1.00 20.51 524 ILE A C 1
ATOM 3494 O O . ILE A 1 524 ? 17.408 18.105 119.494 1.00 24.57 524 ILE A O 1
ATOM 3499 N N . LYS A 1 525 ? 16.499 19.558 118.026 1.00 23.26 525 LYS A N 1
ATOM 3500 C CA . LYS A 1 525 ? 16.564 20.706 118.928 1.00 23.47 525 LYS A CA 1
ATOM 3501 C C . LYS A 1 525 ? 15.836 20.451 120.239 1.00 24.15 525 LYS A C 1
ATOM 3502 O O . LYS A 1 525 ? 16.206 21.024 121.271 1.00 24.41 525 LYS A O 1
ATOM 3508 N N . ASP A 1 526 ? 14.788 19.630 120.232 1.00 22.92 526 ASP A N 1
ATOM 3509 C CA . ASP A 1 526 ? 14.062 19.511 121.487 1.00 26.43 526 ASP A CA 1
ATOM 3510 C C . ASP A 1 526 ? 14.814 18.659 122.507 1.00 27.09 526 ASP A C 1
ATOM 3511 O O . ASP A 1 526 ? 14.307 18.447 123.610 1.00 33.99 526 ASP A O 1
ATOM 3516 N N . GLY A 1 527 ? 16.022 18.194 122.170 1.00 29.92 527 GLY A N 1
ATOM 3517 C CA . GLY A 1 527 ? 16.879 17.500 123.102 1.00 27.70 527 GLY A CA 1
ATOM 3518 C C . GLY A 1 527 ? 16.565 16.037 123.318 1.00 30.98 527 GLY A C 1
ATOM 3519 O O . GLY A 1 527 ? 17.395 15.329 123.911 1.00 24.26 527 GLY A O 1
ATOM 3520 N N . SER A 1 528 ? 15.399 15.562 122.871 1.00 25.35 528 SER A N 1
ATOM 3521 C CA . SER A 1 528 ? 15.021 14.156 122.955 1.00 23.99 528 SER A CA 1
ATOM 3522 C C . SER A 1 528 ? 15.340 13.489 121.623 1.00 23.79 528 SER A C 1
ATOM 3523 O O . SER A 1 528 ? 14.816 13.900 120.585 1.00 20.87 528 SER A O 1
ATOM 3526 N N . THR A 1 529 ? 16.201 12.473 121.644 1.00 22.91 529 THR A N 1
ATOM 3527 C CA . THR A 1 529 ? 16.727 11.923 120.401 1.00 19.32 529 THR A CA 1
ATOM 3528 C C . THR A 1 529 ? 16.677 10.402 120.426 1.00 20.37 529 THR A C 1
ATOM 3529 O O . THR A 1 529 ? 16.329 9.779 121.432 1.00 22.87 529 THR A O 1
ATOM 3533 N N . PHE A 1 530 ? 17.022 9.814 119.281 1.00 16.45 530 PHE A N 1
ATOM 3534 C CA . PHE A 1 530 ? 17.162 8.374 119.115 1.00 16.83 530 PHE A CA 1
ATOM 3535 C C . PHE A 1 530 ? 18.548 8.058 118.565 1.00 17.66 530 PHE A C 1
ATOM 3536 O O . PHE A 1 530 ? 19.048 8.767 117.687 1.00 17.49 530 PHE A O 1
ATOM 3544 N N . THR A 1 531 ? 19.158 6.989 119.068 1.00 17.11 531 THR A N 1
ATOM 3545 C CA . THR A 1 531 ? 20.385 6.480 118.476 1.00 14.32 531 THR A CA 1
ATOM 3546 C C . THR A 1 531 ? 20.085 5.747 117.170 1.00 15.74 531 THR A C 1
ATOM 3547 O O . THR A 1 531 ? 18.945 5.359 116.892 1.00 15.15 531 THR A O 1
ATOM 3551 N N . LEU A 1 532 ? 21.140 5.531 116.374 1.00 15.11 532 LEU A N 1
ATOM 3552 C CA . LEU A 1 532 ? 20.976 4.721 115.170 1.00 13.75 532 LEU A CA 1
ATOM 3553 C C . LEU A 1 532 ? 20.410 3.353 115.516 1.00 16.41 532 LEU A C 1
ATOM 3554 O O . LEU A 1 532 ? 19.503 2.866 114.835 1.00 15.75 532 LEU A O 1
ATOM 3559 N N . SER A 1 533 ? 20.917 2.732 116.592 1.00 16.02 533 SER A N 1
ATOM 3560 C CA . SER A 1 533 ? 20.402 1.433 117.024 1.00 17.87 533 SER A CA 1
ATOM 3561 C C . SER A 1 533 ? 18.891 1.476 117.212 1.00 17.38 533 SER A C 1
ATOM 3562 O O . SER A 1 533 ? 18.168 0.587 116.750 1.00 15.77 533 SER A O 1
ATOM 3565 N N . GLU A 1 534 ? 18.401 2.503 117.914 1.00 16.77 534 GLU A N 1
ATOM 3566 C CA . GLU A 1 534 ? 16.964 2.622 118.148 1.00 19.80 534 GLU A CA 1
ATOM 3567 C C . GLU A 1 534 ? 16.215 2.865 116.848 1.00 16.13 534 GLU A C 1
ATOM 3568 O O . GLU A 1 534 ? 15.150 2.283 116.615 1.00 16.96 534 GLU A O 1
ATOM 3574 N N . ILE A 1 535 ? 16.756 3.722 115.988 1.00 15.84 535 ILE A N 1
ATOM 3575 C CA . ILE A 1 535 ? 16.062 4.032 114.744 1.00 14.35 535 ILE A CA 1
ATOM 3576 C C . ILE A 1 535 ? 15.875 2.775 113.916 1.00 16.53 535 ILE A C 1
ATOM 3577 O O . ILE A 1 535 ? 14.793 2.530 113.363 1.00 15.36 535 ILE A O 1
ATOM 3582 N N . PHE A 1 536 ? 16.918 1.950 113.826 1.00 15.17 536 PHE A N 1
ATOM 3583 C CA . PHE A 1 536 ? 16.819 0.746 113.003 1.00 14.83 536 PHE A CA 1
ATOM 3584 C C . PHE A 1 536 ? 15.780 -0.235 113.536 1.00 16.50 536 PHE A C 1
ATOM 3585 O O . PHE A 1 536 ? 15.265 -1.051 112.766 1.00 14.41 536 PHE A O 1
ATOM 3593 N N . GLU A 1 537 ? 15.464 -0.187 114.828 1.00 15.87 537 GLU A N 1
ATOM 3594 C CA . GLU A 1 537 ? 14.459 -1.069 115.408 1.00 16.15 537 GLU A CA 1
ATOM 3595 C C . GLU A 1 537 ? 13.046 -0.511 115.295 1.00 19.07 537 GLU A C 1
ATOM 3596 O O . GLU A 1 537 ? 12.103 -1.149 115.778 1.00 19.92 537 GLU A O 1
ATOM 3602 N N . THR A 1 538 ? 12.875 0.653 114.669 1.00 17.46 538 THR A N 1
ATOM 3603 C CA . THR A 1 538 ? 11.561 1.284 114.615 1.00 17.24 538 THR A CA 1
ATOM 3604 C C . THR A 1 538 ? 10.545 0.379 113.930 1.00 20.03 538 THR A C 1
ATOM 3605 O O . THR A 1 538 ? 10.840 -0.277 112.925 1.00 19.22 538 THR A O 1
ATOM 3609 N N . SER A 1 539 ? 9.339 0.342 114.487 1.00 19.02 539 SER A N 1
ATOM 3610 C CA . SER A 1 539 ? 8.233 -0.374 113.885 1.00 21.79 539 SER A CA 1
ATOM 3611 C C . SER A 1 539 ? 7.028 0.553 113.829 1.00 22.39 539 SER A C 1
ATOM 3612 O O . SER A 1 539 ? 7.046 1.661 114.368 1.00 24.13 539 SER A O 1
ATOM 3615 N N . TYR A 1 540 ? 5.973 0.099 113.154 1.00 21.93 540 TYR A N 1
ATOM 3616 C CA . TYR A 1 540 ? 4.756 0.901 113.105 1.00 25.69 540 TYR A CA 1
ATOM 3617 C C . TYR A 1 540 ? 3.946 0.811 114.391 1.00 29.34 540 TYR A C 1
ATOM 3618 O O . TYR A 1 540 ? 3.050 1.639 114.597 1.00 29.46 540 TYR A O 1
ATOM 3627 N N . ASP A 1 541 ? 4.245 -0.155 115.259 1.00 29.73 541 ASP A N 1
ATOM 3628 C CA . ASP A 1 541 ? 3.476 -0.327 116.485 1.00 37.02 541 ASP A CA 1
ATOM 3629 C C . ASP A 1 541 ? 3.586 0.909 117.367 1.00 34.01 541 ASP A C 1
ATOM 3630 O O . ASP A 1 541 ? 4.683 1.428 117.602 1.00 33.99 541 ASP A O 1
ATOM 3635 N N . GLY A 1 542 ? 2.440 1.386 117.848 1.00 36.39 542 GLY A N 1
ATOM 3636 C CA . GLY A 1 542 ? 2.391 2.619 118.604 1.00 38.55 542 GLY A CA 1
ATOM 3637 C C . GLY A 1 542 ? 2.459 3.874 117.765 1.00 38.37 542 GLY A C 1
ATOM 3638 O O . GLY A 1 542 ? 2.329 4.974 118.317 1.00 39.14 542 GLY A O 1
ATOM 3639 N N . PHE A 1 543 ? 2.640 3.729 116.450 1.00 32.06 543 PHE A N 1
ATOM 3640 C CA . PHE A 1 543 ? 2.787 4.796 115.467 1.00 31.84 543 PHE A CA 1
ATOM 3641 C C . PHE A 1 543 ? 3.394 6.069 116.037 1.00 30.52 543 PHE A C 1
ATOM 3642 O O . PHE A 1 543 ? 2.741 7.117 116.096 1.00 32.13 543 PHE A O 1
ATOM 3650 N N . ASP A 1 544 ? 4.649 5.971 116.458 1.00 24.88 544 ASP A N 1
ATOM 3651 C CA . ASP A 1 544 ? 5.463 7.124 116.823 1.00 21.68 544 ASP A CA 1
ATOM 3652 C C . ASP A 1 544 ? 5.886 7.818 115.530 1.00 21.11 544 ASP A C 1
ATOM 3653 O O . ASP A 1 544 ? 6.921 7.503 114.939 1.00 20.21 544 ASP A O 1
ATOM 3658 N N . VAL A 1 545 ? 5.085 8.794 115.092 1.00 19.45 545 VAL A N 1
ATOM 3659 C CA . VAL A 1 545 ? 5.342 9.431 113.802 1.00 19.87 545 VAL A CA 1
ATOM 3660 C C . VAL A 1 545 ? 6.644 10.224 113.838 1.00 23.94 545 VAL A C 1
ATOM 3661 O O . VAL A 1 545 ? 7.354 10.306 112.830 1.00 18.89 545 VAL A O 1
ATOM 3665 N N . ASP A 1 546 ? 6.996 10.800 114.991 1.00 17.52 546 ASP A N 1
ATOM 3666 C CA . ASP A 1 546 ? 8.281 11.480 115.123 1.00 16.93 546 ASP A CA 1
ATOM 3667 C C . ASP A 1 546 ? 9.428 10.516 114.841 1.00 17.05 546 ASP A C 1
ATOM 3668 O O . ASP A 1 546 ? 10.334 10.811 114.054 1.00 17.59 546 ASP A O 1
ATOM 3673 N N . ARG A 1 547 ? 9.388 9.343 115.469 1.00 17.18 547 ARG A N 1
ATOM 3674 C CA . ARG A 1 547 ? 10.439 8.350 115.284 1.00 17.37 547 ARG A CA 1
ATOM 3675 C C . ARG A 1 547 ? 10.443 7.809 113.859 1.00 17.53 547 ARG A C 1
ATOM 3676 O O . ARG A 1 547 ? 11.501 7.695 113.223 1.00 16.69 547 ARG A O 1
ATOM 3684 N N . ILE A 1 548 ? 9.262 7.484 113.339 1.00 15.73 548 ILE A N 1
ATOM 3685 C CA . ILE A 1 548 ? 9.170 6.820 112.039 1.00 15.97 548 ILE A CA 1
ATOM 3686 C C . ILE A 1 548 ? 9.613 7.757 110.923 1.00 14.94 548 ILE A C 1
ATOM 3687 O O . ILE A 1 548 ? 10.487 7.418 110.119 1.00 16.02 548 ILE A O 1
ATOM 3692 N N . TYR A 1 549 ? 9.008 8.942 110.848 1.00 15.39 549 TYR A N 1
ATOM 3693 C CA . TYR A 1 549 ? 9.223 9.837 109.715 1.00 16.79 549 TYR A CA 1
ATOM 3694 C C . TYR A 1 549 ? 10.414 10.771 109.904 1.00 15.33 549 TYR A C 1
ATOM 3695 O O . TYR A 1 549 ? 11.220 10.946 108.987 1.00 12.56 549 TYR A O 1
ATOM 3704 N N . ARG A 1 550 ? 10.532 11.410 111.070 1.00 14.54 550 ARG A N 1
ATOM 3705 C CA . ARG A 1 550 ? 11.589 12.398 111.216 1.00 13.63 550 ARG A CA 1
ATOM 3706 C C . ARG A 1 550 ? 12.932 11.738 111.513 1.00 15.65 550 ARG A C 1
ATOM 3707 O O . ARG A 1 550 ? 13.953 12.095 110.917 1.00 14.18 550 ARG A O 1
ATOM 3715 N N . TRP A 1 551 ? 12.964 10.776 112.434 1.00 13.63 551 TRP A N 1
ATOM 3716 C CA . TRP A 1 551 ? 14.244 10.134 112.708 1.00 15.41 551 TRP A CA 1
ATOM 3717 C C . TRP A 1 551 ? 14.631 9.147 111.611 1.00 15.25 551 TRP A C 1
ATOM 3718 O O . TRP A 1 551 ? 15.826 8.975 111.333 1.00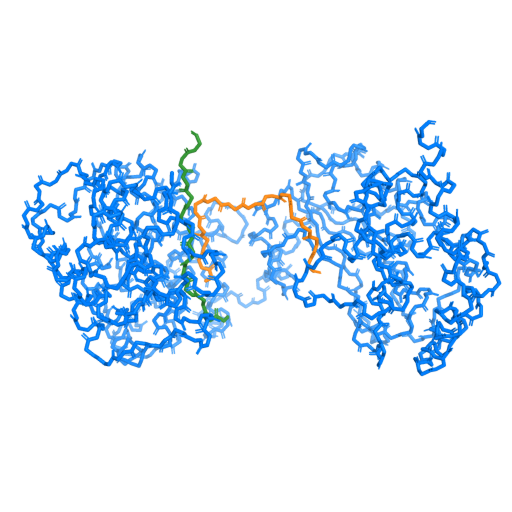 15.01 551 TRP A O 1
ATOM 3729 N N . GLY A 1 552 ? 13.652 8.538 110.942 1.00 13.72 552 GLY A N 1
ATOM 3730 C CA . GLY A 1 552 ? 13.974 7.749 109.761 1.00 14.12 552 GLY A CA 1
ATOM 3731 C C . GLY A 1 552 ? 14.639 8.591 108.690 1.00 15.11 552 GLY A C 1
ATOM 3732 O O . GLY A 1 552 ? 15.642 8.187 108.093 1.00 14.19 552 GLY A O 1
ATOM 3733 N N . TYR A 1 553 ? 14.084 9.779 108.433 1.00 11.49 553 TYR A N 1
ATOM 3734 C CA . TYR A 1 553 ? 14.709 10.732 107.518 1.00 12.58 553 TYR A CA 1
ATOM 3735 C C . TYR A 1 553 ? 16.126 11.084 107.952 1.00 13.25 553 TYR A C 1
ATOM 3736 O O . TYR A 1 553 ? 17.037 11.158 107.122 1.00 12.42 553 TYR A O 1
ATOM 3745 N N . LEU A 1 554 ? 16.327 11.357 109.244 1.00 12.51 554 LEU A N 1
ATOM 3746 C CA . LEU A 1 554 ? 17.649 11.804 109.678 1.00 13.73 554 LEU A CA 1
ATOM 3747 C C . LEU A 1 554 ? 18.696 10.712 109.489 1.00 13.19 554 LEU A C 1
ATOM 3748 O O . LEU A 1 554 ? 19.805 10.989 109.018 1.00 14.54 554 LEU A O 1
ATOM 3753 N N . ALA A 1 555 ? 18.367 9.464 109.837 1.00 12.28 555 ALA A N 1
ATOM 3754 C CA . ALA A 1 555 ? 19.329 8.378 109.662 1.00 14.92 555 ALA A CA 1
ATOM 3755 C C . ALA A 1 555 ? 19.642 8.158 108.189 1.00 15.65 555 ALA A C 1
ATOM 3756 O O . ALA A 1 555 ? 20.809 7.970 107.810 1.00 15.24 555 ALA A O 1
ATOM 3758 N N . VAL A 1 556 ? 18.614 8.205 107.339 1.00 10.56 556 VAL A N 1
ATOM 3759 C CA . VAL A 1 556 ? 18.825 8.031 105.902 1.00 13.11 556 VAL A CA 1
ATOM 3760 C C . VAL A 1 556 ? 19.692 9.150 105.343 1.00 14.05 556 VAL A C 1
ATOM 3761 O O . VAL A 1 556 ? 20.695 8.894 104.660 1.00 13.25 556 VAL A O 1
ATOM 3765 N N . ARG A 1 557 ? 19.310 10.408 105.610 1.00 12.54 557 ARG A N 1
ATOM 3766 C CA . ARG A 1 557 ? 20.089 11.543 105.115 1.00 13.76 557 ARG A CA 1
ATOM 3767 C C . ARG A 1 557 ? 21.528 11.485 105.608 1.00 15.36 557 ARG A C 1
ATOM 3768 O O . ARG A 1 557 ? 22.464 11.734 104.837 1.00 14.30 557 ARG A O 1
ATOM 3776 N N . PHE A 1 558 ? 21.723 11.148 106.889 1.00 13.12 558 PHE A N 1
ATOM 3777 C CA . PHE A 1 558 ? 23.073 11.005 107.428 1.00 13.51 558 PHE A CA 1
ATOM 3778 C C . PHE A 1 558 ? 23.874 9.976 106.638 1.00 15.67 558 PHE A C 1
ATOM 3779 O O . PHE A 1 558 ? 25.019 10.232 106.239 1.00 14.43 558 PHE A O 1
ATOM 3787 N N . MET A 1 559 ? 23.287 8.798 106.405 1.00 15.54 559 MET A N 1
ATOM 3788 C CA . MET A 1 559 ? 24.018 7.746 105.704 1.00 12.62 559 MET A CA 1
ATOM 3789 C C . MET A 1 559 ? 24.349 8.154 104.269 1.00 14.95 559 MET A C 1
ATOM 3790 O O . MET A 1 559 ? 25.451 7.875 103.780 1.00 14.48 559 MET A O 1
ATOM 3795 N N . PHE A 1 560 ? 23.425 8.836 103.582 1.00 13.40 560 PHE A N 1
ATOM 3796 C CA . PHE A 1 560 ? 23.706 9.265 102.208 1.00 14.88 560 PHE A CA 1
ATOM 3797 C C . PHE A 1 560 ? 24.801 10.329 102.164 1.00 16.88 560 PHE A C 1
ATOM 3798 O O . PHE A 1 560 ? 25.623 10.345 101.239 1.00 16.45 560 PHE A O 1
ATOM 3806 N N . GLU A 1 561 ? 24.819 11.240 103.140 1.00 15.73 561 GLU A N 1
ATOM 3807 C CA . GLU A 1 561 ? 25.798 12.327 103.123 1.00 17.00 561 GLU A CA 1
ATOM 3808 C C . GLU A 1 561 ? 27.175 11.880 103.594 1.00 19.44 561 GLU A C 1
ATOM 3809 O O . GLU A 1 561 ? 28.189 12.368 103.080 1.00 18.96 561 GLU A O 1
ATOM 3815 N N . ARG A 1 562 ? 27.234 10.955 104.553 1.00 15.39 562 ARG A N 1
ATOM 3816 C CA . ARG A 1 562 ? 28.487 10.606 105.208 1.00 16.92 562 ARG A CA 1
ATOM 3817 C C . ARG A 1 562 ? 28.996 9.214 104.875 1.00 16.96 562 ARG A C 1
ATOM 3818 O O . ARG A 1 562 ? 30.183 8.946 105.101 1.00 16.25 562 ARG A O 1
ATOM 3826 N N . HIS A 1 563 ? 28.150 8.328 104.354 1.00 16.40 563 HIS A N 1
ATOM 3827 C CA . HIS A 1 563 ? 28.532 6.927 104.190 1.00 14.79 563 HIS A CA 1
ATOM 3828 C C . HIS A 1 563 ? 27.808 6.305 103.001 1.00 14.47 563 HIS A C 1
ATOM 3829 O O . HIS A 1 563 ? 27.225 5.226 103.10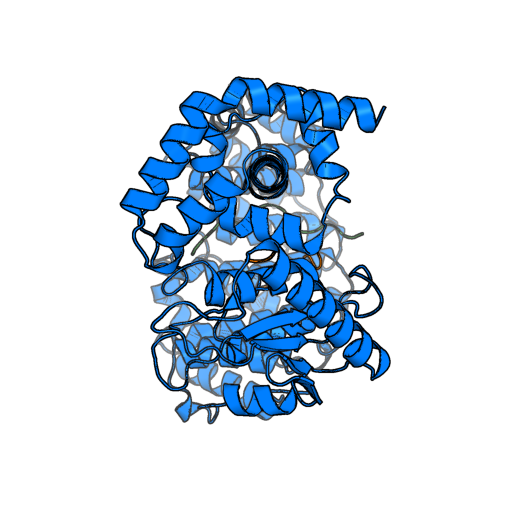5 1.00 13.61 563 HIS A O 1
ATOM 3836 N N . LYS A 1 564 ? 27.864 6.977 101.845 1.00 15.24 564 LYS A N 1
ATOM 3837 C CA . LYS A 1 564 ? 27.109 6.513 100.686 1.00 15.15 564 LYS A CA 1
ATOM 3838 C C . LYS A 1 564 ? 27.573 5.136 100.245 1.00 14.74 564 LYS A C 1
ATOM 3839 O O . LYS A 1 564 ? 26.764 4.314 99.806 1.00 14.69 564 LYS A O 1
ATOM 3845 N N . ASP A 1 565 ? 28.879 4.861 100.357 1.00 16.08 565 ASP A N 1
ATOM 3846 C CA . ASP A 1 565 ? 29.375 3.541 99.980 1.00 16.51 565 ASP A CA 1
ATOM 3847 C C . ASP A 1 565 ? 28.699 2.452 100.799 1.00 17.06 565 ASP A C 1
ATOM 3848 O O . ASP A 1 565 ? 28.392 1.374 100.276 1.00 15.20 565 ASP A O 1
ATOM 3853 N N . ASP A 1 566 ? 28.464 2.720 102.091 1.00 14.68 566 ASP A N 1
ATOM 3854 C CA . ASP A 1 566 ? 27.749 1.778 102.942 1.00 16.97 566 ASP A CA 1
ATOM 3855 C C . ASP A 1 566 ? 26.317 1.566 102.461 1.00 14.45 566 ASP A C 1
ATOM 3856 O O . ASP A 1 566 ? 25.806 0.442 102.502 1.00 14.14 566 ASP A O 1
ATOM 3861 N N . VAL A 1 567 ? 25.635 2.644 102.066 1.00 14.15 567 VAL A N 1
ATOM 3862 C CA . VAL A 1 567 ? 24.267 2.506 101.562 1.00 12.17 567 VAL A CA 1
ATOM 3863 C C . VAL A 1 567 ? 24.244 1.578 100.348 1.00 14.38 567 VAL A C 1
ATOM 3864 O O . VAL A 1 567 ? 23.401 0.678 100.246 1.00 15.53 567 VAL A O 1
ATOM 3868 N N . ASN A 1 568 ? 25.179 1.782 99.413 1.00 13.99 568 ASN A N 1
ATOM 3869 C CA . ASN A 1 568 ? 25.256 0.901 98.250 1.00 17.13 568 ASN A CA 1
ATOM 3870 C C . ASN A 1 568 ? 25.519 -0.543 98.668 1.00 15.72 568 ASN A C 1
ATOM 3871 O O . ASN A 1 568 ? 24.937 -1.474 98.105 1.00 17.77 568 ASN A O 1
ATOM 3876 N N . GLN A 1 569 ? 26.383 -0.743 99.665 1.00 16.24 569 GLN A N 1
ATOM 3877 C CA . GLN A 1 569 ? 26.630 -2.084 100.187 1.00 16.40 569 GLN A CA 1
ATOM 3878 C C . GLN A 1 569 ? 25.347 -2.710 100.732 1.00 18.22 569 GLN A C 1
ATOM 3879 O O . GLN A 1 569 ? 25.037 -3.878 100.451 1.00 17.51 569 GLN A O 1
ATOM 3885 N N . MET A 1 570 ? 24.577 -1.937 101.503 1.00 14.96 570 MET A N 1
ATOM 3886 C CA . MET A 1 570 ? 23.291 -2.420 102.004 1.00 15.27 570 MET A CA 1
ATOM 3887 C C . MET A 1 570 ? 22.343 -2.786 100.867 1.00 15.33 570 MET A C 1
ATOM 3888 O O . MET A 1 570 ? 21.623 -3.786 100.950 1.00 14.73 570 MET A O 1
ATOM 3893 N N . LEU A 1 571 ? 22.306 -1.973 99.812 1.00 14.93 571 LEU A N 1
ATOM 3894 C CA . LEU A 1 571 ? 21.323 -2.178 98.756 1.00 13.39 571 LEU A CA 1
ATOM 3895 C C . LEU A 1 571 ? 21.585 -3.459 97.980 1.00 16.68 571 LEU A C 1
ATOM 3896 O O . LEU A 1 571 ? 20.643 -4.052 97.448 1.00 13.69 571 LEU A O 1
ATOM 3901 N N . ILE A 1 572 ? 22.843 -3.906 97.904 1.00 16.81 572 ILE A N 1
ATOM 3902 C CA . ILE A 1 572 ? 23.117 -5.213 97.300 1.00 16.94 572 ILE A CA 1
ATOM 3903 C C . ILE A 1 572 ? 22.285 -6.286 97.987 1.00 17.92 572 ILE A C 1
ATOM 3904 O O . ILE A 1 572 ? 21.699 -7.160 97.334 1.00 21.16 572 ILE A O 1
ATOM 3909 N N . GLU A 1 573 ? 22.189 -6.209 99.317 1.00 16.61 573 GLU A N 1
ATOM 3910 C CA . GLU A 1 573 ? 21.485 -7.219 100.097 1.00 16.58 573 GLU A CA 1
ATOM 3911 C C . GLU A 1 573 ? 19.971 -7.047 100.017 1.00 17.95 573 GLU A C 1
ATOM 3912 O O . GLU A 1 573 ? 19.249 -8.027 99.814 1.00 16.08 573 GLU A O 1
ATOM 3918 N N . THR A 1 574 ? 19.464 -5.813 100.168 1.00 16.91 574 THR A N 1
ATOM 3919 C CA . THR A 1 574 ? 18.011 -5.635 100.117 1.00 13.80 574 THR A CA 1
ATOM 3920 C C . THR A 1 574 ? 17.459 -5.915 98.726 1.00 15.56 574 THR A C 1
ATOM 3921 O O . THR A 1 574 ? 16.327 -6.401 98.595 1.00 19.57 574 THR A O 1
ATOM 3925 N N . ARG A 1 575 ? 18.225 -5.605 97.678 1.00 13.73 575 ARG A N 1
ATOM 3926 C CA . ARG A 1 575 ? 17.738 -5.822 96.326 1.00 14.02 575 ARG A CA 1
ATOM 3927 C C . ARG A 1 575 ? 17.557 -7.299 96.002 1.00 18.71 575 ARG A C 1
ATOM 3928 O O . ARG A 1 575 ? 16.754 -7.631 95.123 1.00 18.93 575 ARG A O 1
ATOM 3936 N N . GLN A 1 576 ? 18.264 -8.181 96.701 1.00 17.83 576 GLN A N 1
ATOM 3937 C CA . GLN A 1 576 ? 18.144 -9.627 96.531 1.00 21.93 576 GLN A CA 1
ATOM 3938 C C . GLN A 1 576 ? 17.304 -10.296 97.600 1.00 21.16 576 GLN A C 1
ATOM 3939 O O . GLN A 1 576 ? 17.141 -11.517 97.549 1.00 20.77 576 GLN A O 1
ATOM 3945 N N . GLY A 1 577 ? 16.849 -9.560 98.608 1.00 17.82 577 GLY A N 1
ATOM 3946 C CA . GLY A 1 577 ? 16.118 -10.182 99.691 1.00 18.20 577 GLY A CA 1
ATOM 3947 C C . GLY A 1 577 ? 16.973 -10.885 100.722 1.00 19.88 577 GLY A C 1
ATOM 3948 O O . GLY A 1 577 ? 16.476 -11.785 101.410 1.00 17.45 577 GLY A O 1
ATOM 3949 N N . ASN A 1 578 ? 18.254 -10.517 100.834 1.00 17.37 578 ASN A N 1
ATOM 3950 C CA . ASN A 1 578 ? 19.146 -11.060 101.859 1.00 18.65 578 ASN A CA 1
ATOM 3951 C C . ASN A 1 578 ? 18.965 -10.236 103.132 1.00 19.57 578 ASN A C 1
ATOM 3952 O O . ASN A 1 578 ? 19.799 -9.413 103.502 1.00 20.04 578 ASN A O 1
ATOM 3957 N N . TRP A 1 579 ? 17.847 -10.468 103.821 1.00 20.73 579 TRP A N 1
ATOM 3958 C CA . TRP A 1 579 ? 17.502 -9.577 104.926 1.00 19.82 579 TRP A CA 1
ATOM 3959 C C . TRP A 1 579 ? 18.437 -9.760 106.114 1.00 20.69 579 TRP A C 1
ATOM 3960 O O . TRP A 1 579 ? 18.745 -8.784 106.803 1.00 19.27 579 TRP A O 1
ATOM 3971 N N . ALA A 1 580 ? 18.908 -10.987 106.368 1.00 18.15 580 ALA A N 1
ATOM 3972 C CA . ALA A 1 580 ? 19.876 -11.176 107.443 1.00 20.18 580 ALA A CA 1
ATOM 3973 C C . ALA A 1 580 ? 21.161 -10.405 107.167 1.00 17.11 580 ALA A C 1
ATOM 3974 O O . ALA A 1 580 ? 21.728 -9.790 108.080 1.00 21.13 580 ALA A O 1
ATOM 3976 N N . ASN A 1 581 ? 21.641 -10.437 105.917 1.00 19.12 581 ASN A N 1
ATOM 3977 C CA . ASN A 1 581 ? 22.826 -9.662 105.553 1.00 18.99 581 ASN A CA 1
ATOM 3978 C C . ASN A 1 581 ? 22.566 -8.171 105.710 1.00 19.54 581 ASN A C 1
ATOM 3979 O O . ASN A 1 581 ? 23.436 -7.429 106.177 1.00 18.80 581 ASN A O 1
ATOM 3984 N N . TYR A 1 582 ? 21.383 -7.715 105.293 1.00 17.63 582 TYR A N 1
ATOM 3985 C CA . TYR A 1 582 ? 21.005 -6.320 105.500 1.00 17.25 582 TYR A CA 1
ATOM 3986 C C . TYR A 1 582 ? 21.097 -5.948 106.976 1.00 19.24 582 TYR A C 1
ATOM 3987 O O . TYR A 1 582 ? 21.670 -4.912 107.333 1.00 17.32 582 TYR A O 1
ATOM 3996 N N . LYS A 1 583 ? 20.555 -6.795 107.855 1.00 18.62 583 LYS A N 1
ATOM 3997 C CA . LYS A 1 583 ? 20.606 -6.503 109.286 1.00 21.61 583 LYS A CA 1
ATOM 3998 C C . LYS A 1 583 ? 22.047 -6.436 109.785 1.00 21.49 583 LYS A C 1
ATOM 3999 O O . LYS A 1 583 ? 22.422 -5.511 110.516 1.00 17.92 583 LYS A O 1
ATOM 4005 N N . ALA A 1 584 ? 22.872 -7.412 109.397 1.00 19.49 584 ALA A N 1
ATOM 4006 C CA . ALA A 1 584 ? 24.275 -7.408 109.811 1.00 18.57 584 ALA A CA 1
ATOM 4007 C C . ALA A 1 584 ? 24.995 -6.152 109.324 1.00 20.09 584 ALA A C 1
ATOM 4008 O O . ALA A 1 584 ? 25.837 -5.591 110.038 1.00 21.42 584 ALA A O 1
ATOM 4010 N N . THR A 1 585 ? 24.664 -5.691 108.115 1.00 18.52 585 THR A N 1
ATOM 4011 C CA . THR A 1 585 ? 25.277 -4.487 107.561 1.00 16.84 585 THR A CA 1
ATOM 4012 C C . THR A 1 585 ? 24.975 -3.265 108.419 1.00 17.52 585 THR A C 1
ATOM 4013 O O . THR A 1 585 ? 25.892 -2.545 108.839 1.00 17.26 585 THR A O 1
ATOM 4017 N N . ILE A 1 586 ? 23.690 -3.016 108.695 1.00 17.98 586 ILE A N 1
ATOM 4018 C CA . ILE A 1 586 ? 23.324 -1.828 109.456 1.00 15.23 586 ILE A CA 1
ATOM 4019 C C . ILE A 1 586 ? 23.645 -1.989 110.940 1.00 18.81 586 ILE A C 1
ATOM 4020 O O . ILE A 1 586 ? 23.812 -0.987 111.642 1.00 17.17 586 ILE A O 1
ATOM 4025 N N . ASN A 1 587 ? 23.773 -3.226 111.436 1.00 19.08 587 ASN A N 1
ATOM 4026 C CA . ASN A 1 587 ? 24.269 -3.417 112.800 1.00 19.84 587 ASN A CA 1
ATOM 4027 C C . ASN A 1 587 ? 25.657 -2.813 112.976 1.00 19.40 587 ASN A C 1
ATOM 4028 O O . ASN A 1 587 ? 25.967 -2.246 114.030 1.00 18.32 587 ASN A O 1
ATOM 4033 N N . GLN A 1 588 ? 26.519 -2.951 111.969 1.00 16.71 588 GLN A N 1
ATOM 4034 C CA . GLN A 1 588 ? 27.840 -2.337 112.053 1.00 21.99 588 GLN A CA 1
ATOM 4035 C C . GLN A 1 588 ? 27.738 -0.822 112.105 1.00 17.77 588 GLN A C 1
ATOM 4036 O O . GLN A 1 588 ? 28.511 -0.168 112.817 1.00 17.48 588 GLN A O 1
ATOM 4042 N N . TRP A 1 589 ? 26.825 -0.246 111.317 1.00 18.46 589 TRP A N 1
ATOM 4043 C CA . TRP A 1 589 ? 26.650 1.203 111.335 1.00 17.10 589 TRP A CA 1
ATOM 4044 C C . TRP A 1 589 ? 26.290 1.685 112.729 1.00 16.60 589 TRP A C 1
ATOM 4045 O O . TRP A 1 589 ? 26.796 2.715 113.192 1.00 17.92 589 TRP A O 1
ATOM 4056 N N . ALA A 1 590 ? 25.398 0.962 113.405 1.00 15.11 590 ALA A N 1
ATOM 4057 C CA . ALA A 1 590 ? 24.922 1.420 114.702 1.00 17.67 590 ALA A CA 1
ATOM 4058 C C . ALA A 1 590 ? 26.030 1.385 115.748 1.00 21.14 590 ALA A C 1
ATOM 4059 O O . ALA A 1 590 ? 26.012 2.185 116.687 1.00 19.07 590 ALA A O 1
ATOM 4061 N N . ILE A 1 591 ? 26.986 0.463 115.600 1.00 19.03 591 ILE A N 1
ATOM 4062 C CA . ILE A 1 591 ? 28.120 0.365 116.515 1.00 21.56 591 ILE A CA 1
ATOM 4063 C C . ILE A 1 591 ? 29.154 1.431 116.202 1.00 22.51 591 ILE 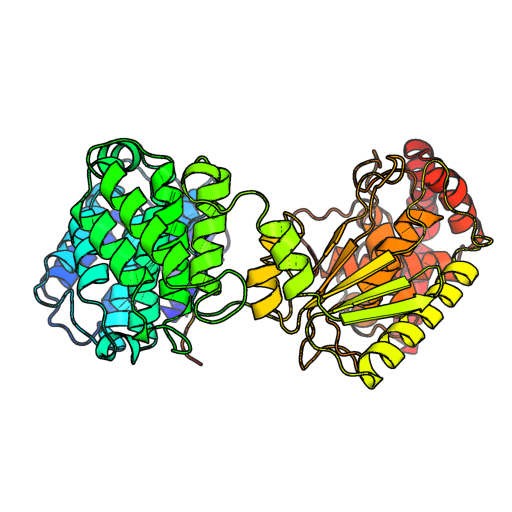A C 1
ATOM 4064 O O . ILE A 1 591 ? 29.669 2.106 117.102 1.00 21.94 591 ILE A O 1
ATOM 4069 N N . LEU A 1 592 ? 29.472 1.600 114.922 1.00 17.15 592 LEU A N 1
ATOM 4070 C CA . LEU A 1 592 ? 30.550 2.497 114.528 1.00 18.76 592 LEU A CA 1
ATOM 4071 C C . LEU A 1 592 ? 30.146 3.967 114.594 1.00 21.04 592 LEU A C 1
ATOM 4072 O O . LEU A 1 592 ? 30.909 4.794 115.100 1.00 20.15 592 LEU A O 1
ATOM 4077 N N . TYR A 1 593 ? 28.963 4.318 114.090 1.00 17.29 593 TYR A N 1
ATOM 4078 C CA . TYR A 1 593 ? 28.715 5.677 113.630 1.00 15.57 593 TYR A CA 1
ATOM 4079 C C . TYR A 1 593 ? 27.927 6.538 114.608 1.00 17.12 593 TYR A C 1
ATOM 4080 O O . TYR A 1 593 ? 27.573 7.667 114.256 1.00 16.61 593 TYR A O 1
ATOM 4089 N N . GLN A 1 594 ? 27.641 6.055 115.816 1.00 17.51 594 GLN A N 1
ATOM 4090 C CA . GLN A 1 594 ? 26.701 6.790 116.655 1.00 18.65 594 GLN A CA 1
ATOM 4091 C C . GLN A 1 594 ? 27.223 8.184 117.002 1.00 16.83 594 GLN A C 1
ATOM 4092 O O . GLN A 1 594 ? 26.472 9.160 116.949 1.00 15.05 594 GLN A O 1
ATOM 4098 N N . SER A 1 595 ? 28.504 8.310 117.365 1.00 17.58 595 SER A N 1
ATOM 4099 C CA . SER A 1 595 ? 28.995 9.635 117.739 1.00 16.60 595 SER A CA 1
ATOM 4100 C C . SER A 1 595 ? 29.067 10.561 116.526 1.00 16.72 595 SER A C 1
ATOM 4101 O O . SER A 1 595 ? 28.797 11.764 116.638 1.00 18.29 595 SER A O 1
ATOM 4104 N N . GLU A 1 596 ? 29.399 10.021 115.353 1.00 15.79 596 GLU A N 1
ATOM 4105 C CA . GLU A 1 596 ? 29.391 10.849 114.151 1.00 16.10 596 GLU A CA 1
ATOM 4106 C C . GLU A 1 596 ? 27.974 11.279 113.788 1.00 16.45 596 GLU A C 1
ATOM 4107 O O . GLU A 1 596 ? 27.759 12.410 113.341 1.00 16.47 596 GLU A O 1
ATOM 4113 N N . PHE A 1 597 ? 27.000 10.382 113.957 1.00 15.75 597 PHE A N 1
ATOM 4114 C CA . PHE A 1 597 ? 25.600 10.757 113.759 1.00 14.30 597 PHE A CA 1
ATOM 4115 C C . PHE A 1 597 ? 25.236 11.952 114.632 1.00 16.43 597 PHE A C 1
ATOM 4116 O O . PHE A 1 597 ? 24.591 12.902 114.171 1.00 16.43 597 PHE A O 1
ATOM 4124 N N . GLU A 1 598 ? 25.679 11.937 115.895 1.00 16.09 598 GLU A N 1
ATOM 4125 C CA . GLU A 1 598 ? 25.412 13.057 116.791 1.00 16.75 598 GLU A CA 1
ATOM 4126 C C . GLU A 1 598 ? 26.126 14.323 116.333 1.00 17.38 598 GLU A C 1
ATOM 4127 O O . GLU A 1 598 ? 25.565 15.420 116.430 1.00 15.94 598 GLU A O 1
ATOM 4133 N N . GLN A 1 599 ? 27.361 14.193 115.835 1.00 15.14 599 GLN A N 1
ATOM 4134 C CA . GLN A 1 599 ? 28.077 15.359 115.320 1.00 17.43 599 GLN A CA 1
ATOM 4135 C C . GLN A 1 599 ? 27.373 15.930 114.101 1.00 17.15 599 GLN A C 1
ATOM 4136 O O . GLN A 1 599 ? 27.281 17.154 113.937 1.00 18.44 599 GLN A O 1
ATOM 4142 N N . TRP A 1 600 ? 26.896 15.049 113.222 1.00 16.60 600 TRP A N 1
ATOM 4143 C CA . TRP A 1 600 ? 26.160 15.488 112.041 1.00 15.40 600 TRP A CA 1
ATOM 4144 C C . TRP A 1 600 ? 24.866 16.195 112.438 1.00 17.14 600 TRP A C 1
ATOM 4145 O O . TRP A 1 600 ? 24.510 17.230 111.857 1.00 17.55 600 TRP A O 1
ATOM 4156 N N . GLN A 1 601 ? 24.171 15.675 113.456 1.00 15.54 601 GLN A N 1
ATOM 4157 C CA . GLN A 1 601 ? 22.995 16.363 113.989 1.00 17.82 601 GLN A CA 1
ATOM 4158 C C . GLN A 1 601 ? 23.360 17.743 114.515 1.00 17.15 601 GLN A C 1
ATOM 4159 O O . GLN A 1 601 ? 22.633 18.720 114.284 1.00 16.48 601 GLN A O 1
ATOM 4165 N N . GLN A 1 602 ? 24.472 17.830 115.252 1.00 16.65 602 GLN A N 1
ATOM 4166 C CA . GLN A 1 602 ? 24.935 19.116 115.763 1.00 17.04 602 GLN A CA 1
ATOM 4167 C C . GLN A 1 602 ? 25.147 20.111 114.626 1.00 19.29 602 GLN A C 1
ATOM 4168 O O . GLN A 1 602 ? 24.662 21.249 114.680 1.00 18.06 602 GLN A O 1
ATOM 4174 N N . ALA A 1 603 ? 25.849 19.690 113.570 1.00 19.78 603 ALA A N 1
ATOM 4175 C CA . ALA A 1 603 ? 26.071 20.578 112.427 1.00 23.19 603 ALA A CA 1
ATOM 4176 C C . ALA A 1 603 ? 24.758 21.008 111.779 1.00 21.05 603 ALA A C 1
ATOM 4177 O O . ALA A 1 603 ? 24.610 22.168 111.368 1.00 21.44 603 ALA A O 1
ATOM 4179 N N . LEU A 1 604 ? 23.797 20.085 111.667 1.00 20.32 604 LEU A N 1
ATOM 4180 C CA . LEU A 1 604 ? 22.498 20.421 111.090 1.00 20.03 604 LEU A CA 1
ATOM 4181 C C . LEU A 1 604 ? 21.801 21.502 111.905 1.00 21.83 604 LEU A C 1
ATOM 4182 O O . LEU A 1 604 ? 21.265 22.474 111.354 1.00 22.20 604 LEU A O 1
ATOM 4187 N N . VAL A 1 605 ? 21.806 21.349 113.230 1.00 20.23 605 VAL A N 1
ATOM 4188 C CA . VAL A 1 605 ? 21.182 22.334 114.108 1.00 20.12 605 VAL A CA 1
ATOM 4189 C C . VAL A 1 605 ? 21.909 23.672 114.013 1.00 20.73 605 VAL A C 1
ATOM 4190 O O . VAL A 1 605 ? 21.283 24.736 113.920 1.00 21.88 605 VAL A O 1
ATOM 4194 N N . LEU A 1 606 ? 23.245 23.638 114.046 1.00 20.71 606 LEU A N 1
ATOM 4195 C CA . LEU A 1 606 ? 24.016 24.877 114.002 1.00 20.29 606 LEU A CA 1
ATOM 4196 C C . LEU A 1 606 ? 23.808 25.609 112.681 1.00 22.20 606 LEU A C 1
ATOM 4197 O O . LEU A 1 606 ? 23.778 26.846 112.643 1.00 21.56 606 LEU A O 1
ATOM 4202 N N . GLU A 1 607 ? 23.669 24.858 111.584 1.00 20.36 607 GLU A N 1
ATOM 4203 C CA . GLU A 1 607 ? 23.337 25.477 110.306 1.00 25.44 607 GLU A CA 1
ATOM 4204 C C . GLU A 1 607 ? 22.022 26.238 110.404 1.00 22.04 607 GLU A C 1
ATOM 4205 O O . GLU A 1 607 ? 21.911 27.371 109.923 1.00 29.54 607 GLU A O 1
ATOM 4211 N N . HIS A 1 608 ? 21.025 25.638 111.052 1.00 22.95 608 HIS A N 1
ATOM 4212 C CA . HIS A 1 608 ? 19.730 26.286 111.218 1.00 27.78 608 HIS A CA 1
ATOM 4213 C C . HIS A 1 608 ? 19.842 27.572 112.032 1.00 28.35 608 HIS A C 1
ATOM 4214 O O . HIS A 1 608 ? 19.086 28.519 111.794 1.00 27.14 608 HIS A O 1
ATOM 4221 N N . HIS A 1 609 ? 20.784 27.634 112.973 1.00 21.98 609 HIS A N 1
ATOM 4222 C CA . HIS A 1 609 ? 20.950 28.824 113.822 1.00 23.14 609 HIS A CA 1
ATOM 4223 C C . HIS A 1 609 ? 21.869 29.871 113.190 1.00 27.83 609 HIS A C 1
ATOM 4224 O O . HIS A 1 609 ? 22.360 29.686 112.066 1.00 32.11 609 HIS A O 1
ATOM 4231 N N . GLU B 2 1 ? -17.806 0.389 112.433 1.00 35.07 1 GLU B N 1
ATOM 4232 C CA . GLU B 2 1 ? -17.529 0.683 111.032 1.00 31.46 1 GLU B CA 1
ATOM 4233 C C . GLU B 2 1 ? -18.293 1.918 110.566 1.00 25.69 1 GLU B C 1
ATOM 4234 O O . GLU B 2 1 ? -17.910 2.566 109.593 1.00 27.92 1 GLU B O 1
ATOM 4240 N N . PRO B 2 2 ? -19.376 2.237 111.268 1.00 22.36 2 PRO B N 1
ATOM 4241 C CA . PRO B 2 2 ? -20.202 3.403 110.925 1.00 20.73 2 PRO B CA 1
ATOM 4242 C C . PRO B 2 2 ? -19.365 4.663 111.102 1.00 24.75 2 PRO B C 1
ATOM 4243 O O . PRO B 2 2 ? -18.588 4.713 111.985 1.00 22.68 2 PRO B O 1
ATOM 4247 N N . SER B 2 3 ? -19.562 5.655 110.264 1.00 19.91 3 SER B N 1
ATOM 4248 C CA . SER B 2 3 ? -18.826 6.910 110.312 1.00 20.90 3 SER B CA 1
ATOM 4249 C C . SER B 2 3 ? -19.369 7.845 111.389 1.00 22.16 3 SER B C 1
ATOM 4250 O O . SER B 2 3 ? -20.579 7.930 111.607 1.00 19.05 3 SER B O 1
ATOM 4253 N N . GLN B 2 4 ? -18.471 8.574 112.044 1.00 20.02 4 GLN B N 1
ATOM 4254 C CA . GLN B 2 4 ? -18.907 9.668 112.897 1.00 20.47 4 GLN B CA 1
ATOM 4255 C C . GLN B 2 4 ? -19.297 10.877 112.047 1.00 22.37 4 GLN B C 1
ATOM 4256 O O . GLN B 2 4 ? -19.107 10.901 110.828 1.00 21.42 4 GLN B O 1
ATOM 4262 N N . GLN B 2 5 ? -19.844 11.903 112.704 1.00 19.49 5 GLN B N 1
ATOM 4263 C CA . GLN B 2 5 ? -20.275 13.089 111.967 1.00 18.63 5 GLN B CA 1
ATOM 4264 C C . GLN B 2 5 ? -19.102 13.854 111.359 1.00 24.53 5 GLN B C 1
ATOM 4265 O O . GLN B 2 5 ? -19.284 14.563 110.363 1.00 26.16 5 GLN B O 1
ATOM 4271 N N . VAL B 2 6 ? -17.906 13.709 111.917 1.00 23.19 6 VAL B N 1
ATOM 4272 C CA . VAL B 2 6 ? -16.707 14.388 111.440 1.00 28.36 6 VAL B CA 1
ATOM 4273 C C . VAL B 2 6 ? -15.620 13.341 111.237 1.00 31.10 6 VAL B C 1
ATOM 4274 O O . VAL B 2 6 ? -15.428 12.472 112.093 1.00 31.40 6 VAL B O 1
ATOM 4278 N N . THR B 2 7 ? -14.914 13.428 110.132 1.00 36.27 7 THR B N 1
ATOM 4279 C CA . THR B 2 7 ? -13.798 12.551 109.831 1.00 40.05 7 THR B CA 1
ATOM 4280 C C . THR B 2 7 ? -12.609 13.411 109.324 1.00 42.74 7 THR B C 1
ATOM 4281 O O . THR B 2 7 ? -12.803 14.406 108.661 1.00 42.20 7 THR B O 1
ATOM 4285 N N . GLU B 2 8 ? -11.386 12.990 109.628 1.00 42.41 8 GLU B N 1
ATOM 4286 C CA . GLU B 2 8 ? -10.208 13.750 109.267 1.00 39.35 8 GLU B CA 1
ATOM 4287 C C . GLU B 2 8 ? -9.737 13.641 107.818 1.00 40.31 8 GLU B C 1
ATOM 4288 O O . GLU B 2 8 ? -9.582 12.569 107.320 1.00 36.73 8 GLU B O 1
ATOM 4294 N N . ILE B 2 9 ? -9.489 14.777 107.180 1.00 36.82 9 ILE B N 1
ATOM 4295 C CA . ILE B 2 9 ? -9.023 14.769 105.807 1.00 36.61 9 ILE B CA 1
ATOM 4296 C C . ILE B 2 9 ? -7.495 14.592 105.784 1.00 36.29 9 ILE B C 1
ATOM 4297 O O . ILE B 2 9 ? -6.967 13.880 104.980 1.00 30.89 9 ILE B O 1
ATOM 4302 N N . TYR B 2 10 ? -6.802 15.299 106.661 1.00 35.21 10 TYR B N 1
ATOM 4303 C CA . TYR B 2 10 ? -5.340 15.273 106.622 1.00 32.84 10 TYR B CA 1
ATOM 4304 C C . TYR B 2 10 ? -4.618 14.230 107.465 1.00 36.09 10 TYR B C 1
ATOM 4305 O O . TYR B 2 10 ? -3.987 14.536 108.422 1.00 36.50 10 TYR B O 1
ATOM 4314 N N . GLN B 2 11 ? -4.721 12.998 107.056 1.00 29.94 11 GLN B N 1
ATOM 4315 C CA . GLN B 2 11 ? -4.161 11.859 107.773 1.00 30.61 11 GLN B CA 1
ATOM 4316 C C . GLN B 2 11 ? -2.840 11.408 107.153 1.00 33.20 11 GLN B C 1
ATOM 4317 O O . GLN B 2 11 ? -2.530 11.723 105.999 1.00 30.99 11 GLN B O 1
ATOM 4323 N N . HIS B 2 12 ? -2.060 10.659 107.939 1.00 31.17 12 HIS B N 1
ATOM 4324 C CA . HIS B 2 12 ? -0.927 9.918 107.392 1.00 26.62 12 HIS B CA 1
ATOM 4325 C C . HIS B 2 12 ? -1.424 8.776 106.514 1.00 22.34 12 HIS B C 1
ATOM 4326 O O . HIS B 2 12 ? -2.553 8.293 106.658 1.00 22.57 12 HIS B O 1
ATOM 4333 N N . HIS B 2 13 ? -0.559 8.317 105.614 1.00 20.81 13 HIS B N 1
ATOM 4334 C CA . HIS B 2 13 ? -0.949 7.174 104.806 1.00 22.56 13 HIS B CA 1
ATOM 4335 C C . HIS B 2 13 ? -1.014 5.922 105.678 1.00 22.74 13 HIS B C 1
ATOM 4336 O O . HIS B 2 13 ? -0.464 5.867 106.788 1.00 21.81 13 HIS B O 1
ATOM 4343 N N . ALA B 2 14 ? -1.748 4.928 105.193 1.00 21.62 14 ALA B N 1
ATOM 4344 C CA . ALA B 2 14 ? -1.971 3.723 105.989 1.00 25.60 14 ALA B CA 1
ATOM 4345 C C . ALA B 2 14 ? -0.654 3.013 106.288 1.00 31.08 14 ALA B C 1
ATOM 4346 O O . ALA B 2 14 ? 0.100 2.699 105.370 1.00 36.93 14 ALA B O 1
ATOM 4348 N N . ASP C 3 1 ? -12.607 -4.858 113.913 1.00 45.31 1 ASP C N 1
ATOM 4349 C CA . ASP C 3 1 ? -12.451 -5.196 115.326 1.00 40.95 1 ASP C CA 1
ATOM 4350 C C . ASP C 3 1 ? -13.384 -4.355 116.183 1.00 35.07 1 ASP C C 1
ATOM 4351 O O . ASP C 3 1 ? -13.633 -3.189 115.862 1.00 40.90 1 ASP C O 1
ATOM 4356 N N . TYR C 3 2 ? -13.907 -4.925 117.268 1.00 29.99 2 TYR C N 1
ATOM 4357 C CA . TYR C 3 2 ? -14.682 -4.106 118.190 1.00 26.11 2 TYR C CA 1
ATOM 4358 C C . TYR C 3 2 ? -13.760 -3.148 118.927 1.00 26.93 2 TYR C C 1
ATOM 4359 O O . TYR C 3 2 ? -12.665 -3.520 119.357 1.00 26.51 2 TYR C O 1
ATOM 4368 N N . ALA C 3 3 ? -14.217 -1.909 119.084 1.00 22.24 3 ALA C N 1
ATOM 4369 C CA . ALA C 3 3 ? -13.495 -0.956 119.883 1.00 25.81 3 ALA C CA 1
ATOM 4370 C C . ALA C 3 3 ? -14.544 -0.063 120.528 1.00 24.80 3 ALA C C 1
ATOM 4371 O O . ALA C 3 3 ? -15.449 0.412 119.821 1.00 20.89 3 ALA C O 1
ATOM 4373 N N . PRO C 3 4 ? -14.465 0.170 121.835 1.00 21.04 4 PRO C N 1
ATOM 4374 C CA . PRO C 3 4 ? -15.403 1.102 122.470 1.00 20.13 4 PRO C CA 1
ATOM 4375 C C . PRO C 3 4 ? -15.161 2.528 122.004 1.00 20.26 4 PRO C C 1
ATOM 4376 O O . PRO C 3 4 ? -14.032 2.928 121.705 1.00 19.77 4 PRO C O 1
ATOM 4380 N N . THR C 3 5 ? -16.243 3.301 121.973 1.00 17.82 5 THR C N 1
ATOM 4381 C CA . THR C 3 5 ? -16.192 4.681 121.506 1.00 17.34 5 THR C CA 1
ATOM 4382 C C . THR C 3 5 ? -15.375 5.565 122.446 1.00 19.02 5 THR C C 1
ATOM 4383 O O . THR C 3 5 ? -15.484 5.462 123.669 1.00 17.44 5 THR C O 1
ATOM 4387 N N . LYS C 3 6 ? -14.562 6.451 121.862 1.00 16.54 6 LYS C N 1
ATOM 4388 C CA . LYS C 3 6 ? -13.883 7.480 122.649 1.00 19.11 6 LYS C CA 1
ATOM 4389 C C . LYS C 3 6 ? -14.745 8.740 122.711 1.00 22.24 6 LYS C C 1
ATOM 4390 O O . LYS C 3 6 ? -15.835 8.710 123.294 1.00 18.43 6 LYS C O 1
ATOM 4396 N N . LEU C 3 7 ? -14.300 9.852 122.120 1.00 21.21 7 LEU C N 1
ATOM 4397 C CA . LEU C 3 7 ? -15.061 11.093 122.196 1.00 19.70 7 LEU C CA 1
ATOM 4398 C C . LEU C 3 7 ? -15.939 11.292 120.964 1.00 18.99 7 LEU C C 1
ATOM 4399 O O . LEU C 3 7 ? -15.578 10.911 119.848 1.00 25.52 7 LEU C O 1
ATOM 4404 N N . LEU C 3 8 ? -17.091 11.903 121.180 1.00 19.95 8 LEU C N 1
ATOM 4405 C CA . LEU C 3 8 ? -17.939 12.315 120.071 1.00 18.01 8 LEU C CA 1
ATOM 4406 C C . LEU C 3 8 ? -17.508 13.691 119.567 1.00 21.54 8 LEU C C 1
ATOM 4407 O O . LEU C 3 8 ? -16.957 14.490 120.330 1.00 22.64 8 LEU C O 1
ATOM 4412 N N . PRO C 3 9 ? -17.739 14.009 118.292 1.00 20.39 9 PRO C N 1
ATOM 4413 C CA . PRO C 3 9 ? -17.283 15.306 117.759 1.00 22.53 9 PRO C CA 1
ATOM 4414 C C . PRO C 3 9 ? -18.176 16.457 118.205 1.00 23.58 9 PRO C C 1
ATOM 4415 O O . PRO C 3 9 ? -19.404 16.394 118.102 1.00 21.83 9 PRO C O 1
ATOM 4419 N N . GLN C 3 10 ? -17.543 17.520 118.693 1.00 23.14 10 GLN C N 1
ATOM 4420 C CA . GLN C 3 10 ? -18.248 18.737 119.054 1.00 22.26 10 GLN C CA 1
ATOM 4421 C C . GLN C 3 10 ? -18.475 19.608 117.819 1.00 23.11 10 GLN C C 1
ATOM 4422 O O . GLN C 3 10 ? -17.766 19.506 116.817 1.00 25.47 10 GLN C O 1
ATOM 4428 N N . GLN C 3 11 ? -19.475 20.469 117.914 1.00 22.36 11 GLN C N 1
ATOM 4429 C CA . GLN C 3 11 ? -19.835 21.363 116.817 1.00 24.79 11 GLN C CA 1
ATOM 4430 C C . GLN C 3 11 ? -18.822 22.498 116.714 1.00 28.57 11 GLN C C 1
ATOM 4431 O O . GLN C 3 11 ? -18.564 23.177 117.713 1.00 29.17 11 GLN C O 1
ATOM 4437 N N . PRO C 3 12 ? -18.227 22.735 115.533 1.00 34.08 12 PRO C N 1
ATOM 4438 C CA . PRO C 3 12 ? -17.316 23.876 115.390 1.00 36.82 12 PRO C CA 1
ATOM 4439 C C . PRO C 3 12 ? -18.076 25.185 115.258 1.00 34.80 12 PRO C C 1
ATOM 4440 O O . PRO C 3 12 ? -18.359 25.791 116.294 1.00 44.05 12 PRO C O 1
#

Solvent-accessible surface area: 23305 Å² total; per-residue (Å²): 122,76,44,78,36,0,33,32,154,48,18,102,74,0,21,87,6,0,115,107,38,17,16,86,10,0,48,44,0,6,80,23,105,46,123,1,15,54,22,0,4,93,12,29,6,0,76,64,0,0,81,66,0,4,99,53,0,136,78,19,90,20,51,19,31,118,31,2,17,0,0,0,6,0,0,0,0,0,16,32,1,56,104,119,20,109,146,7,88,31,105,104,115,0,42,83,4,0,70,59,0,0,34,6,0,13,119,18,110,43,2,45,48,56,24,40,67,0,0,59,0,0,3,10,0,2,4,0,4,1,12,8,36,11,7,54,32,7,9,90,40,2,20,68,2,5,83,102,8,57,59,134,23,6,136,31,29,21,0,20,8,1,0,12,2,1,0,31,2,3,31,2,0,31,138,19,125,114,0,57,142,44,2,10,80,53,44,126,3,0,108,9,0,0,50,4,0,22,45,61,67,0,45,74,44,59,2,41,40,0,0,10,1,0,0,42,1,0,0,9,13,32,82,21,103,32,79,3,52,83,25,8,94,51,24,0,66,72,0,23,85,78,9,89,26,76,35,124,4,8,18,0,14,7,4,0,0,63,5,0,42,174,65,34,77,34,74,80,30,71,6,53,119,7,56,82,106,0,64,52,80,0,10,78,52,78,60,80,35,36,113,48,2,91,0,31,0,24,92,7,79,115,110,20,10,70,18,0,18,72,82,0,31,117,4,23,22,60,0,11,107,20,0,98,13,76,142,136,45,12,67,64,6,139,2,78,35,0,15,0,0,0,0,52,34,19,106,22,2,43,45,6,0,15,31,24,24,143,26,76,33,127,12,0,0,24,36,56,18,39,92,7,56,73,125,71,34,94,5,16,1,0,0,0,19,5,105,181,7,79,87,97,2,70,1,53,35,0,22,16,2,0,0,21,3,1,2,6,26,14,0,21,48,15,19,156,67,80,28,111,56,125,20,18,2,2,13,0,0,0,0,6,18,2,26,82,52,95,116,12,84,50,0,24,58,8,18,90,98,63,81,69,38,50,0,56,78,0,3,70,2,36,73,130,82,83,60,38,49,58,0,11,54,0,0,0,0,0,0,18,0,1,22,84,84,37,48,121,24,0,39,89,0,0,103,30,0,55,110,16,51,7,70,72,0,33,60,13,0,66,106,7,14,144,116,34,36,88,51,0,96,86,8,8,105,42,10,24,109,134,78,143,114,25,41,72,32,76,88,95,70,68,53,87,20,72,172,44,56,8,18,89,70,23,22,103,91,152